Protein AF-A0A6A6LH93-F1 (afdb_monomer_lite)

Sequence (697 aa):
MSKSFHHKGRALLGISELQSQQKDAKQPIRIFLNYDAVGHSPDRDCQKVGDIVKLGEPPVTSFPGTPSCNPLGNPPIYGDCWYNCTLDDISGEDKRRRLHKALGQSADWFRRALAVEPVKGNLRLSGYSACGQDGGVQLPHEYVEEGVSEADLVLLVTTRPTTGNTLAWAVACERDQWGRAIAGHVNVAPRHLTAEAETLLSATLIHEVMHVLGFDPHAFAHFRDDRKRRRVQVTEQVMDEKLGGWIGWYQANYSMADRLDWGRNQGTDFVTSPCNLWKGAYHCNTTQLSGCTYNREAEGYCPIVSYSGDLPLWARYFPQPNKGGQSSLADYCTYFVAYSDGSCTDTNSALAPDRMLGEVRGSSSRCMASSLVRSGFVRGSVTQGNGCYQHRCVNMSLEVAVDGMWKVCPEAGGPVQFPGFNGELICPAFHELCSKGSVSVPGQCPSSCYFNGDCVDGNCHCFLGFHGHDCSKRSCSGNCNGHGMCLSNGICKCQNGYTGVDCSTAACDEQCSLHGGVCDNGVCEFRCSDYAGYTCQNSSTLLSSLSVCRNMLESDMSGQHCAPSEPSILQQLEEVVVMPNYHRLFPGGARKLFNIFGSSYCDTVAKRLACWISIQKCDNDGDDRLRVCHSACQSYNLACGASLDCSDQTLFSSEEEGKGQCTGSGEMKVSWLKRLGIRFFSINTSFKGTSVEYRQQ

Structure (mmCIF, N/CA/C/O backbone):
data_AF-A0A6A6LH93-F1
#
_entry.id   AF-A0A6A6LH93-F1
#
loop_
_atom_site.group_PDB
_atom_site.id
_atom_site.type_symbol
_atom_site.label_atom_id
_atom_site.label_alt_id
_atom_site.label_comp_id
_atom_site.label_asym_id
_atom_site.label_entity_id
_atom_site.label_seq_id
_atom_site.pdbx_PDB_ins_code
_atom_site.Cartn_x
_atom_site.Cartn_y
_atom_site.Cartn_z
_atom_site.occupancy
_atom_site.B_iso_or_equiv
_atom_site.auth_seq_id
_atom_site.auth_comp_id
_atom_site.auth_asym_id
_atom_site.auth_atom_id
_atom_site.pdbx_PDB_model_num
ATOM 1 N N . MET A 1 1 ? -29.409 55.270 -7.959 1.00 30.28 1 MET A N 1
ATOM 2 C CA . MET A 1 1 ? -29.467 56.358 -6.959 1.00 30.28 1 MET A CA 1
ATOM 3 C C . MET A 1 1 ? -30.284 55.887 -5.767 1.00 30.28 1 MET A C 1
ATOM 5 O O . MET A 1 1 ? -31.340 55.306 -5.956 1.00 30.28 1 MET A O 1
ATOM 9 N N . SER A 1 2 ? -29.720 56.089 -4.578 1.00 29.53 2 SER A N 1
ATOM 10 C CA . SER A 1 2 ? -30.213 55.728 -3.242 1.00 29.53 2 SER A CA 1
ATOM 11 C C . SER A 1 2 ? -31.617 56.261 -2.920 1.00 29.53 2 SER A C 1
ATOM 13 O O . SER A 1 2 ? -31.944 57.367 -3.351 1.00 29.53 2 SER A O 1
ATOM 15 N N . LYS A 1 3 ? -32.366 55.560 -2.051 1.00 26.27 3 LYS A N 1
ATOM 16 C CA . LYS A 1 3 ? -32.861 56.198 -0.817 1.00 26.27 3 LYS A CA 1
ATOM 17 C C . LYS A 1 3 ? -33.250 55.221 0.299 1.00 26.27 3 LYS A C 1
ATOM 19 O O . LYS A 1 3 ? -33.955 54.241 0.102 1.00 26.27 3 LYS A O 1
ATOM 24 N N . SER A 1 4 ? -32.726 55.587 1.465 1.00 23.25 4 SER A N 1
ATOM 25 C CA . SER A 1 4 ? -32.815 55.027 2.811 1.00 23.25 4 SER A CA 1
ATOM 26 C C . SER A 1 4 ? -34.185 55.241 3.471 1.00 23.25 4 SER A C 1
ATOM 28 O O . SER A 1 4 ? -34.820 56.275 3.257 1.00 23.25 4 SER A O 1
ATOM 30 N N . PHE A 1 5 ? -34.578 54.298 4.334 1.00 26.12 5 PHE A N 1
ATOM 31 C CA . PHE A 1 5 ? -35.620 54.469 5.346 1.00 26.12 5 PHE A CA 1
ATOM 32 C C . PHE A 1 5 ? -34.985 54.731 6.721 1.00 26.12 5 PHE A C 1
ATOM 34 O O . PHE A 1 5 ? -34.208 53.931 7.234 1.00 26.12 5 PHE A O 1
ATOM 41 N N . HIS A 1 6 ? -35.375 55.847 7.336 1.00 27.56 6 HIS A N 1
ATOM 42 C CA . HIS A 1 6 ? -35.209 56.127 8.760 1.00 27.56 6 HIS A CA 1
ATOM 43 C C . HIS A 1 6 ? -36.393 55.544 9.538 1.00 27.56 6 HIS A C 1
ATOM 45 O O . HIS A 1 6 ? -37.522 55.871 9.183 1.00 27.56 6 HIS A O 1
ATOM 51 N N . HIS A 1 7 ? -36.164 54.914 10.697 1.00 29.02 7 HIS A N 1
ATOM 52 C CA . HIS A 1 7 ? -36.833 55.383 11.918 1.00 29.02 7 HIS A CA 1
ATOM 53 C C . HIS A 1 7 ? -36.132 55.011 13.232 1.00 29.02 7 HIS A C 1
ATOM 55 O O . HIS A 1 7 ? -35.475 53.987 13.368 1.00 29.02 7 HIS A O 1
ATOM 61 N N . LYS A 1 8 ? -36.256 55.974 14.151 1.00 30.06 8 LYS A N 1
ATOM 62 C CA . LYS A 1 8 ? -35.630 56.167 15.463 1.00 30.06 8 LYS A CA 1
ATOM 63 C C . LYS A 1 8 ? -35.961 55.071 16.477 1.00 30.06 8 LYS A C 1
ATOM 65 O O . LYS A 1 8 ? -37.100 54.625 16.559 1.00 30.06 8 LYS A O 1
ATOM 70 N N . GLY A 1 9 ? -34.990 54.769 17.336 1.00 27.75 9 GLY A N 1
ATOM 71 C CA . GLY A 1 9 ? -35.204 54.030 18.574 1.00 27.75 9 GLY A CA 1
ATOM 72 C C . GLY A 1 9 ? -35.580 54.913 19.768 1.00 27.75 9 GLY A C 1
ATOM 73 O O . GLY A 1 9 ? -35.384 56.131 19.769 1.00 27.75 9 GLY A O 1
ATOM 74 N N . ARG A 1 10 ? -36.056 54.250 20.824 1.00 31.06 10 ARG A N 1
ATOM 75 C CA . ARG A 1 10 ? -35.812 54.614 22.223 1.00 31.06 10 ARG A CA 1
ATOM 76 C C . ARG A 1 10 ? -35.857 53.339 23.066 1.00 31.06 10 ARG A C 1
ATOM 78 O O . ARG A 1 10 ? -36.740 52.509 22.890 1.00 31.06 10 ARG A O 1
ATOM 85 N N . ALA A 1 11 ? -34.845 53.196 23.911 1.00 34.94 11 ALA A N 1
ATOM 86 C CA . ALA A 1 11 ? -34.526 52.017 24.697 1.00 34.94 11 ALA A CA 1
ATOM 87 C C . ALA A 1 11 ? -35.477 51.798 25.883 1.00 34.94 11 ALA A C 1
ATOM 89 O O . ALA A 1 11 ? -35.889 52.761 26.531 1.00 34.94 11 ALA A O 1
ATOM 90 N N . LEU A 1 12 ? -35.702 50.526 26.223 1.00 31.20 12 LEU A N 1
ATOM 91 C CA . LEU A 1 12 ? -35.985 50.082 27.583 1.00 31.20 12 LEU A CA 1
ATOM 92 C C . LEU A 1 12 ? -34.989 48.975 27.951 1.00 31.20 12 LEU A C 1
ATOM 94 O O . LEU A 1 12 ? -34.780 48.019 27.212 1.00 31.20 12 LEU A O 1
ATOM 98 N N . LEU A 1 13 ? -34.340 49.242 29.077 1.00 33.09 13 LEU A N 1
ATOM 99 C CA . LEU A 1 13 ? -33.333 48.508 29.831 1.00 33.09 13 LEU A CA 1
ATOM 100 C C . LEU A 1 13 ? -33.497 46.982 29.809 1.00 33.09 13 LEU A C 1
ATOM 102 O O . LEU A 1 13 ? -34.572 46.454 30.081 1.00 33.09 13 LEU A O 1
ATOM 106 N N . GLY A 1 14 ? -32.386 46.299 29.533 1.00 41.09 14 GLY A N 1
ATOM 107 C CA . GLY A 1 14 ? -32.280 44.854 29.638 1.00 41.09 14 GLY A CA 1
ATOM 108 C C . GLY A 1 14 ? -32.244 44.357 31.078 1.00 41.09 14 GLY A C 1
ATOM 109 O O . GLY A 1 14 ? -31.790 45.064 31.971 1.00 41.09 14 GLY A O 1
ATOM 110 N N . ILE A 1 15 ? -32.681 43.108 31.241 1.00 33.62 15 ILE A N 1
ATOM 111 C CA . ILE A 1 15 ? -32.169 42.096 32.168 1.00 33.62 15 ILE A CA 1
ATOM 112 C C . ILE A 1 15 ? -32.522 40.726 31.553 1.00 33.62 15 ILE A C 1
ATOM 114 O O . ILE A 1 15 ? -33.675 40.449 31.241 1.00 33.62 15 ILE A O 1
ATOM 118 N N . SER A 1 16 ? -31.488 39.889 31.434 1.00 32.41 16 SER A N 1
ATOM 119 C CA . SER A 1 16 ? -31.491 38.431 31.238 1.00 32.41 16 SER A CA 1
ATOM 120 C C . SER A 1 16 ? -31.848 37.829 29.867 1.00 32.41 16 SER A C 1
ATOM 122 O O . SER A 1 16 ? -32.785 37.051 29.738 1.00 32.41 16 SER A O 1
ATOM 124 N N . GLU A 1 17 ? -30.988 38.051 28.870 1.00 32.72 17 GLU A N 1
ATOM 125 C CA . GLU A 1 17 ? -30.756 37.064 27.789 1.00 32.72 17 GLU A CA 1
ATOM 126 C C . GLU A 1 17 ? -29.370 36.393 27.881 1.00 32.72 17 GLU A C 1
ATOM 128 O O . GLU A 1 17 ? -28.974 35.637 27.001 1.00 32.72 17 GLU A O 1
ATOM 133 N N . LEU A 1 18 ? -28.632 36.600 28.980 1.00 32.75 18 LEU A N 1
ATOM 134 C CA . LEU A 1 18 ? -27.283 36.043 29.157 1.00 32.75 18 LEU A CA 1
ATOM 135 C C . LEU A 1 18 ? -27.240 34.684 29.888 1.00 32.75 18 LEU A C 1
ATOM 137 O O . LEU A 1 18 ? -26.177 34.273 30.340 1.00 32.75 18 LEU A O 1
ATOM 141 N N . GLN A 1 19 ? -28.371 33.982 30.038 1.00 34.06 19 GLN A N 1
ATOM 142 C CA . GLN A 1 19 ? -28.442 32.720 30.801 1.00 34.06 19 GLN A CA 1
ATOM 143 C C . GLN A 1 19 ? -28.873 31.475 30.003 1.00 34.06 19 GLN A C 1
ATOM 145 O O . GLN A 1 19 ? -28.982 30.401 30.591 1.00 34.06 19 GLN A O 1
ATOM 150 N N . SER A 1 20 ? -29.072 31.552 28.682 1.00 35.22 20 SER A N 1
ATOM 151 C CA . SER A 1 20 ? -29.506 30.384 27.887 1.00 35.22 20 SER A CA 1
ATOM 152 C C . SER A 1 20 ? -28.450 29.776 26.952 1.00 35.22 20 SER A C 1
ATOM 154 O O . SER A 1 20 ? -28.701 28.706 26.406 1.00 35.22 20 SER A O 1
ATOM 156 N N . GLN A 1 21 ? -27.260 30.370 26.794 1.00 36.75 21 GLN A N 1
ATOM 157 C CA . GLN A 1 21 ? -26.253 29.893 25.823 1.00 36.75 21 GLN A CA 1
ATOM 158 C C . GLN A 1 21 ? -25.079 29.086 26.404 1.00 36.75 21 GLN A C 1
ATOM 160 O O . GLN A 1 21 ? -24.191 28.693 25.656 1.00 36.75 21 GLN A O 1
ATOM 165 N N . GLN A 1 22 ? -25.068 28.780 27.704 1.00 42.91 22 GLN A N 1
ATOM 166 C CA . GLN A 1 22 ? -23.932 28.104 28.353 1.00 42.91 22 GLN A CA 1
ATOM 167 C C . GLN A 1 22 ? -24.227 26.663 28.809 1.00 42.91 22 GLN A C 1
ATOM 169 O O . GLN A 1 22 ? -23.564 26.178 29.723 1.00 42.91 22 GLN A O 1
ATOM 174 N N . LYS A 1 23 ? -25.247 25.983 28.258 1.00 45.88 23 LYS A N 1
ATOM 175 C CA . LYS A 1 23 ? -25.770 24.776 28.923 1.00 45.88 23 LYS A CA 1
ATOM 176 C C . LYS A 1 23 ? -25.162 23.423 28.551 1.00 45.88 23 LYS A C 1
ATOM 178 O O . LYS A 1 23 ? -25.179 22.587 29.439 1.00 45.88 23 LYS A O 1
ATOM 183 N N . ASP A 1 24 ? -24.545 23.210 27.387 1.00 58.06 24 ASP A N 1
ATOM 184 C CA . ASP A 1 24 ? -24.001 21.879 27.033 1.00 58.06 24 ASP A CA 1
ATOM 185 C C . ASP A 1 24 ? -22.730 21.977 26.158 1.00 58.06 24 ASP A C 1
ATOM 187 O O . ASP A 1 24 ? -22.731 21.646 24.973 1.00 58.06 24 ASP A O 1
ATOM 191 N N . ALA A 1 25 ? -21.624 22.481 26.718 1.00 76.69 25 ALA A N 1
ATOM 192 C CA . ALA A 1 25 ? -20.334 22.474 26.021 1.00 76.69 25 ALA A CA 1
ATOM 193 C C . ALA A 1 25 ? -19.706 21.070 26.076 1.00 76.69 25 ALA A C 1
ATOM 195 O O . ALA A 1 25 ? -19.368 20.594 27.163 1.00 76.69 25 ALA A O 1
ATOM 196 N N . LYS A 1 26 ? -19.528 20.424 24.916 1.00 83.12 26 LYS A N 1
ATOM 197 C CA . LYS A 1 26 ? -18.824 19.136 24.808 1.00 83.12 26 LYS A CA 1
ATOM 198 C C . LYS A 1 26 ? -17.374 19.273 25.305 1.00 83.12 26 LYS A C 1
ATOM 200 O O . LYS A 1 26 ? -16.722 20.279 25.036 1.00 83.12 26 LYS A O 1
ATOM 205 N N . GLN A 1 27 ? -16.882 18.275 26.036 1.00 91.75 27 GLN A N 1
ATOM 206 C CA . GLN A 1 27 ? -15.521 18.202 26.594 1.00 91.75 27 GLN A CA 1
ATOM 207 C C . GLN A 1 27 ? -14.809 16.934 26.106 1.00 91.75 27 GLN A C 1
ATOM 209 O O . GLN A 1 27 ? -15.501 16.003 25.702 1.00 91.75 27 GLN A O 1
ATOM 214 N N . PRO A 1 28 ? -13.465 16.858 26.152 1.00 94.31 28 PRO A N 1
ATOM 215 C CA . PRO A 1 28 ? -12.719 15.641 25.817 1.00 94.31 28 PRO A CA 1
ATOM 216 C C . PRO A 1 28 ? -13.296 14.393 26.494 1.00 94.31 28 PRO A C 1
ATOM 218 O O . PRO A 1 28 ? -13.516 14.408 27.706 1.00 94.31 28 PRO A O 1
ATOM 221 N N . ILE A 1 29 ? -13.535 13.327 25.724 1.00 94.75 29 ILE A N 1
ATOM 222 C CA . ILE A 1 29 ? -14.097 12.080 26.261 1.00 94.75 29 ILE A CA 1
ATOM 223 C C . ILE A 1 29 ? -13.178 11.477 27.329 1.00 94.75 29 ILE A C 1
ATOM 225 O O . ILE A 1 29 ? -11.961 11.381 27.147 1.00 94.75 29 ILE A O 1
ATOM 229 N N . ARG A 1 30 ? -13.765 11.046 28.449 1.00 96.38 30 ARG A N 1
ATOM 230 C CA . ARG A 1 30 ? -13.051 10.350 29.522 1.00 96.38 30 ARG A CA 1
ATOM 231 C C . ARG A 1 30 ? -13.344 8.855 29.450 1.00 96.38 30 ARG A C 1
ATOM 233 O O . ARG A 1 30 ? -14.470 8.425 29.698 1.00 96.38 30 ARG A O 1
ATOM 240 N N . ILE A 1 31 ? -12.332 8.067 29.096 1.00 96.94 31 ILE A N 1
ATOM 241 C CA . ILE A 1 31 ? -12.431 6.607 28.996 1.00 96.94 31 ILE A CA 1
ATOM 242 C C . ILE A 1 31 ? -11.734 5.988 30.206 1.00 96.94 31 ILE A C 1
ATOM 244 O O . ILE A 1 31 ? -10.539 6.195 30.409 1.00 96.94 31 ILE A O 1
ATOM 248 N N . PHE A 1 32 ? -12.481 5.225 31.000 1.00 96.50 32 PHE A N 1
ATOM 249 C CA . PHE A 1 32 ? -11.952 4.457 32.119 1.00 96.50 32 PHE A CA 1
ATOM 250 C C . PHE A 1 32 ? -11.644 3.026 31.668 1.00 96.50 32 PHE A C 1
ATOM 252 O O . PHE A 1 32 ? -12.513 2.350 31.121 1.00 96.50 32 PHE A O 1
ATOM 259 N N . LEU A 1 33 ? -10.415 2.562 31.900 1.00 96.06 33 LEU A N 1
ATOM 260 C CA . LEU A 1 33 ? -9.952 1.224 31.523 1.00 96.06 33 LEU A CA 1
ATOM 261 C C . LEU A 1 33 ? -9.903 0.330 32.771 1.00 96.06 33 LEU A C 1
ATOM 263 O O . LEU A 1 33 ? -9.095 0.577 33.666 1.00 96.06 33 LEU A O 1
ATOM 267 N N . ASN A 1 34 ? -10.743 -0.705 32.827 1.00 93.12 34 ASN A N 1
ATOM 268 C CA . ASN A 1 34 ? -10.725 -1.713 33.889 1.00 93.12 34 ASN A CA 1
ATOM 269 C C . ASN A 1 34 ? -9.954 -2.958 33.424 1.00 93.12 34 ASN A C 1
ATOM 271 O O . ASN A 1 34 ? -10.307 -3.549 32.406 1.00 93.12 34 ASN A O 1
ATOM 275 N N . TYR A 1 35 ? -8.946 -3.378 34.191 1.00 92.25 35 TYR A N 1
ATOM 276 C CA . TYR A 1 35 ? -8.108 -4.546 33.886 1.00 92.25 35 TYR A CA 1
ATOM 277 C C . TYR A 1 35 ? -8.323 -5.719 34.855 1.00 92.25 35 TYR A C 1
ATOM 279 O O . TYR A 1 35 ? -7.592 -6.704 34.787 1.00 92.25 35 TYR A O 1
ATOM 287 N N . ASP A 1 36 ? -9.312 -5.648 35.749 1.00 87.00 36 ASP A N 1
ATOM 288 C CA . ASP A 1 36 ? -9.478 -6.606 36.853 1.00 87.00 36 ASP A CA 1
ATOM 289 C C . ASP A 1 36 ? -9.813 -8.019 36.358 1.00 87.00 36 ASP A C 1
ATOM 291 O O . ASP A 1 36 ? -9.526 -9.012 37.022 1.00 87.00 36 ASP A O 1
ATOM 295 N N . ALA A 1 37 ? -10.391 -8.122 35.160 1.00 80.88 37 ALA A N 1
ATOM 296 C CA . ALA A 1 37 ? -10.717 -9.393 34.524 1.00 80.88 37 ALA A CA 1
ATOM 297 C C . ALA A 1 37 ? -9.526 -10.054 33.805 1.00 80.88 37 ALA A C 1
ATOM 299 O O . ALA A 1 37 ? -9.644 -11.198 33.363 1.00 80.88 37 ALA A O 1
ATOM 300 N N . VAL A 1 38 ? -8.381 -9.372 33.671 1.00 80.81 38 VAL A N 1
ATOM 301 C CA . VAL A 1 38 ? -7.222 -9.860 32.907 1.00 80.81 38 VAL A CA 1
ATOM 302 C C . VAL A 1 38 ? -6.511 -10.996 33.645 1.00 80.81 38 VAL A C 1
ATOM 304 O O . VAL A 1 38 ? -5.758 -10.777 34.592 1.00 80.81 38 VAL A O 1
ATOM 307 N N . GLY A 1 39 ? -6.672 -12.226 33.154 1.00 74.06 39 GLY A N 1
ATOM 308 C CA . GLY A 1 39 ? -6.025 -13.410 33.728 1.00 74.06 39 GLY A CA 1
ATOM 309 C C . GLY A 1 39 ? -6.742 -13.966 34.960 1.00 74.06 39 GLY A C 1
ATOM 310 O O . GLY A 1 39 ? -6.160 -14.767 35.692 1.00 74.06 39 GLY A O 1
ATOM 311 N N . HIS A 1 40 ? -7.983 -13.539 35.193 1.00 78.38 40 HIS A N 1
ATOM 312 C CA . HIS A 1 40 ? -8.802 -13.917 36.342 1.00 78.38 40 HIS A CA 1
ATOM 313 C C . HIS A 1 40 ? -10.093 -14.656 35.949 1.00 78.38 40 HIS A C 1
ATOM 315 O O . HIS A 1 40 ? -10.874 -15.007 36.830 1.00 78.38 40 HIS A O 1
ATOM 321 N N . SER A 1 41 ? -10.299 -14.952 34.660 1.00 81.12 41 SER A N 1
ATOM 322 C CA . SER A 1 41 ? -11.405 -15.769 34.141 1.00 81.12 41 SER A CA 1
ATOM 323 C C . SER A 1 41 ? -10.963 -17.240 34.019 1.00 81.12 41 SER A C 1
ATOM 325 O O . SER A 1 41 ? -10.385 -17.612 33.000 1.00 81.12 41 SER A O 1
ATOM 327 N N . PRO A 1 42 ? -11.192 -18.110 35.022 1.00 76.62 42 PRO A N 1
ATOM 328 C CA . PRO A 1 42 ? -10.578 -19.443 35.081 1.00 76.62 42 PRO A CA 1
ATOM 329 C C . PRO A 1 42 ? -10.992 -20.396 33.949 1.00 76.62 42 PRO A C 1
ATOM 331 O O . PRO A 1 42 ? -10.282 -21.358 33.685 1.00 76.62 42 PRO A O 1
ATOM 334 N N . ASP A 1 43 ? -12.123 -20.157 33.285 1.00 83.88 43 ASP A N 1
ATOM 335 C CA . ASP A 1 43 ? -12.615 -20.974 32.171 1.00 83.88 43 ASP A CA 1
ATOM 336 C C . ASP A 1 43 ? -12.349 -20.357 30.784 1.00 83.88 43 ASP A C 1
ATOM 338 O O . ASP A 1 43 ? -12.731 -20.948 29.769 1.00 83.88 43 ASP A O 1
ATOM 342 N N . ARG A 1 44 ? -11.700 -19.184 30.725 1.00 87.00 44 ARG A N 1
ATOM 343 C CA . ARG A 1 44 ? -11.485 -18.405 29.487 1.00 87.00 44 ARG A CA 1
ATOM 344 C C . ARG A 1 44 ? -10.067 -17.856 29.319 1.00 87.00 44 ARG A C 1
ATOM 346 O O . ARG A 1 44 ? -9.636 -17.656 28.187 1.00 87.00 44 ARG A O 1
ATOM 353 N N . ASP A 1 45 ? -9.341 -17.635 30.410 1.00 89.19 45 ASP A N 1
ATOM 354 C CA . ASP A 1 45 ? -7.969 -17.135 30.395 1.00 89.19 45 ASP A CA 1
ATOM 355 C C . ASP A 1 45 ? -6.970 -18.287 30.520 1.00 89.19 45 ASP A C 1
ATOM 357 O O . ASP A 1 45 ? -7.074 -19.133 31.408 1.00 89.19 45 ASP A O 1
ATOM 361 N N . CYS A 1 46 ? -5.950 -18.282 29.665 1.00 90.19 46 CYS A N 1
ATOM 362 C CA . CYS A 1 46 ? -4.847 -19.231 29.748 1.00 90.19 46 CYS A CA 1
ATOM 363 C C . CYS A 1 46 ? -3.911 -18.865 30.906 1.00 90.19 46 CYS A C 1
ATOM 365 O O . CYS A 1 46 ? -3.218 -17.844 30.855 1.00 90.19 46 CYS A O 1
ATOM 367 N N . GLN A 1 47 ? -3.856 -19.705 31.943 1.00 89.38 47 GLN A N 1
ATOM 368 C CA . GLN A 1 47 ? -2.950 -19.506 33.079 1.00 89.38 47 GLN A CA 1
ATOM 369 C C . GLN A 1 47 ? -1.680 -20.347 32.937 1.00 89.38 47 GLN A C 1
ATOM 371 O O . GLN A 1 47 ? -0.599 -19.922 33.353 1.00 89.38 47 GLN A O 1
ATOM 376 N N . LYS A 1 48 ? -1.803 -21.541 32.353 1.00 89.69 48 LYS A N 1
ATOM 377 C CA . LYS A 1 48 ? -0.727 -22.507 32.135 1.00 89.69 48 LYS A CA 1
ATOM 378 C C . LYS A 1 48 ? -0.833 -23.129 30.744 1.00 89.69 48 LYS A C 1
ATOM 380 O O . LYS A 1 48 ? -1.894 -23.192 30.129 1.00 89.69 48 LYS A O 1
ATOM 385 N N . VAL A 1 49 ? 0.307 -23.603 30.248 1.00 89.06 49 VAL A N 1
ATOM 386 C CA . VAL A 1 49 ? 0.367 -24.343 28.983 1.00 89.06 49 VAL A CA 1
ATOM 387 C C . VAL A 1 49 ? -0.394 -25.655 29.151 1.00 89.06 49 VAL A C 1
ATOM 389 O O . VAL A 1 49 ? -0.161 -26.375 30.123 1.00 89.06 49 VAL A O 1
ATOM 392 N N . GLY A 1 50 ? -1.275 -25.966 28.203 1.00 86.38 50 GLY A N 1
ATOM 393 C CA . GLY A 1 50 ? -2.131 -27.150 28.257 1.00 86.38 50 GLY A CA 1
ATOM 394 C C . GLY A 1 50 ? -3.495 -26.931 28.916 1.00 86.38 50 GLY A C 1
ATOM 395 O O . GLY A 1 50 ? -4.297 -27.865 28.927 1.00 86.38 50 GLY A O 1
ATOM 396 N N . ASP A 1 51 ? -3.779 -25.737 29.452 1.00 89.31 51 ASP A N 1
ATOM 397 C CA . ASP A 1 51 ? -5.125 -25.398 29.922 1.00 89.31 51 ASP A CA 1
ATOM 398 C C . ASP A 1 51 ? -6.125 -25.471 28.754 1.00 89.31 51 ASP A C 1
ATOM 400 O O . ASP A 1 51 ? -5.822 -25.063 27.630 1.00 89.31 51 ASP A O 1
ATOM 404 N N . ILE A 1 52 ? -7.328 -25.990 29.019 1.00 87.88 52 ILE A N 1
ATOM 405 C CA . ILE A 1 52 ? -8.415 -26.058 28.036 1.00 87.88 52 ILE A CA 1
ATOM 406 C C . ILE A 1 52 ? -9.462 -25.009 28.406 1.00 87.88 52 ILE A C 1
ATOM 408 O O . ILE A 1 52 ? -10.157 -25.150 29.413 1.00 87.88 52 ILE A O 1
ATOM 412 N N . VAL A 1 53 ? -9.575 -23.970 27.581 1.00 88.81 53 VAL A N 1
ATOM 413 C CA . VAL A 1 53 ? -10.446 -22.807 27.817 1.00 88.81 53 VAL A CA 1
ATOM 414 C C . VAL A 1 53 ? -11.526 -22.682 26.745 1.00 88.81 53 VAL A C 1
ATOM 416 O O . VAL A 1 53 ? -11.409 -23.242 25.653 1.00 88.81 53 VAL A O 1
ATOM 419 N N . LYS A 1 54 ? -12.600 -21.952 27.050 1.00 86.50 54 LYS A N 1
ATOM 420 C CA . LYS A 1 54 ? -13.707 -21.706 26.117 1.00 86.50 54 LYS A CA 1
ATOM 421 C C . LYS A 1 54 ? -13.405 -20.523 25.194 1.00 86.50 54 LYS A C 1
ATOM 423 O O . LYS A 1 54 ? -13.161 -19.416 25.678 1.00 86.50 54 LYS A O 1
ATOM 428 N N . LEU A 1 55 ? -13.538 -20.731 23.887 1.00 84.06 55 LEU A N 1
ATOM 429 C CA . LEU A 1 55 ? -13.748 -19.671 22.896 1.00 84.06 55 LEU 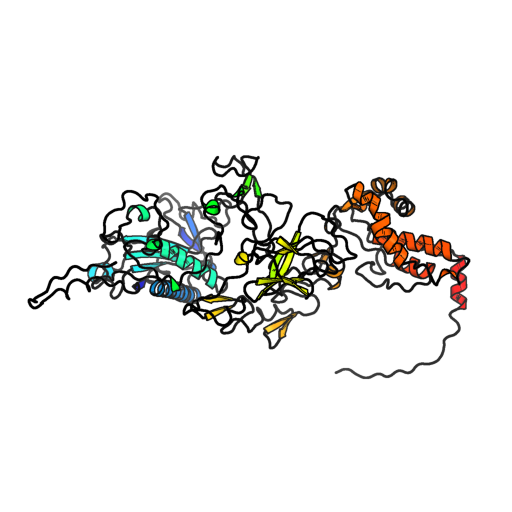A CA 1
ATOM 430 C C . LEU A 1 55 ? -15.230 -19.657 22.522 1.00 84.06 55 LEU A C 1
ATOM 432 O O . LEU A 1 55 ? -15.777 -20.714 22.217 1.00 84.06 55 LEU A O 1
ATOM 436 N N . GLY A 1 56 ? -15.893 -18.501 22.600 1.00 79.50 56 GLY A N 1
ATOM 437 C CA . GLY A 1 56 ? -17.352 -18.445 22.468 1.00 79.50 56 GLY A CA 1
ATOM 438 C C . GLY A 1 56 ? -18.092 -19.140 23.621 1.00 79.50 56 GLY A C 1
ATOM 439 O O . GLY A 1 56 ? -17.617 -19.147 24.762 1.00 79.50 56 GLY A O 1
ATOM 440 N N . GLU A 1 57 ? -19.245 -19.737 23.337 1.00 78.75 57 GLU A N 1
ATOM 441 C CA . GLU A 1 57 ? -20.099 -20.502 24.259 1.00 78.75 57 GLU A CA 1
ATOM 442 C C . GLU A 1 57 ? -20.290 -21.962 23.788 1.00 78.75 57 GLU A C 1
ATOM 444 O O . GLU A 1 57 ? -21.343 -22.317 23.251 1.00 78.75 57 GLU A O 1
ATOM 449 N N . PRO A 1 58 ? -19.281 -22.848 23.950 1.00 75.50 58 PRO A N 1
ATOM 450 C CA . PRO A 1 58 ? -19.356 -24.225 23.456 1.00 75.50 58 PRO A CA 1
ATOM 451 C C . PRO A 1 58 ? -20.552 -24.989 24.059 1.00 75.50 58 PRO A C 1
ATOM 453 O O . PRO A 1 58 ? -20.837 -24.836 25.251 1.00 75.50 58 PRO A O 1
ATOM 456 N N . PRO A 1 59 ? -21.251 -25.845 23.278 1.00 70.88 59 PRO A N 1
ATOM 457 C CA . PRO A 1 59 ? -22.475 -26.509 23.726 1.00 70.88 59 PRO A CA 1
ATOM 458 C C . PRO A 1 59 ? -22.277 -27.290 25.025 1.00 70.88 59 PRO A C 1
ATOM 460 O O . PRO A 1 59 ? -21.334 -28.066 25.146 1.00 70.88 59 PRO A O 1
ATOM 463 N N . VAL A 1 60 ? -23.211 -27.178 25.971 1.00 61.47 60 VAL A N 1
ATOM 464 C CA . VAL A 1 60 ? -23.132 -27.821 27.303 1.00 61.47 60 VAL A CA 1
ATOM 465 C C . VAL A 1 60 ? -23.014 -29.357 27.230 1.00 61.47 60 VAL A C 1
ATOM 467 O O . VAL A 1 60 ? -22.538 -29.994 28.163 1.00 61.47 60 VAL A O 1
ATOM 470 N N . THR A 1 61 ? -23.417 -29.968 26.113 1.00 57.78 61 THR A N 1
ATOM 471 C CA . THR A 1 61 ? -23.306 -31.414 25.848 1.00 57.78 61 THR A CA 1
ATOM 472 C C . THR A 1 61 ? -21.925 -31.857 25.349 1.00 57.78 61 THR A C 1
ATOM 474 O O . THR A 1 61 ? -21.712 -33.053 25.152 1.00 57.78 61 THR A O 1
ATOM 477 N N . SER A 1 62 ? -20.990 -30.926 25.134 1.00 58.41 62 SER A N 1
ATOM 478 C CA . SER A 1 62 ? -19.615 -31.235 24.742 1.00 58.41 62 SER A CA 1
ATOM 479 C C . SER A 1 62 ? -18.771 -31.707 25.925 1.00 58.41 62 SER A C 1
ATOM 481 O O . SER A 1 62 ? -18.748 -31.079 26.983 1.00 58.41 62 SER A O 1
ATOM 483 N N . PHE A 1 63 ? -18.015 -32.792 25.738 1.00 61.84 63 PHE A N 1
ATOM 484 C CA . PHE A 1 63 ? -16.901 -33.096 26.635 1.00 61.84 63 PHE A CA 1
ATOM 485 C C . PHE A 1 63 ? -15.828 -31.998 26.500 1.00 61.84 63 PHE A C 1
ATOM 487 O O . PHE A 1 63 ? -15.621 -31.509 25.380 1.00 61.84 63 PHE A O 1
ATOM 494 N N . PRO A 1 64 ? -15.126 -31.620 27.589 1.00 60.88 64 PRO A N 1
ATOM 495 C CA . PRO A 1 64 ? -14.002 -30.691 27.513 1.00 60.88 64 PRO A CA 1
ATOM 496 C C . PRO A 1 64 ? -13.017 -31.148 26.429 1.00 60.88 64 PRO A C 1
ATOM 498 O O . PRO A 1 64 ? -12.476 -32.250 26.509 1.00 60.88 64 PRO A O 1
ATOM 501 N N . GLY A 1 65 ? -12.835 -30.326 25.390 1.00 60.72 65 GLY A N 1
ATOM 502 C CA . GLY A 1 65 ? -11.957 -30.631 24.255 1.00 60.72 65 GLY A CA 1
ATOM 503 C C . GLY A 1 65 ? -12.642 -31.054 22.947 1.00 60.72 65 GLY A C 1
ATOM 504 O O . GLY A 1 65 ? -11.940 -31.249 21.959 1.00 60.72 65 GLY A O 1
ATOM 505 N N . THR A 1 66 ? -13.976 -31.163 22.871 1.00 60.78 66 THR A N 1
ATOM 506 C CA . THR A 1 66 ? -14.676 -31.488 21.605 1.00 60.78 66 THR A CA 1
ATOM 507 C C . THR A 1 66 ? -15.954 -30.669 21.419 1.00 60.78 66 THR A C 1
ATOM 509 O O . THR A 1 66 ? -16.903 -30.931 22.145 1.00 60.78 66 THR A O 1
ATOM 512 N N . PRO A 1 67 ? -16.063 -29.750 20.443 1.00 62.41 67 PRO A N 1
ATOM 513 C CA . PRO A 1 67 ? -15.131 -29.505 19.343 1.00 62.41 67 PRO A CA 1
ATOM 514 C C . PRO A 1 67 ? -13.888 -28.731 19.799 1.00 62.41 67 PRO A C 1
ATOM 516 O O . PRO A 1 67 ? -13.993 -27.739 20.518 1.00 62.41 67 PRO A O 1
ATOM 519 N N . SER A 1 68 ? -12.708 -29.190 19.375 1.00 68.88 68 SER A N 1
ATOM 520 C CA . SER A 1 68 ? -11.452 -28.473 19.606 1.00 68.88 68 SER A CA 1
ATOM 521 C C . SER A 1 68 ? -11.255 -27.420 18.520 1.00 68.88 68 SER A C 1
ATOM 523 O O . SER A 1 68 ? -11.396 -27.717 17.331 1.00 68.88 68 SER A O 1
ATOM 525 N N . CYS A 1 69 ? -10.923 -26.196 18.922 1.00 70.50 69 CYS A N 1
ATOM 526 C CA . CYS A 1 69 ? -10.531 -25.150 17.993 1.00 70.50 69 CYS A CA 1
ATOM 527 C C . CYS A 1 69 ? -9.206 -25.554 17.330 1.00 70.50 69 CYS A C 1
ATOM 529 O O . CYS A 1 69 ? -8.194 -25.689 18.018 1.00 70.50 69 CYS A O 1
ATOM 531 N N . ASN A 1 70 ? -9.184 -25.710 16.004 1.00 63.31 70 ASN A N 1
ATOM 532 C CA . ASN A 1 70 ? -7.927 -25.788 15.265 1.00 63.31 70 ASN A CA 1
ATOM 533 C C . ASN A 1 70 ? -7.631 -24.416 14.635 1.00 63.31 70 ASN A C 1
ATOM 535 O O . ASN A 1 70 ? -8.178 -24.122 13.570 1.00 63.31 70 ASN A O 1
ATOM 539 N N . PRO A 1 71 ? -6.785 -23.568 15.255 1.00 51.53 71 PRO A N 1
ATOM 540 C CA . PRO A 1 71 ? -6.428 -22.262 14.696 1.00 51.53 71 PRO A CA 1
ATOM 541 C C . PRO A 1 71 ? -5.639 -22.364 13.377 1.00 51.53 71 PRO A C 1
ATOM 543 O O . PRO A 1 71 ? -5.530 -21.366 12.675 1.00 51.53 71 PRO A O 1
ATOM 546 N N . LEU A 1 72 ? -5.120 -23.552 13.036 1.00 51.91 72 LEU A N 1
ATOM 547 C CA . LEU A 1 72 ? -4.419 -23.865 11.784 1.00 51.91 72 LEU A CA 1
ATOM 548 C C . LEU A 1 72 ? -5.300 -24.650 10.789 1.00 51.91 72 LEU A C 1
ATOM 550 O O . LEU A 1 72 ? -4.823 -25.073 9.737 1.00 51.91 72 LEU A O 1
ATOM 554 N N . GLY A 1 73 ? -6.569 -24.901 11.127 1.00 49.41 73 GLY A N 1
ATOM 555 C CA . GLY A 1 73 ? -7.525 -25.546 10.229 1.00 49.41 73 GLY A CA 1
ATOM 556 C C . GLY A 1 73 ? -7.873 -24.630 9.058 1.00 49.41 73 GLY A C 1
ATOM 557 O O . GLY A 1 73 ? -7.935 -23.415 9.225 1.00 49.41 73 GLY A O 1
ATOM 558 N N . ASN A 1 74 ? -8.100 -25.205 7.875 1.00 45.00 74 ASN A N 1
ATOM 559 C CA . ASN A 1 74 ? -8.506 -24.458 6.687 1.00 45.00 74 ASN A CA 1
ATOM 560 C C . ASN A 1 74 ? -9.868 -24.996 6.199 1.00 45.00 74 ASN A C 1
ATOM 562 O O . ASN A 1 74 ? -9.911 -26.117 5.684 1.00 45.00 74 ASN A O 1
ATOM 566 N N . PRO A 1 75 ? -10.983 -24.260 6.379 1.00 45.47 75 PRO A N 1
ATOM 567 C CA . PRO A 1 75 ? -11.074 -22.919 6.965 1.00 45.47 75 PRO A CA 1
ATOM 568 C C . PRO A 1 75 ? -10.867 -22.924 8.495 1.00 45.47 75 PRO A C 1
ATOM 570 O O . PRO A 1 75 ? -11.128 -23.949 9.136 1.00 45.47 75 PRO A O 1
ATOM 573 N N . PRO A 1 76 ? -10.434 -21.797 9.096 1.00 49.09 76 PRO A N 1
ATOM 574 C CA . PRO A 1 76 ? -10.418 -21.648 10.546 1.00 49.09 76 PRO A CA 1
ATOM 575 C C . PRO A 1 76 ? -11.821 -21.926 11.086 1.00 49.09 76 PRO A C 1
ATOM 577 O O . PRO A 1 76 ? -12.810 -21.462 10.515 1.00 49.09 76 PRO A O 1
ATOM 580 N N . ILE A 1 77 ? -11.930 -22.693 12.171 1.00 51.38 77 ILE A N 1
ATOM 581 C CA . ILE A 1 77 ? -13.227 -22.880 12.827 1.00 51.38 77 ILE A CA 1
ATOM 582 C C . ILE A 1 77 ? -13.562 -21.562 13.530 1.00 51.38 77 ILE A C 1
ATOM 584 O O . ILE A 1 77 ? -13.042 -21.282 14.607 1.00 51.38 77 ILE A O 1
ATOM 588 N N . TYR A 1 78 ? -14.401 -20.748 12.896 1.00 52.47 78 TYR A N 1
ATOM 589 C CA . TYR A 1 78 ? -15.018 -19.579 13.511 1.00 52.47 78 TYR A CA 1
ATOM 590 C C . TYR A 1 78 ? -16.232 -20.050 14.319 1.00 52.47 78 TYR A C 1
ATOM 592 O O . TYR A 1 78 ? -17.203 -20.532 13.734 1.00 52.47 78 TYR A O 1
ATOM 600 N N . GLY A 1 79 ? -16.179 -19.950 15.649 1.00 61.97 79 GLY A N 1
ATOM 601 C CA . GLY A 1 79 ? -17.325 -20.253 16.510 1.00 61.97 79 GLY A CA 1
ATOM 602 C C . GLY A 1 79 ? -16.967 -20.812 17.884 1.00 61.97 79 GLY A C 1
ATOM 603 O O . GLY A 1 79 ? -15.814 -20.785 18.310 1.00 61.97 79 GLY A O 1
ATOM 604 N N . ASP A 1 80 ? -17.996 -21.325 18.554 1.00 73.31 80 ASP A N 1
ATOM 605 C CA . ASP A 1 80 ? -17.954 -21.834 19.922 1.00 73.31 80 ASP A CA 1
ATOM 606 C C . ASP A 1 80 ? -17.165 -23.154 20.030 1.00 73.31 80 ASP A C 1
ATOM 608 O O . ASP A 1 80 ? -17.599 -24.199 19.533 1.00 73.31 80 ASP A O 1
ATOM 612 N N . CYS A 1 81 ? -15.996 -23.138 20.678 1.00 79.75 81 CYS A N 1
ATOM 613 C CA . CYS A 1 81 ? -15.109 -24.301 20.755 1.00 79.75 81 CYS A CA 1
ATOM 614 C C . CYS A 1 81 ? -14.181 -24.297 21.984 1.00 79.75 81 CYS A C 1
ATOM 616 O O . CYS A 1 81 ? -14.049 -23.311 22.709 1.00 79.75 81 CYS A O 1
ATOM 618 N N . TRP A 1 82 ? -13.532 -25.439 22.227 1.00 84.00 82 TRP A N 1
ATOM 619 C CA . TRP A 1 82 ? -12.533 -25.611 23.284 1.00 84.00 82 TRP A CA 1
ATOM 620 C C . TRP A 1 82 ? -11.117 -25.405 22.736 1.00 84.00 82 TRP A C 1
ATOM 622 O O . TRP A 1 82 ? -10.699 -26.088 21.796 1.00 84.00 82 TRP A O 1
ATOM 632 N N . TYR A 1 83 ? -10.367 -24.485 23.333 1.00 85.38 83 TYR A N 1
ATOM 633 C CA . TYR A 1 83 ? -9.030 -24.090 22.900 1.00 85.38 83 TYR A CA 1
ATOM 634 C C . TYR A 1 83 ? -7.956 -24.596 23.863 1.00 85.38 83 TYR A C 1
ATOM 636 O O . TYR A 1 83 ? -8.128 -24.521 25.076 1.00 85.38 83 TYR A O 1
ATOM 644 N N . ASN A 1 84 ? -6.849 -25.102 23.313 1.00 87.81 84 ASN A N 1
ATOM 645 C CA . ASN A 1 84 ? -5.710 -25.589 24.086 1.00 87.81 84 ASN A CA 1
ATOM 646 C C . ASN A 1 84 ? -4.625 -24.506 24.173 1.00 87.81 84 ASN A C 1
ATOM 648 O O . ASN A 1 84 ? -4.043 -24.119 23.160 1.00 87.81 84 ASN A O 1
ATOM 652 N N . CYS A 1 85 ? -4.370 -24.026 25.386 1.00 89.81 85 CYS A N 1
ATOM 653 C CA . CYS A 1 85 ? -3.485 -22.908 25.670 1.00 89.81 85 CYS A CA 1
ATOM 654 C C . CYS A 1 85 ? -2.012 -23.210 25.375 1.00 89.81 85 CYS A C 1
ATOM 656 O O . CYS A 1 85 ? -1.435 -24.181 25.873 1.00 89.81 85 CYS A O 1
ATOM 658 N N . THR A 1 86 ? -1.373 -22.305 24.633 1.00 89.50 86 THR A N 1
ATOM 659 C CA . THR A 1 86 ? 0.075 -22.315 24.381 1.00 89.50 86 THR A CA 1
ATOM 660 C C . THR A 1 86 ? 0.807 -21.312 25.277 1.00 89.50 86 THR A C 1
ATOM 662 O O . THR A 1 86 ? 0.185 -20.524 25.989 1.00 89.50 86 THR A O 1
ATOM 665 N N . LEU A 1 87 ? 2.145 -21.305 25.238 1.00 88.06 87 LEU A N 1
ATOM 666 C CA . LEU A 1 87 ? 2.950 -20.308 25.959 1.00 88.06 87 LEU A CA 1
ATOM 667 C C . LEU A 1 87 ? 2.643 -18.872 25.492 1.00 88.06 87 LEU A C 1
ATOM 669 O O . LEU A 1 87 ? 2.648 -17.933 26.293 1.00 88.06 87 LEU A O 1
ATOM 673 N N . ASP A 1 88 ? 2.309 -18.706 24.212 1.00 87.06 88 ASP A N 1
ATOM 674 C CA . ASP A 1 88 ? 1.980 -17.411 23.623 1.00 87.06 88 ASP A CA 1
ATOM 675 C C . ASP A 1 88 ? 0.613 -16.888 24.072 1.00 87.06 88 ASP A C 1
ATOM 677 O O . ASP A 1 88 ? 0.369 -15.683 24.031 1.00 87.06 88 ASP A O 1
ATOM 681 N N . ASP A 1 89 ? -0.245 -17.750 24.611 1.00 88.69 89 ASP A N 1
ATOM 682 C CA . ASP A 1 89 ? -1.571 -17.373 25.095 1.00 88.69 89 ASP A CA 1
ATOM 683 C C . ASP A 1 89 ? -1.570 -16.940 26.575 1.00 88.69 89 ASP A C 1
ATOM 685 O O . ASP A 1 89 ? -2.582 -16.473 27.084 1.00 88.69 89 ASP A O 1
ATOM 689 N N . ILE A 1 90 ? -0.439 -17.046 27.282 1.00 90.19 90 ILE A N 1
ATOM 690 C CA . ILE A 1 90 ? -0.351 -16.691 28.707 1.00 90.19 90 ILE A CA 1
ATOM 691 C C . ILE A 1 90 ? 0.024 -15.215 28.874 1.00 90.19 90 ILE A C 1
ATOM 693 O O . ILE A 1 90 ? 1.107 -14.782 28.463 1.00 90.19 90 ILE A O 1
ATOM 697 N N . SER A 1 91 ? -0.841 -14.451 29.546 1.00 86.81 91 SER A N 1
ATOM 698 C CA . SER A 1 91 ? -0.658 -13.022 29.857 1.00 86.81 91 SER A CA 1
ATOM 699 C C . SER A 1 91 ? 0.299 -12.786 31.033 1.00 86.81 91 SER A C 1
ATOM 701 O O . SER A 1 91 ? -0.109 -12.386 32.125 1.00 86.81 91 SER A O 1
ATOM 703 N N . GLY A 1 92 ? 1.592 -13.038 30.809 1.00 87.56 92 GLY A N 1
ATOM 704 C CA . GLY A 1 92 ? 2.675 -12.699 31.739 1.00 87.56 92 GLY A CA 1
ATOM 705 C C . GLY A 1 92 ? 2.854 -11.188 31.949 1.00 87.56 92 GLY A C 1
ATOM 706 O O . GLY A 1 92 ? 2.219 -10.366 31.288 1.00 87.56 92 GLY A O 1
ATOM 707 N N . GLU A 1 93 ? 3.755 -10.806 32.859 1.00 88.12 93 GLU A N 1
ATOM 708 C CA . GLU A 1 93 ? 3.977 -9.403 33.249 1.00 88.12 93 GLU A CA 1
ATOM 709 C C . GLU A 1 93 ? 4.335 -8.491 32.060 1.00 88.12 93 GLU A C 1
ATOM 711 O O . GLU A 1 93 ? 3.790 -7.394 31.940 1.00 88.12 93 GLU A O 1
ATOM 716 N N . ASP A 1 94 ? 5.184 -8.962 31.137 1.00 86.56 94 ASP A N 1
ATOM 717 C CA . ASP A 1 94 ? 5.562 -8.200 29.938 1.00 86.56 94 ASP A CA 1
ATOM 718 C C . ASP A 1 94 ? 4.354 -7.899 29.038 1.00 86.56 94 ASP A C 1
ATOM 720 O O . ASP A 1 94 ? 4.120 -6.746 28.673 1.00 86.56 94 ASP A O 1
ATOM 724 N N . LYS A 1 95 ? 3.531 -8.914 28.750 1.00 87.75 95 LYS A N 1
ATOM 725 C CA . LYS A 1 95 ? 2.320 -8.771 27.930 1.00 87.75 95 LYS A CA 1
ATOM 726 C C . LYS A 1 95 ? 1.295 -7.858 28.593 1.00 87.75 95 LYS A C 1
ATOM 728 O O . LYS A 1 95 ? 0.743 -6.989 27.925 1.00 87.75 95 LYS A O 1
ATOM 733 N N . ARG A 1 96 ? 1.095 -7.975 29.912 1.00 89.75 96 ARG A N 1
ATOM 734 C CA . ARG A 1 96 ? 0.227 -7.054 30.669 1.00 89.75 96 ARG A CA 1
ATOM 735 C C . ARG A 1 96 ? 0.718 -5.613 30.558 1.00 89.75 96 ARG A C 1
ATOM 737 O O . ARG A 1 96 ? -0.068 -4.724 30.249 1.00 89.75 96 ARG A O 1
ATOM 744 N N . ARG A 1 97 ? 2.020 -5.365 30.724 1.00 90.00 97 ARG A N 1
ATOM 745 C CA . ARG A 1 97 ? 2.597 -4.022 30.553 1.00 90.00 97 ARG A CA 1
ATOM 746 C C . ARG A 1 97 ? 2.361 -3.469 29.142 1.00 90.00 97 ARG A C 1
ATOM 748 O O . ARG A 1 97 ? 1.995 -2.301 29.010 1.00 90.00 97 ARG A O 1
ATOM 755 N N . ARG A 1 98 ? 2.537 -4.288 28.099 1.00 85.56 98 ARG A N 1
ATOM 756 C CA . ARG A 1 98 ? 2.268 -3.899 26.699 1.00 85.56 98 ARG A CA 1
ATOM 757 C C . ARG A 1 98 ? 0.797 -3.577 26.465 1.00 85.56 98 ARG A C 1
ATOM 759 O O . ARG A 1 98 ? 0.499 -2.553 25.861 1.00 85.56 98 ARG A O 1
ATOM 766 N N . LEU A 1 99 ? -0.104 -4.394 27.006 1.00 91.31 99 LEU A N 1
ATOM 767 C CA . LEU A 1 99 ? -1.546 -4.164 26.960 1.00 91.31 99 LEU A CA 1
ATOM 768 C C . LEU A 1 99 ? -1.922 -2.815 27.587 1.00 91.31 99 LEU A C 1
ATOM 770 O O . LEU A 1 99 ? -2.599 -2.013 26.947 1.00 91.31 99 LEU A O 1
ATOM 774 N N . HIS A 1 100 ? -1.438 -2.543 28.805 1.00 92.00 100 HIS A N 1
ATOM 775 C CA . HIS A 1 100 ? -1.675 -1.274 29.501 1.00 92.00 100 HIS A CA 1
ATOM 776 C C . HIS A 1 100 ? -1.181 -0.072 28.691 1.00 92.00 100 HIS A C 1
ATOM 778 O O . HIS A 1 100 ? -1.882 0.934 28.582 1.00 92.00 100 HIS A O 1
ATOM 784 N N . LYS A 1 101 ? 0.015 -0.179 28.100 1.00 87.38 101 LYS A N 1
ATOM 785 C CA . LYS A 1 101 ? 0.582 0.860 27.233 1.00 87.38 101 LYS A CA 1
ATOM 786 C C . LYS A 1 101 ? -0.301 1.091 26.001 1.00 87.38 101 LYS A C 1
ATOM 788 O O . LYS A 1 101 ? -0.679 2.229 25.746 1.00 87.38 101 LYS A O 1
ATOM 793 N N . ALA A 1 102 ? -0.652 0.032 25.272 1.00 87.00 102 ALA A N 1
ATOM 794 C CA . ALA A 1 102 ? -1.386 0.125 24.011 1.00 87.00 102 ALA A CA 1
ATOM 795 C C . ALA A 1 102 ? -2.816 0.669 24.194 1.00 87.00 102 ALA A C 1
ATOM 797 O O . ALA A 1 102 ? -3.239 1.576 23.474 1.00 87.00 102 ALA A O 1
ATOM 798 N N . LEU A 1 103 ? -3.551 0.178 25.197 1.00 93.00 103 LEU A N 1
ATOM 799 C CA . LEU A 1 103 ? -4.900 0.667 25.500 1.00 93.00 103 LEU A CA 1
ATOM 800 C C . LEU A 1 103 ? -4.891 2.070 26.111 1.00 93.00 103 LEU A C 1
ATOM 802 O O . LEU A 1 103 ? -5.761 2.872 25.778 1.00 93.00 103 LEU A O 1
ATOM 806 N N . GLY A 1 104 ? -3.900 2.397 26.948 1.00 93.12 104 GLY A N 1
ATOM 807 C CA . GLY A 1 104 ? -3.712 3.757 27.459 1.00 93.12 104 GLY A CA 1
ATOM 808 C C . GLY A 1 104 ? -3.487 4.764 26.329 1.00 93.12 104 GLY A C 1
ATOM 809 O O . GLY A 1 104 ? -4.182 5.773 26.253 1.00 93.12 104 GLY A O 1
ATOM 810 N N . GLN A 1 105 ? -2.594 4.440 25.388 1.00 89.38 105 GLN A N 1
ATOM 811 C CA . GLN A 1 105 ? -2.352 5.256 24.194 1.00 89.38 105 GLN A CA 1
ATOM 812 C C . GLN A 1 105 ? -3.606 5.402 23.324 1.00 89.38 105 GLN A C 1
ATOM 814 O O . GLN A 1 105 ? -3.892 6.500 22.848 1.00 89.38 105 GLN A O 1
ATOM 819 N N . SER A 1 106 ? -4.376 4.323 23.160 1.00 90.00 106 SER A N 1
ATOM 820 C CA . SER A 1 106 ? -5.642 4.350 22.420 1.00 90.00 106 SER A CA 1
ATOM 821 C C . SER A 1 106 ? -6.659 5.279 23.096 1.00 90.00 106 SER A C 1
ATOM 823 O O . SER A 1 106 ? -7.234 6.148 22.444 1.00 90.00 106 SER A O 1
ATOM 825 N N . ALA A 1 107 ? -6.844 5.166 24.415 1.00 93.50 107 ALA A N 1
ATOM 826 C CA . ALA A 1 107 ? -7.744 6.030 25.180 1.00 93.50 107 ALA A CA 1
ATOM 827 C C . ALA A 1 107 ? -7.329 7.511 25.120 1.00 93.50 107 ALA A C 1
ATOM 829 O O . ALA A 1 107 ? -8.180 8.385 24.940 1.00 93.50 107 ALA A O 1
ATOM 830 N N . ASP A 1 108 ? -6.028 7.798 25.202 1.00 91.44 108 ASP A N 1
ATOM 831 C CA . ASP A 1 108 ? -5.490 9.153 25.057 1.00 91.44 108 ASP A CA 1
ATOM 832 C C . ASP A 1 108 ? -5.706 9.719 23.649 1.00 91.44 108 ASP A C 1
ATOM 834 O O . ASP A 1 108 ? -6.010 10.907 23.503 1.00 91.44 108 ASP A O 1
ATOM 838 N N . TRP A 1 109 ? -5.583 8.885 22.613 1.00 89.06 109 TRP A N 1
ATOM 839 C CA . TRP A 1 109 ? -5.895 9.274 21.239 1.00 89.06 109 TRP A CA 1
ATOM 840 C C . TRP A 1 109 ? -7.369 9.675 21.112 1.00 89.06 109 TRP A C 1
ATOM 842 O O . TRP A 1 109 ? -7.661 10.781 20.656 1.00 89.06 109 TRP A O 1
ATOM 852 N N . PHE A 1 110 ? -8.300 8.861 21.628 1.00 92.25 110 PHE A N 1
ATOM 853 C CA . PHE A 1 110 ? -9.732 9.188 21.635 1.00 92.25 110 PHE A CA 1
ATOM 854 C C . PHE A 1 110 ? -10.056 10.449 22.427 1.00 92.25 110 PHE A C 1
ATOM 856 O O . PHE A 1 110 ? -10.873 11.253 21.984 1.00 92.25 110 PHE A O 1
ATOM 863 N N . ARG A 1 111 ? -9.394 10.662 23.567 1.00 92.94 111 ARG A N 1
ATOM 864 C CA . ARG A 1 111 ? -9.545 11.880 24.367 1.00 92.94 111 ARG A CA 1
ATOM 865 C C . ARG A 1 111 ? -9.183 13.139 23.574 1.00 92.94 111 ARG A C 1
ATOM 867 O O . ARG A 1 111 ? -9.833 14.166 23.743 1.00 92.94 111 ARG A O 1
ATOM 874 N N . ARG A 1 112 ? -8.153 13.083 22.721 1.00 89.38 112 ARG A N 1
ATOM 875 C CA . ARG A 1 112 ? -7.768 14.205 21.843 1.00 89.38 112 ARG A CA 1
ATOM 876 C C . ARG A 1 112 ? -8.666 14.314 20.605 1.00 89.38 112 ARG A C 1
ATOM 878 O O . ARG A 1 112 ? -8.941 15.425 20.148 1.00 89.38 112 ARG A O 1
ATOM 885 N N . ALA A 1 113 ? -9.123 13.175 20.088 1.00 85.81 113 ALA A N 1
ATOM 886 C CA . ALA A 1 113 ? -9.893 13.088 18.855 1.00 85.81 113 ALA A CA 1
ATOM 887 C C . ALA A 1 113 ? -11.384 13.412 19.037 1.00 85.81 113 ALA A C 1
ATOM 889 O O . ALA A 1 113 ? -12.002 13.915 18.101 1.00 85.81 113 ALA A O 1
ATOM 890 N N . LEU A 1 114 ? -11.977 13.138 20.205 1.00 90.31 114 LEU A N 1
ATOM 891 C CA . LEU A 1 114 ? -13.422 13.222 20.431 1.00 90.31 114 LEU A CA 1
ATOM 892 C C . LEU A 1 114 ? -13.785 14.044 21.674 1.00 90.31 114 LEU A C 1
ATOM 894 O O . LEU A 1 114 ? -13.274 13.826 22.773 1.00 90.31 114 LEU A O 1
ATOM 898 N N . ALA A 1 115 ? -14.772 14.924 21.511 1.00 91.12 115 ALA A N 1
ATOM 899 C CA . ALA A 1 115 ? -15.466 15.598 22.600 1.00 91.12 115 ALA A CA 1
ATOM 900 C C . ALA A 1 115 ? -16.909 15.080 22.756 1.00 91.12 115 ALA A C 1
ATOM 902 O O . ALA A 1 115 ? -17.582 14.774 21.774 1.00 91.12 115 ALA A O 1
ATOM 903 N N . VAL A 1 116 ? -17.408 14.997 23.988 1.00 90.94 116 VAL A N 1
ATOM 904 C CA . VAL A 1 116 ? -18.716 14.440 24.373 1.00 90.94 116 VAL A CA 1
ATOM 905 C C . VAL A 1 116 ? -19.426 15.362 25.370 1.00 90.94 116 VAL A C 1
ATOM 907 O O . VAL A 1 116 ? -18.777 16.153 26.050 1.00 90.94 116 VAL A O 1
ATOM 910 N N . GLU A 1 117 ? -20.757 15.285 25.465 1.00 89.19 117 GLU A N 1
ATOM 911 C CA . GLU A 1 117 ? -21.498 15.856 26.603 1.00 89.19 117 GLU A CA 1
ATOM 912 C C . GLU A 1 117 ? -21.158 15.020 27.857 1.00 89.19 117 GLU A C 1
ATOM 914 O O . GLU A 1 117 ? -21.510 13.837 27.884 1.00 89.19 117 GLU A O 1
ATOM 919 N N . PRO A 1 118 ? -20.447 15.567 28.864 1.00 90.94 118 PRO A N 1
ATOM 920 C CA . PRO A 1 118 ? -19.928 14.748 29.956 1.00 90.94 118 PRO A CA 1
ATOM 921 C C . PRO A 1 118 ? -21.035 14.157 30.824 1.00 90.94 118 PRO A C 1
ATOM 923 O O . PRO A 1 118 ? -22.053 14.804 31.095 1.00 90.94 118 PRO A O 1
ATOM 926 N N . VAL A 1 119 ? -20.797 12.953 31.339 1.00 90.31 119 VAL A N 1
ATOM 927 C CA . VAL A 1 119 ? -21.657 12.346 32.357 1.00 90.31 119 VAL A CA 1
ATOM 928 C C . VAL A 1 119 ? -21.637 13.220 33.615 1.00 90.31 119 VAL A C 1
ATOM 930 O O . VAL A 1 119 ? -20.578 13.610 34.113 1.00 90.31 119 VAL A O 1
ATOM 933 N N . LYS A 1 120 ? -22.831 13.560 34.116 1.00 87.62 120 LYS A N 1
ATOM 934 C CA . LYS A 1 120 ? -23.010 14.375 35.326 1.00 87.62 120 LYS A CA 1
ATOM 935 C C . LYS A 1 120 ? -22.927 13.483 36.563 1.00 87.62 120 LYS A C 1
ATOM 937 O O . LYS A 1 120 ? -23.827 12.683 36.797 1.00 87.62 120 LYS A O 1
ATOM 942 N N . GLY A 1 121 ? -21.887 13.682 37.370 1.00 89.56 121 GLY A N 1
ATOM 943 C CA . GLY A 1 121 ? -21.596 12.834 38.528 1.00 89.56 121 GLY A CA 1
ATOM 944 C C . GLY A 1 121 ? -20.906 11.531 38.123 1.00 89.56 121 GLY A C 1
ATOM 945 O O . GLY A 1 121 ? -20.291 11.459 37.061 1.00 89.56 121 GLY A O 1
ATOM 946 N N . ASN A 1 122 ? -21.002 10.513 38.977 1.00 92.25 122 ASN A N 1
ATOM 947 C CA . ASN A 1 122 ? -20.410 9.206 38.707 1.00 92.25 122 ASN A CA 1
ATOM 948 C C . ASN A 1 122 ? -21.221 8.445 37.651 1.00 92.25 122 ASN A C 1
ATOM 950 O O . ASN A 1 122 ? -22.452 8.377 37.726 1.00 92.25 122 ASN A O 1
ATOM 954 N N . LEU A 1 123 ? -20.526 7.829 36.697 1.00 92.94 123 LEU A N 1
ATOM 955 C CA . LEU A 1 123 ? -21.128 6.963 35.697 1.00 92.94 123 LEU A CA 1
ATOM 956 C C . LEU A 1 123 ? -21.535 5.633 36.334 1.00 92.94 123 LEU A C 1
ATOM 958 O O . LEU A 1 123 ? -20.686 4.851 36.754 1.00 92.94 123 LEU A O 1
ATOM 962 N N . ARG A 1 124 ? -22.842 5.372 36.390 1.00 90.44 124 ARG A N 1
ATOM 963 C CA . ARG A 1 124 ? -23.404 4.132 36.937 1.00 90.44 124 ARG A CA 1
ATOM 964 C C . ARG A 1 124 ? -23.832 3.189 35.825 1.00 90.44 124 ARG A C 1
ATOM 966 O O . ARG A 1 124 ? -24.468 3.624 34.865 1.00 90.44 124 ARG A O 1
ATOM 973 N N . LEU A 1 125 ? -23.509 1.911 35.987 1.00 87.94 125 LEU A N 1
ATOM 974 C CA . LEU A 1 125 ? -23.910 0.845 35.070 1.00 87.94 125 LEU A CA 1
ATOM 975 C C . LEU A 1 125 ? -25.170 0.138 35.581 1.00 87.94 125 LEU A C 1
ATOM 977 O O . LEU A 1 125 ? -25.422 0.091 36.788 1.00 87.94 125 LEU A O 1
ATOM 981 N N . SER A 1 126 ? -25.981 -0.405 34.671 1.00 74.62 126 SER A N 1
ATOM 982 C CA . SER A 1 126 ? -27.124 -1.240 35.045 1.00 74.62 126 SER A CA 1
ATOM 983 C C . SER A 1 126 ? -26.614 -2.514 35.712 1.00 74.62 126 SER A C 1
ATOM 985 O O . SER A 1 126 ? -25.721 -3.171 35.190 1.00 74.62 126 SER A O 1
ATOM 987 N N . GLY A 1 127 ? -27.178 -2.887 36.861 1.00 65.00 127 GLY A N 1
ATOM 988 C CA . GLY A 1 127 ? -26.746 -4.043 37.659 1.00 65.00 127 GLY A CA 1
ATOM 989 C C . GLY A 1 127 ? -27.009 -5.430 37.051 1.00 65.00 127 GLY A C 1
ATOM 990 O O . GLY A 1 127 ? -27.283 -6.364 37.801 1.00 65.00 127 GLY A O 1
ATOM 991 N N . TYR A 1 128 ? -26.972 -5.585 35.723 1.00 60.38 128 TYR A N 1
ATOM 992 C CA . TYR A 1 128 ? -26.975 -6.899 35.079 1.00 60.38 128 TYR A CA 1
ATOM 993 C C . TYR A 1 128 ? -25.612 -7.578 35.253 1.00 60.38 128 TYR A C 1
ATOM 995 O O . TYR A 1 128 ? -24.568 -6.933 35.286 1.00 60.38 128 TYR A O 1
ATOM 1003 N N . SER A 1 129 ? -25.629 -8.902 35.411 1.00 68.31 129 SER A N 1
ATOM 1004 C CA . SER A 1 129 ? -24.510 -9.663 35.969 1.00 68.31 129 SER A CA 1
ATOM 1005 C C . SER A 1 129 ? -23.229 -9.647 35.122 1.00 68.31 129 SER A C 1
ATOM 1007 O O . SER A 1 129 ? -22.159 -9.683 35.706 1.00 68.31 129 SER A O 1
ATOM 1009 N N . ALA A 1 130 ? -23.271 -9.521 33.792 1.00 78.75 130 ALA A N 1
ATOM 1010 C CA . ALA A 1 130 ? -22.054 -9.473 32.972 1.00 78.75 130 ALA A CA 1
ATOM 1011 C C . ALA A 1 130 ? -22.196 -8.540 31.760 1.00 78.75 130 ALA A C 1
ATOM 1013 O O . ALA A 1 130 ? -23.252 -8.481 31.135 1.00 78.75 130 ALA A O 1
ATOM 1014 N N . CYS A 1 131 ? -21.116 -7.835 31.418 1.00 84.81 131 CYS A N 1
ATOM 1015 C CA . CYS A 1 131 ? -21.019 -6.930 30.274 1.00 84.81 131 CYS A CA 1
ATOM 1016 C C . CYS A 1 131 ? -20.076 -7.518 29.218 1.00 84.81 131 CYS A C 1
ATOM 1018 O O . CYS A 1 131 ? -18.921 -7.813 29.520 1.00 84.81 131 CYS A O 1
ATOM 1020 N N . GLY A 1 132 ? -20.552 -7.653 27.979 1.00 83.69 132 GLY A N 1
ATOM 1021 C CA . GLY A 1 132 ? -19.725 -8.024 26.830 1.00 83.69 132 GLY A CA 1
ATOM 1022 C C . GLY A 1 132 ? -20.177 -9.292 26.116 1.00 83.69 132 GLY A C 1
ATOM 1023 O O . GLY A 1 132 ? -21.329 -9.706 26.237 1.00 83.69 132 GLY A O 1
ATOM 1024 N N . GLN A 1 133 ? -19.258 -9.886 25.359 1.00 79.62 133 GLN A N 1
ATOM 1025 C CA . GLN A 1 133 ? -19.470 -11.097 24.563 1.00 79.62 133 GLN A CA 1
ATOM 1026 C C . GLN A 1 133 ? -18.660 -12.273 25.148 1.00 79.62 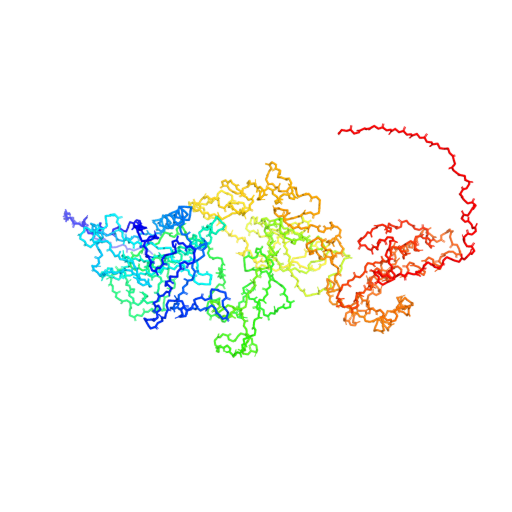133 GLN A C 1
ATOM 1028 O O . GLN A 1 133 ? -17.762 -12.068 25.968 1.00 79.62 133 GLN A O 1
ATOM 1033 N N . ASP A 1 134 ? -19.007 -13.509 24.777 1.00 75.81 134 ASP A N 1
ATOM 1034 C CA . ASP A 1 134 ? -18.337 -14.748 25.202 1.00 75.81 134 ASP A CA 1
ATOM 1035 C C . ASP A 1 134 ? -18.248 -14.868 26.731 1.00 75.81 134 ASP A C 1
ATOM 1037 O O . ASP A 1 134 ? -17.174 -14.804 27.330 1.00 75.81 134 ASP A O 1
ATOM 1041 N N . GLY A 1 135 ? -19.397 -14.957 27.398 1.00 75.06 135 GLY A N 1
ATOM 1042 C CA . GLY A 1 135 ? -19.504 -14.977 28.861 1.00 75.06 135 GLY A CA 1
ATOM 1043 C C . GLY A 1 135 ? -19.306 -13.615 29.535 1.00 75.06 135 GLY A C 1
ATOM 1044 O O . GLY A 1 135 ? -19.526 -13.505 30.739 1.00 75.06 135 GLY A O 1
ATOM 1045 N N . GLY A 1 136 ? -18.930 -12.582 28.770 1.00 82.31 136 GLY A N 1
ATOM 1046 C CA . GLY A 1 136 ? -18.768 -11.207 29.236 1.00 82.31 136 GLY A CA 1
ATOM 1047 C C . GLY A 1 136 ? -17.755 -11.056 30.373 1.00 82.31 136 GLY A C 1
ATOM 1048 O O . GLY A 1 136 ? -16.958 -11.952 30.667 1.00 82.31 136 GLY A O 1
ATOM 1049 N N . VAL A 1 137 ? -17.781 -9.890 31.007 1.00 86.38 137 VAL A N 1
ATOM 1050 C CA . VAL A 1 137 ? -17.021 -9.563 32.213 1.00 86.38 137 VAL A CA 1
ATOM 1051 C C . VAL A 1 137 ? -18.004 -9.224 33.324 1.00 86.38 137 VAL A C 1
ATOM 1053 O O . VAL A 1 137 ? -18.889 -8.385 33.147 1.00 86.38 137 VAL A O 1
ATOM 1056 N N . GLN A 1 138 ? -17.850 -9.885 34.471 1.00 84.81 138 GLN A N 1
ATOM 1057 C CA . GLN A 1 138 ? -18.659 -9.621 35.656 1.00 84.81 138 GLN A CA 1
ATOM 1058 C C . GLN A 1 138 ? -18.426 -8.180 36.128 1.00 84.81 138 GLN A C 1
ATOM 1060 O O . GLN A 1 138 ? -17.287 -7.778 36.363 1.00 84.81 138 GLN A O 1
ATOM 1065 N N . LEU A 1 139 ? -19.502 -7.405 36.274 1.00 83.06 139 LEU A N 1
ATOM 1066 C CA . LEU A 1 139 ? -19.399 -6.016 36.721 1.00 83.06 139 LEU A CA 1
ATOM 1067 C C . LEU A 1 139 ? -19.115 -5.947 38.233 1.00 83.06 139 LEU A C 1
ATOM 1069 O O . LEU A 1 139 ? -19.838 -6.588 39.006 1.00 83.06 139 LEU A O 1
ATOM 1073 N N . PRO A 1 140 ? -18.113 -5.161 38.682 1.00 82.94 140 PRO A N 1
ATOM 1074 C CA . PRO A 1 140 ? -17.923 -4.866 40.099 1.00 82.94 140 PRO A CA 1
ATOM 1075 C C . PRO A 1 140 ? -19.166 -4.201 40.703 1.00 82.94 140 PRO A C 1
ATOM 1077 O O . PRO A 1 140 ? -19.753 -3.303 40.096 1.00 82.94 140 PRO A O 1
ATOM 1080 N N . HIS A 1 141 ? -19.547 -4.598 41.922 1.00 84.06 141 HIS A N 1
ATOM 1081 C CA . HIS A 1 141 ? -20.722 -4.047 42.618 1.00 84.06 141 HIS A CA 1
ATOM 1082 C C . HIS A 1 141 ? -20.641 -2.519 42.787 1.00 84.06 141 HIS A C 1
ATOM 1084 O O . HIS A 1 141 ? -21.635 -1.807 42.640 1.00 84.06 141 HIS A O 1
ATOM 1090 N N . GLU A 1 142 ? -19.426 -2.009 42.996 1.00 86.94 142 GLU A N 1
ATOM 1091 C CA . GLU A 1 142 ? -19.117 -0.582 43.118 1.00 86.94 142 GLU A CA 1
ATOM 1092 C C . GLU A 1 142 ? -19.557 0.227 41.885 1.00 86.94 142 GLU A C 1
ATOM 1094 O O . GLU A 1 142 ? -19.983 1.373 42.018 1.00 86.94 142 GLU A O 1
ATOM 1099 N N . TYR A 1 143 ? -19.537 -0.359 40.680 1.00 88.00 143 TYR A N 1
ATOM 1100 C CA . TYR A 1 143 ? -19.909 0.346 39.440 1.00 88.00 143 TYR A CA 1
ATOM 1101 C C . TYR A 1 143 ? -21.423 0.540 39.312 1.00 88.00 143 TYR A C 1
ATOM 1103 O O . TYR A 1 143 ? -21.883 1.402 38.556 1.00 88.00 143 TYR A O 1
ATOM 1111 N N . VAL A 1 144 ? -22.192 -0.247 40.064 1.00 84.31 144 VAL A N 1
ATOM 1112 C CA . VAL A 1 144 ? -23.652 -0.179 40.126 1.00 84.31 144 VAL A CA 1
ATOM 1113 C C . VAL A 1 144 ? -24.089 0.772 41.244 1.00 84.31 144 VAL A C 1
ATOM 1115 O O . VAL A 1 144 ? -24.939 1.636 41.023 1.00 84.31 144 VAL A O 1
ATOM 1118 N N . GLU A 1 145 ? -23.498 0.645 42.438 1.00 86.06 145 GLU A N 1
ATOM 1119 C CA . GLU A 1 145 ? -23.897 1.429 43.615 1.00 86.06 145 GLU A CA 1
ATOM 1120 C C . GLU A 1 145 ? -23.302 2.839 43.640 1.00 86.06 145 GLU A C 1
ATOM 1122 O O . GLU A 1 145 ? -24.035 3.830 43.742 1.00 86.06 145 GLU A O 1
ATOM 1127 N N . GLU A 1 146 ? -21.977 2.944 43.543 1.00 88.62 146 GLU A N 1
ATOM 1128 C CA . GLU A 1 146 ? -21.251 4.212 43.654 1.00 88.62 146 GLU A CA 1
ATOM 1129 C C . GLU A 1 146 ? -21.067 4.863 42.280 1.00 88.62 146 GLU A C 1
ATOM 1131 O O . GLU A 1 146 ? -21.265 6.075 42.127 1.00 88.62 146 GLU A O 1
ATOM 1136 N N . GLY A 1 147 ? -20.794 4.041 41.265 1.00 88.38 147 GLY A N 1
ATOM 1137 C CA . GLY A 1 147 ? -20.465 4.454 39.906 1.00 88.38 147 GLY A CA 1
ATOM 1138 C C . GLY A 1 147 ? -19.012 4.909 39.764 1.00 88.38 147 GLY A C 1
ATOM 1139 O O . GLY A 1 147 ? -18.348 5.274 40.731 1.00 88.38 147 GLY A O 1
ATOM 1140 N N . VAL A 1 148 ? -18.527 4.935 38.529 1.00 92.62 148 VAL A N 1
ATOM 1141 C CA . VAL A 1 148 ? -17.157 5.334 38.195 1.00 92.62 148 VAL A CA 1
ATOM 1142 C C . VAL A 1 148 ? -17.083 6.856 38.073 1.00 92.62 148 VAL A C 1
ATOM 1144 O O . VAL A 1 148 ? -17.796 7.463 37.270 1.00 92.62 148 VAL A O 1
ATOM 1147 N N . SER A 1 149 ? -16.241 7.492 38.883 1.00 92.94 149 SER A N 1
ATOM 1148 C CA . SER A 1 149 ? -16.015 8.937 38.812 1.00 92.94 149 SER A CA 1
ATOM 1149 C C . SER A 1 149 ? -15.178 9.309 37.587 1.00 92.94 149 SER A C 1
ATOM 1151 O O . SER A 1 149 ? -14.401 8.507 37.074 1.00 92.94 149 SER A O 1
ATOM 1153 N N . GLU A 1 150 ? -15.346 10.541 37.100 1.00 90.94 150 GLU A N 1
ATOM 1154 C CA . GLU A 1 150 ? -14.566 11.084 35.980 1.00 90.94 150 GLU A CA 1
ATOM 1155 C C . GLU A 1 150 ? -14.557 10.220 34.703 1.00 90.94 150 GLU A C 1
ATOM 1157 O O . GLU A 1 150 ? -13.588 10.238 33.948 1.00 90.94 150 GLU A O 1
ATOM 1162 N N . ALA A 1 151 ? -15.642 9.490 34.433 1.00 95.00 151 ALA A N 1
ATOM 1163 C CA . ALA A 1 151 ? -15.762 8.608 33.276 1.00 95.00 151 ALA A CA 1
ATOM 1164 C C . ALA A 1 151 ? -17.007 8.925 32.442 1.00 95.00 151 ALA A C 1
ATOM 1166 O O . ALA A 1 151 ? -18.093 9.156 32.971 1.00 95.00 151 ALA A O 1
ATOM 1167 N N . ASP A 1 152 ? -16.849 8.889 31.120 1.00 95.38 152 ASP A N 1
ATOM 1168 C CA . ASP A 1 152 ? -17.942 8.970 30.147 1.00 95.38 152 ASP A CA 1
ATOM 1169 C C . ASP A 1 152 ? -18.190 7.629 29.439 1.00 95.38 152 ASP A C 1
ATOM 1171 O O . ASP A 1 152 ? -19.264 7.446 28.857 1.00 95.38 152 ASP A O 1
ATOM 1175 N N . LEU A 1 153 ? -17.205 6.723 29.503 1.00 95.44 153 LEU A N 1
ATOM 1176 C CA . LEU A 1 153 ? -17.205 5.358 28.981 1.00 95.44 153 LEU A CA 1
ATOM 1177 C C . LEU A 1 153 ? -16.316 4.464 29.864 1.00 95.44 153 LEU A C 1
ATOM 1179 O O . LEU A 1 153 ? -15.187 4.845 30.175 1.00 95.44 153 LEU A O 1
ATOM 1183 N N . VAL A 1 154 ? -16.790 3.267 30.214 1.00 95.19 154 VAL A N 1
ATOM 1184 C CA . VAL A 1 154 ? -16.000 2.215 30.882 1.00 95.19 154 VAL A CA 1
ATOM 1185 C C . VAL A 1 154 ? -15.665 1.110 29.881 1.00 95.19 154 VAL A C 1
ATOM 1187 O O . VAL A 1 154 ? -16.563 0.525 29.283 1.00 95.19 154 VAL A O 1
ATOM 1190 N N . LEU A 1 155 ? -14.384 0.794 29.704 1.00 95.62 155 LEU A N 1
ATOM 1191 C CA . LEU A 1 155 ? -13.938 -0.357 28.920 1.00 95.62 155 LEU A CA 1
ATOM 1192 C C . LEU A 1 155 ? -13.424 -1.446 29.858 1.00 95.62 155 LEU A C 1
ATOM 1194 O O . LEU A 1 155 ? -12.446 -1.245 30.579 1.00 95.62 155 LEU A O 1
ATOM 1198 N N . LEU A 1 156 ? -14.085 -2.598 29.836 1.00 93.69 156 LEU A N 1
ATOM 1199 C CA . LEU A 1 156 ? -13.663 -3.805 30.537 1.00 93.69 156 LEU A CA 1
ATOM 1200 C C . LEU A 1 156 ? -12.680 -4.562 29.648 1.00 93.69 156 LEU A C 1
ATOM 1202 O O . LEU A 1 156 ? -13.012 -4.894 28.510 1.00 93.69 156 LEU A O 1
ATOM 1206 N N . VAL A 1 157 ? -11.473 -4.812 30.146 1.00 94.31 157 VAL A N 1
ATOM 1207 C CA . VAL A 1 157 ? -10.370 -5.375 29.364 1.00 94.31 157 VAL A CA 1
ATOM 1208 C C . VAL A 1 157 ? -10.167 -6.844 29.713 1.00 94.31 157 VAL A C 1
ATOM 1210 O O . VAL A 1 157 ? -10.126 -7.226 30.881 1.00 94.31 157 VAL A O 1
ATOM 1213 N N . THR A 1 158 ? -9.990 -7.674 28.688 1.00 93.19 158 THR A N 1
ATOM 1214 C CA . THR A 1 158 ? -9.657 -9.100 28.823 1.00 93.19 158 THR A CA 1
ATOM 1215 C C . THR A 1 158 ? -8.533 -9.500 27.873 1.00 93.19 158 THR A C 1
ATOM 1217 O O . THR A 1 158 ? -8.246 -8.799 26.901 1.00 93.19 158 THR A O 1
ATOM 1220 N N . THR A 1 159 ? -7.881 -10.627 28.168 1.00 91.88 159 THR A N 1
ATOM 1221 C CA . THR A 1 159 ? -6.808 -11.185 27.336 1.00 91.88 159 THR A CA 1
ATOM 1222 C C . THR A 1 159 ? -7.045 -12.665 27.060 1.00 91.88 159 THR A C 1
ATOM 1224 O O . THR A 1 159 ? -6.282 -13.531 27.489 1.00 91.88 159 THR A O 1
ATOM 1227 N N . ARG A 1 160 ? -8.155 -12.954 26.392 1.00 90.25 160 ARG A N 1
ATOM 1228 C CA . ARG A 1 160 ? -8.584 -14.300 26.019 1.00 90.25 160 ARG A CA 1
ATOM 1229 C C . ARG A 1 160 ? -7.983 -14.674 24.662 1.00 90.25 160 ARG A C 1
ATOM 1231 O O . ARG A 1 160 ? -7.825 -13.786 23.814 1.00 90.25 160 ARG A O 1
ATOM 1238 N N . PRO A 1 161 ? -7.644 -15.957 24.438 1.00 88.50 161 PRO A N 1
ATOM 1239 C CA . PRO A 1 161 ? -7.150 -16.412 23.145 1.00 88.50 161 PRO A CA 1
ATOM 1240 C C . PRO A 1 161 ? -8.166 -16.136 22.027 1.00 88.50 161 PRO A C 1
ATOM 1242 O O . PRO A 1 161 ? -9.362 -15.982 22.266 1.00 88.50 161 PRO A O 1
ATOM 1245 N N . THR A 1 162 ? -7.681 -16.070 20.793 1.00 83.25 162 THR A N 1
ATOM 1246 C CA . THR A 1 162 ? -8.492 -15.893 19.582 1.00 83.25 162 THR A CA 1
ATOM 1247 C C . THR A 1 162 ? -8.076 -16.921 18.530 1.00 83.25 162 THR A C 1
ATOM 1249 O O . THR A 1 162 ? -6.998 -17.521 18.601 1.00 83.25 162 THR A O 1
ATOM 1252 N N . THR A 1 163 ? -8.942 -17.163 17.547 1.00 72.75 163 THR A N 1
ATOM 1253 C CA . THR A 1 163 ? -8.647 -18.023 16.391 1.00 72.75 163 THR A CA 1
ATOM 1254 C C . THR A 1 163 ? -8.212 -17.204 15.179 1.00 72.75 163 THR A C 1
ATOM 1256 O O . THR A 1 163 ? -8.675 -16.082 14.984 1.00 72.75 163 THR A O 1
ATOM 1259 N N . GLY A 1 164 ? -7.384 -17.794 14.314 1.00 69.25 164 GLY A N 1
ATOM 1260 C CA . GLY A 1 164 ? -6.922 -17.145 13.086 1.00 69.25 164 GLY A CA 1
ATOM 1261 C C . GLY A 1 164 ? -6.035 -15.927 13.361 1.00 69.25 164 GLY A C 1
ATOM 1262 O O . GLY A 1 164 ? -5.209 -15.954 14.270 1.00 69.25 164 GLY A O 1
ATOM 1263 N N . ASN A 1 165 ? -6.228 -14.866 12.572 1.00 67.50 165 ASN A N 1
ATOM 1264 C CA . ASN A 1 165 ? -5.435 -13.630 12.617 1.00 67.50 165 ASN A CA 1
ATOM 1265 C C . ASN A 1 165 ? -6.133 -12.499 13.396 1.00 67.50 165 ASN A C 1
ATOM 1267 O O . ASN A 1 165 ? -5.871 -11.326 13.146 1.00 67.50 165 ASN A O 1
ATOM 1271 N N . THR A 1 166 ? -7.072 -12.815 14.291 1.00 73.25 166 THR A N 1
ATOM 1272 C CA . THR A 1 166 ? -7.788 -11.796 15.070 1.00 73.25 166 THR A CA 1
ATOM 1273 C C . THR A 1 166 ? -6.914 -11.292 16.218 1.00 73.25 166 THR A C 1
ATOM 1275 O O . THR A 1 166 ? -6.719 -11.995 17.210 1.00 73.25 166 THR A O 1
ATOM 1278 N N . LEU A 1 167 ? -6.414 -10.058 16.105 1.00 84.06 167 LEU A N 1
ATOM 1279 C CA . LEU A 1 167 ? -5.573 -9.417 17.125 1.00 84.06 167 LEU A CA 1
ATOM 1280 C C . LEU A 1 167 ? -6.370 -8.991 18.366 1.00 84.06 167 LEU A C 1
ATOM 1282 O O . LEU A 1 167 ? -5.926 -9.192 19.497 1.00 84.06 167 LEU A O 1
ATOM 1286 N N . ALA A 1 168 ? -7.536 -8.391 18.148 1.00 88.19 168 ALA A N 1
ATOM 1287 C CA . ALA A 1 168 ? -8.424 -7.890 19.184 1.00 88.19 168 ALA A CA 1
ATOM 1288 C C . ALA A 1 168 ? -9.870 -7.904 18.676 1.00 88.19 168 ALA A C 1
ATOM 1290 O O . ALA A 1 168 ? -10.106 -8.070 17.482 1.00 88.19 168 ALA A O 1
ATOM 1291 N N . TRP A 1 169 ? -10.819 -7.752 19.592 1.00 88.75 169 TRP A N 1
ATOM 1292 C CA . TRP A 1 169 ? -12.217 -7.470 19.280 1.00 88.75 169 TRP A CA 1
ATOM 1293 C C . TRP A 1 169 ? -12.817 -6.594 20.378 1.00 88.75 169 TRP A C 1
ATOM 1295 O O . TRP A 1 169 ? -12.368 -6.653 21.530 1.00 88.75 169 TRP A O 1
ATOM 1305 N N . ALA A 1 170 ? -13.838 -5.801 20.061 1.00 91.12 170 ALA A N 1
ATOM 1306 C CA . ALA A 1 170 ? -14.590 -5.092 21.090 1.00 91.12 170 ALA A CA 1
ATOM 1307 C C . ALA A 1 170 ? -16.074 -4.908 20.773 1.00 91.12 170 ALA A C 1
ATOM 1309 O O . ALA A 1 170 ? -16.485 -4.777 19.623 1.00 91.12 170 ALA A O 1
ATOM 1310 N N . VAL A 1 171 ? -16.888 -4.858 21.830 1.00 89.00 171 VAL A N 1
ATOM 1311 C CA . VAL A 1 171 ? -18.344 -4.697 21.728 1.00 89.00 171 VAL A CA 1
ATOM 1312 C C . VAL A 1 171 ? -18.876 -3.714 22.766 1.00 89.00 171 VAL A C 1
ATOM 1314 O O . VAL A 1 171 ? -18.405 -3.665 23.904 1.00 89.00 171 VAL A O 1
ATOM 1317 N N . ALA A 1 172 ? -19.894 -2.936 22.396 1.00 89.56 172 ALA A N 1
ATOM 1318 C CA . ALA A 1 172 ? -20.661 -2.143 23.355 1.00 89.56 172 ALA A CA 1
ATOM 1319 C C . ALA A 1 172 ? -21.640 -3.050 24.109 1.00 89.56 172 ALA A C 1
ATOM 1321 O O . ALA A 1 172 ? -22.418 -3.763 23.479 1.00 89.56 172 ALA A O 1
ATOM 1322 N N . CYS A 1 173 ? -21.642 -2.990 25.439 1.00 87.75 173 CYS A N 1
ATOM 1323 C CA . CYS A 1 173 ? -22.533 -3.811 26.263 1.00 87.75 173 CYS A CA 1
ATOM 1324 C C . CYS A 1 173 ? -23.644 -2.991 26.932 1.00 87.75 173 CYS A C 1
ATOM 1326 O O . CYS A 1 173 ? -24.743 -3.499 27.120 1.00 87.75 173 CYS A O 1
ATOM 1328 N N . GLU A 1 174 ? -23.379 -1.722 27.256 1.00 88.38 174 GLU A N 1
ATOM 1329 C CA . GLU A 1 174 ? -24.312 -0.856 27.976 1.00 88.38 174 GLU A CA 1
ATOM 1330 C C . GLU A 1 174 ? -24.424 0.503 27.299 1.00 88.38 174 GLU A C 1
ATOM 1332 O O . GLU A 1 174 ? -23.437 1.079 26.822 1.00 88.38 174 GLU A O 1
ATOM 1337 N N . ARG A 1 175 ? -25.648 1.031 27.268 1.00 86.75 175 ARG A N 1
ATOM 1338 C CA . ARG A 1 175 ? -25.978 2.298 26.611 1.00 86.75 175 ARG A CA 1
ATOM 1339 C C . ARG A 1 175 ? -26.816 3.173 27.528 1.00 86.75 175 ARG A C 1
ATOM 1341 O O . ARG A 1 175 ? -27.659 2.682 28.270 1.00 86.75 175 ARG A O 1
ATOM 1348 N N . ASP A 1 176 ? -26.617 4.483 27.441 1.00 84.69 176 ASP A N 1
ATOM 1349 C CA . ASP A 1 176 ? -27.471 5.433 28.143 1.00 84.69 176 ASP A CA 1
ATOM 1350 C C . ASP A 1 176 ? -28.863 5.553 27.493 1.00 84.69 176 ASP A C 1
ATOM 1352 O O . ASP A 1 176 ? -29.154 5.010 26.424 1.00 84.69 176 ASP A O 1
ATOM 1356 N N . GLN A 1 177 ? -29.743 6.322 28.133 1.00 80.56 177 GLN A N 1
ATOM 1357 C CA . GLN A 1 177 ? -31.109 6.592 27.667 1.00 80.56 177 GLN A CA 1
ATOM 1358 C C . GLN A 1 177 ? -31.203 7.257 26.279 1.00 80.56 177 GLN A C 1
ATOM 1360 O O . GLN A 1 177 ? -32.284 7.313 25.689 1.00 80.56 177 GLN A O 1
ATOM 1365 N N . TRP A 1 178 ? -30.091 7.768 25.744 1.00 75.25 178 TRP A N 1
ATOM 1366 C CA . TRP A 1 178 ? -29.998 8.340 24.402 1.00 75.25 178 TRP A CA 1
ATOM 1367 C C . TRP A 1 178 ? -29.305 7.406 23.401 1.00 75.25 178 TRP A C 1
ATOM 1369 O O . TRP A 1 178 ? -29.139 7.784 22.239 1.00 75.25 178 TRP A O 1
ATOM 1379 N N . GLY A 1 179 ? -28.958 6.186 23.822 1.00 76.38 179 GLY A N 1
ATOM 1380 C CA . GLY A 1 179 ? -28.346 5.141 23.006 1.00 76.38 179 GLY A CA 1
ATOM 1381 C C . GLY A 1 179 ? -26.822 5.221 22.901 1.00 76.38 179 GLY A C 1
ATOM 1382 O O . GLY A 1 179 ? -26.231 4.378 22.220 1.00 76.38 179 GLY A O 1
ATOM 1383 N N . ARG A 1 180 ? -26.179 6.192 23.563 1.00 85.44 180 ARG A N 1
ATOM 1384 C CA . ARG A 1 180 ? -24.718 6.333 23.566 1.00 85.44 180 ARG A CA 1
ATOM 1385 C C . ARG A 1 180 ? -24.112 5.220 24.406 1.00 85.44 180 ARG A C 1
ATOM 1387 O O . ARG A 1 180 ? -24.608 4.947 25.495 1.00 85.44 180 ARG A O 1
ATOM 1394 N N . ALA A 1 181 ? -23.048 4.593 23.919 1.00 89.25 181 ALA A N 1
ATOM 1395 C CA . ALA A 1 181 ? -22.345 3.582 24.696 1.00 89.25 181 ALA A CA 1
ATOM 1396 C C . ALA A 1 181 ? -21.718 4.199 25.955 1.00 89.25 181 ALA A C 1
ATOM 1398 O O . ALA A 1 181 ? -21.068 5.244 25.885 1.00 89.25 181 ALA A O 1
ATOM 1399 N N . ILE A 1 182 ? -21.938 3.543 27.093 1.00 91.88 182 ILE A N 1
ATOM 1400 C CA . ILE A 1 182 ? -21.381 3.918 28.400 1.00 91.88 182 ILE A CA 1
ATOM 1401 C C . ILE A 1 182 ? -20.532 2.808 29.014 1.00 91.88 182 ILE A C 1
ATOM 1403 O O . ILE A 1 182 ? -19.685 3.099 29.856 1.00 91.88 182 ILE A O 1
ATOM 1407 N N . ALA A 1 183 ? -20.677 1.566 28.546 1.00 93.00 183 ALA A N 1
ATOM 1408 C CA . ALA A 1 183 ? -19.669 0.543 28.766 1.00 93.00 183 ALA A CA 1
ATOM 1409 C C . ALA A 1 183 ?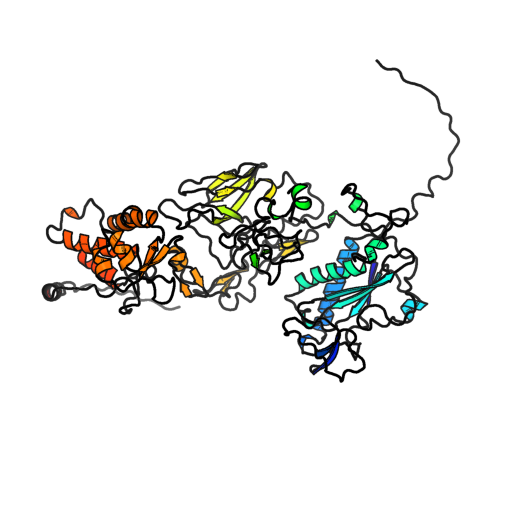 -19.481 -0.365 27.549 1.00 93.00 183 ALA A C 1
ATOM 1411 O O . ALA A 1 183 ? -20.406 -0.600 26.763 1.00 93.00 183 ALA A O 1
ATOM 1412 N N . GLY A 1 184 ? -18.268 -0.888 27.422 1.00 92.88 184 GLY A N 1
ATOM 1413 C CA . GLY A 1 184 ? -17.906 -1.886 26.430 1.00 92.88 184 GLY A CA 1
ATOM 1414 C C . GLY A 1 184 ? -16.895 -2.882 26.966 1.00 92.88 184 GLY A C 1
ATOM 1415 O O . GLY A 1 184 ? -16.265 -2.673 28.002 1.00 92.88 184 GLY A O 1
ATOM 1416 N N . HIS A 1 185 ? -16.747 -3.974 26.235 1.00 92.88 185 HIS A N 1
ATOM 1417 C CA . HIS A 1 185 ? -15.813 -5.051 26.524 1.00 92.88 185 HIS A CA 1
ATOM 1418 C C . HIS A 1 185 ? -14.809 -5.127 25.380 1.00 92.88 185 HIS A C 1
ATOM 1420 O O . HIS A 1 185 ? -15.211 -5.228 24.224 1.00 92.88 185 HIS A O 1
ATOM 1426 N N . VAL A 1 186 ? -13.522 -5.038 25.711 1.00 94.50 186 VAL A N 1
ATOM 1427 C CA . VAL A 1 186 ? -12.401 -5.148 24.775 1.00 94.50 186 VAL A CA 1
ATOM 1428 C C . VAL A 1 186 ? -11.591 -6.390 25.131 1.00 94.50 186 VAL A C 1
ATOM 1430 O O . VAL A 1 186 ? -11.189 -6.583 26.283 1.00 94.50 186 VAL A O 1
ATOM 1433 N N . ASN A 1 187 ? -11.314 -7.225 24.140 1.00 93.00 187 ASN A N 1
ATOM 1434 C CA . ASN A 1 187 ? -10.417 -8.359 24.276 1.00 93.00 187 ASN A CA 1
ATOM 1435 C C . ASN A 1 187 ? -9.202 -8.190 23.369 1.00 93.00 187 ASN A C 1
ATOM 1437 O O . ASN A 1 187 ? -9.351 -7.886 22.189 1.00 93.00 187 ASN A O 1
ATOM 1441 N N . VAL A 1 188 ? -8.012 -8.449 23.906 1.00 92.38 188 VAL A N 1
ATOM 1442 C CA . VAL A 1 188 ? -6.760 -8.436 23.140 1.00 92.38 188 VAL A CA 1
ATOM 1443 C C . VAL A 1 188 ? -6.079 -9.787 23.266 1.00 92.38 188 VAL A C 1
ATOM 1445 O O . VAL A 1 188 ? -5.773 -10.236 24.370 1.00 92.38 188 VAL A O 1
ATOM 1448 N N . ALA A 1 189 ? -5.824 -10.436 22.137 1.00 89.81 189 ALA A N 1
ATOM 1449 C CA . ALA A 1 189 ? -5.243 -11.767 22.115 1.00 89.81 189 ALA A CA 1
ATOM 1450 C C . ALA A 1 189 ? -3.792 -11.747 22.648 1.00 89.81 189 ALA A C 1
ATOM 1452 O O . ALA A 1 189 ? -2.938 -11.058 22.077 1.00 89.81 189 ALA A O 1
ATOM 1453 N N . PRO A 1 190 ? -3.460 -12.533 23.692 1.00 90.00 190 PRO A N 1
ATOM 1454 C CA . PRO A 1 190 ? -2.137 -12.497 24.322 1.00 90.00 190 PRO A CA 1
ATOM 1455 C C . PRO A 1 190 ? -0.966 -12.777 23.373 1.00 90.00 190 PRO A C 1
ATOM 1457 O O . PRO A 1 190 ? 0.116 -12.212 23.543 1.00 90.00 190 PRO A O 1
ATOM 1460 N N . ARG A 1 191 ? -1.175 -13.620 22.355 1.00 84.88 191 ARG A N 1
ATOM 1461 C CA . ARG A 1 191 ? -0.150 -13.995 21.365 1.00 84.88 191 ARG A CA 1
ATOM 1462 C C . ARG A 1 191 ? 0.317 -12.838 20.482 1.00 84.88 191 ARG A C 1
ATOM 1464 O O . ARG A 1 191 ? 1.402 -12.904 19.922 1.00 84.88 191 ARG A O 1
ATOM 1471 N N . HIS A 1 192 ? -0.496 -11.789 20.360 1.00 82.25 192 HIS A N 1
ATOM 1472 C CA . HIS A 1 192 ? -0.207 -10.622 19.527 1.00 82.25 192 HIS A CA 1
ATOM 1473 C C . HIS A 1 192 ? 0.362 -9.445 20.336 1.00 82.25 192 HIS A C 1
ATOM 1475 O O . HIS A 1 192 ? 0.696 -8.409 19.770 1.00 82.25 192 HIS A O 1
ATOM 1481 N N . LEU A 1 193 ? 0.531 -9.603 21.655 1.00 82.81 193 LEU A N 1
ATOM 1482 C CA . LEU A 1 193 ? 1.192 -8.629 22.529 1.00 82.81 193 LEU A CA 1
ATOM 1483 C C . LEU A 1 193 ? 2.725 -8.771 22.459 1.00 82.81 193 LEU A C 1
ATOM 1485 O O . LEU A 1 193 ? 3.377 -9.032 23.472 1.00 82.81 193 LEU A O 1
ATOM 1489 N N . THR A 1 194 ? 3.302 -8.613 21.265 1.00 74.31 194 THR A N 1
ATOM 1490 C CA . THR A 1 194 ? 4.758 -8.653 21.023 1.00 74.31 194 THR A CA 1
ATOM 1491 C C . THR A 1 194 ? 5.328 -7.251 20.769 1.00 74.31 194 THR A C 1
ATOM 1493 O O . THR A 1 194 ? 4.582 -6.275 20.681 1.00 74.31 194 THR A O 1
ATOM 1496 N N . ALA A 1 195 ? 6.656 -7.115 20.698 1.00 58.34 195 ALA A N 1
ATOM 1497 C CA . ALA A 1 195 ? 7.299 -5.823 20.431 1.00 58.34 195 ALA A CA 1
ATOM 1498 C C . ALA A 1 195 ? 7.159 -5.392 18.962 1.00 58.34 195 ALA A C 1
ATOM 1500 O O . ALA A 1 195 ? 7.060 -4.206 18.667 1.00 58.34 195 ALA A O 1
ATOM 1501 N N . GLU A 1 196 ? 7.117 -6.363 18.055 1.00 48.50 196 GLU A N 1
ATOM 1502 C CA . GLU A 1 196 ? 7.053 -6.186 16.605 1.00 48.50 196 GLU A CA 1
ATOM 1503 C C . GLU A 1 196 ? 5.646 -5.781 16.141 1.00 48.50 196 GLU A C 1
ATOM 1505 O O . GLU A 1 196 ? 5.493 -5.146 15.102 1.00 48.50 196 GLU A O 1
ATOM 1510 N N . ALA A 1 197 ? 4.616 -6.117 16.924 1.00 51.72 197 ALA A N 1
ATOM 1511 C CA . ALA A 1 197 ? 3.217 -5.857 16.600 1.00 51.72 197 ALA A CA 1
ATOM 1512 C C . ALA A 1 197 ? 2.678 -4.520 17.151 1.00 51.72 197 ALA A C 1
ATOM 1514 O O . ALA A 1 197 ? 1.501 -4.233 16.950 1.00 51.72 197 ALA A O 1
ATOM 1515 N N . GLU A 1 198 ? 3.485 -3.693 17.838 1.00 59.41 198 GLU A N 1
ATOM 1516 C CA . GLU A 1 198 ? 2.989 -2.499 18.557 1.00 59.41 198 GLU A CA 1
ATOM 1517 C C . GLU A 1 198 ? 2.224 -1.505 17.657 1.00 59.41 198 GLU A C 1
ATOM 1519 O O . GLU A 1 198 ? 1.183 -0.986 18.065 1.00 59.41 198 GLU A O 1
ATOM 1524 N N . THR A 1 199 ? 2.688 -1.258 16.427 1.00 55.28 199 THR A N 1
ATOM 1525 C CA . THR A 1 199 ? 2.033 -0.330 15.484 1.00 55.28 199 THR A CA 1
ATOM 1526 C C . THR A 1 199 ? 0.708 -0.881 14.957 1.00 55.28 199 THR A C 1
ATOM 1528 O O . THR A 1 199 ? -0.314 -0.195 15.013 1.00 55.28 199 THR A O 1
ATOM 1531 N N . LEU A 1 200 ? 0.705 -2.141 14.510 1.00 59.16 200 LEU A N 1
ATOM 1532 C CA . LEU A 1 200 ? -0.490 -2.833 14.021 1.00 59.16 200 LEU A CA 1
ATOM 1533 C C . LEU A 1 200 ? -1.545 -2.986 15.127 1.00 59.16 200 LEU A C 1
ATOM 1535 O O . LEU A 1 200 ? -2.740 -2.801 14.888 1.00 59.16 200 LEU A O 1
ATOM 1539 N N . LEU A 1 201 ? -1.104 -3.272 16.353 1.00 71.62 201 LEU A N 1
ATOM 1540 C CA . LEU A 1 201 ? -1.970 -3.393 17.517 1.00 71.62 201 LEU A CA 1
ATOM 1541 C C . LEU A 1 201 ? -2.646 -2.060 17.855 1.00 71.62 201 LEU A C 1
ATOM 1543 O O . LEU A 1 201 ? -3.846 -2.049 18.100 1.00 71.62 201 LEU A O 1
ATOM 1547 N N . SER A 1 202 ? -1.915 -0.943 17.826 1.00 74.44 202 SER A N 1
ATOM 1548 C CA . SER A 1 202 ? -2.482 0.388 18.089 1.00 74.44 202 SER A CA 1
ATOM 1549 C C . SER A 1 202 ? -3.615 0.733 17.113 1.00 74.44 202 SER A C 1
ATOM 1551 O O . SER A 1 202 ? -4.723 1.067 17.536 1.00 74.44 202 SER A O 1
ATOM 1553 N N . ALA A 1 203 ? -3.378 0.563 15.806 1.00 68.62 203 ALA A N 1
ATOM 1554 C CA . ALA A 1 203 ? -4.397 0.801 14.781 1.00 68.62 203 ALA A CA 1
ATOM 1555 C C . ALA A 1 203 ? -5.622 -0.112 14.962 1.00 68.62 203 ALA A C 1
ATOM 1557 O O . ALA A 1 203 ? -6.763 0.340 14.849 1.00 68.62 203 ALA A O 1
ATOM 1558 N N . THR A 1 204 ? -5.389 -1.381 15.311 1.00 78.19 204 THR A N 1
ATOM 1559 C CA . THR A 1 204 ? -6.464 -2.343 15.586 1.00 78.19 204 THR A CA 1
ATOM 1560 C C . THR A 1 204 ? -7.279 -1.933 16.813 1.00 78.19 204 THR A C 1
ATOM 1562 O O . THR A 1 204 ? -8.501 -1.935 16.764 1.00 78.19 204 THR A O 1
ATOM 1565 N N . LEU A 1 205 ? -6.648 -1.516 17.912 1.00 86.94 205 LEU A N 1
ATOM 1566 C CA . LEU A 1 205 ? -7.371 -1.095 19.117 1.00 86.94 205 LEU A CA 1
ATOM 1567 C C . LEU A 1 205 ? -8.233 0.148 18.879 1.00 86.94 205 LEU A C 1
ATOM 1569 O O . LEU A 1 205 ? -9.346 0.219 19.400 1.00 86.94 205 LEU A O 1
ATOM 1573 N N . ILE A 1 206 ? -7.763 1.103 18.072 1.00 85.88 206 ILE A N 1
ATOM 1574 C CA . ILE A 1 206 ? -8.581 2.251 17.656 1.00 85.88 206 ILE A CA 1
ATOM 1575 C C . ILE A 1 206 ? -9.804 1.769 16.861 1.00 85.88 206 ILE A C 1
ATOM 1577 O O . ILE A 1 206 ? -10.919 2.210 17.142 1.00 85.88 206 ILE A O 1
ATOM 1581 N N . HIS A 1 207 ? -9.622 0.841 15.916 1.00 80.19 207 HIS A N 1
ATOM 1582 C CA . HIS A 1 207 ? -10.719 0.235 15.155 1.00 80.19 207 HIS A CA 1
ATOM 1583 C C . HIS A 1 207 ? -11.751 -0.448 16.069 1.00 80.19 207 HIS A C 1
ATOM 1585 O O . HIS A 1 207 ? -12.940 -0.143 16.000 1.00 80.19 207 HIS A O 1
ATOM 1591 N N . GLU A 1 208 ? -11.301 -1.300 16.989 1.00 90.75 208 GLU A N 1
ATOM 1592 C CA . GLU A 1 208 ? -12.193 -2.037 17.887 1.00 90.75 208 GLU A CA 1
ATOM 1593 C C . GLU A 1 208 ? -12.942 -1.105 18.851 1.00 90.75 208 GLU A C 1
ATOM 1595 O O . GLU A 1 208 ? -14.158 -1.201 19.028 1.00 90.75 208 GLU A O 1
ATOM 1600 N N . VAL A 1 209 ? -12.261 -0.125 19.448 1.00 91.56 209 VAL A N 1
ATOM 1601 C CA . VAL A 1 209 ? -12.922 0.832 20.350 1.00 91.56 209 VAL A CA 1
ATOM 1602 C C . VAL A 1 209 ? -13.909 1.735 19.592 1.00 91.56 209 VAL A C 1
ATOM 1604 O O . VAL A 1 209 ? -14.926 2.131 20.166 1.00 91.56 209 VAL A O 1
ATOM 1607 N N . MET A 1 210 ? -13.704 2.005 18.295 1.00 86.75 210 MET A N 1
ATOM 1608 C CA . MET A 1 210 ? -14.717 2.684 17.472 1.00 86.75 210 MET A CA 1
ATOM 1609 C C . MET A 1 210 ? -16.030 1.892 17.397 1.00 86.75 210 MET A C 1
ATOM 1611 O O . MET A 1 210 ? -17.103 2.502 17.487 1.00 86.75 210 MET A O 1
ATOM 1615 N N . HIS A 1 211 ? -15.984 0.557 17.310 1.00 83.56 211 HIS A N 1
ATOM 1616 C CA . HIS A 1 211 ? -17.194 -0.271 17.376 1.00 83.56 211 HIS A CA 1
ATOM 1617 C C . HIS A 1 211 ? -17.940 -0.074 18.699 1.00 83.56 211 HIS A C 1
ATOM 1619 O O . HIS A 1 211 ? -19.158 0.137 18.696 1.00 83.56 211 HIS A O 1
ATOM 1625 N N . VAL A 1 212 ? -17.217 -0.020 19.824 1.00 90.56 212 VAL A N 1
ATOM 1626 C CA . VAL A 1 212 ? -17.809 0.279 21.141 1.00 90.56 212 VAL A CA 1
ATOM 1627 C C . VAL A 1 212 ? -18.505 1.641 21.141 1.00 90.56 212 VAL A C 1
ATOM 1629 O O . VAL A 1 212 ? -19.629 1.764 21.623 1.00 90.56 212 VAL A O 1
ATOM 1632 N N . LEU A 1 213 ? -17.882 2.665 20.559 1.00 88.69 213 LEU A N 1
ATOM 1633 C CA . LEU A 1 213 ? -18.438 4.022 20.490 1.00 88.69 213 LEU A CA 1
ATOM 1634 C C . LEU A 1 213 ? -19.677 4.134 19.580 1.00 88.69 213 LEU A C 1
ATOM 1636 O O . LEU A 1 213 ? -20.361 5.159 19.589 1.00 88.69 213 LEU A O 1
ATOM 1640 N N . GLY A 1 214 ? -20.022 3.077 18.842 1.00 77.50 214 GLY A N 1
ATOM 1641 C CA . GLY A 1 214 ? -21.230 3.005 18.024 1.00 77.50 214 GLY A CA 1
ATOM 1642 C C . GLY A 1 214 ? -20.988 3.059 16.520 1.00 77.50 214 GLY A C 1
ATOM 1643 O O . GLY A 1 214 ? -21.954 3.257 15.781 1.00 77.50 214 GLY A O 1
ATOM 1644 N N . PHE A 1 215 ? -19.751 2.851 16.052 1.00 74.62 215 PHE A N 1
ATOM 1645 C CA . PHE A 1 215 ? -19.473 2.540 14.645 1.00 74.62 215 PHE A CA 1
ATOM 1646 C C . PHE A 1 215 ? -19.834 1.086 14.337 1.00 74.62 215 PHE A C 1
ATOM 1648 O O . PHE A 1 215 ? -18.995 0.268 13.986 1.00 74.62 215 PHE A O 1
ATOM 1655 N N . ASP A 1 216 ? -21.108 0.766 14.517 1.00 67.69 216 ASP A N 1
ATOM 1656 C CA . ASP A 1 216 ? -21.662 -0.567 14.355 1.00 67.69 216 ASP A CA 1
ATOM 1657 C C . ASP A 1 216 ? -22.978 -0.472 13.560 1.00 67.69 216 ASP A C 1
ATOM 1659 O O . ASP A 1 216 ? -23.808 0.397 13.860 1.00 67.69 216 ASP A O 1
ATOM 1663 N N . PRO A 1 217 ? -23.210 -1.343 12.560 1.00 58.47 217 PRO A N 1
ATOM 1664 C CA . PRO A 1 217 ? -24.418 -1.302 11.738 1.00 58.47 217 PRO A CA 1
ATOM 1665 C C . PRO A 1 217 ? -25.728 -1.339 12.538 1.00 58.47 217 PRO A C 1
ATOM 1667 O O . PRO A 1 217 ? -26.704 -0.697 12.141 1.00 58.47 217 PRO A O 1
ATOM 1670 N N . HIS A 1 218 ? -25.772 -2.035 13.681 1.00 62.00 218 HIS A N 1
ATOM 1671 C CA . HIS A 1 218 ? -26.954 -2.077 14.544 1.00 62.00 218 HIS A CA 1
ATOM 1672 C C . HIS A 1 218 ? -27.133 -0.769 15.322 1.00 62.00 218 HIS A C 1
ATOM 1674 O O . HIS A 1 218 ? -28.263 -0.317 15.528 1.00 62.00 218 HIS A O 1
ATOM 1680 N N . ALA A 1 219 ? -26.038 -0.105 15.697 1.00 61.69 219 ALA A N 1
ATOM 1681 C CA . ALA A 1 219 ? -26.072 1.211 16.330 1.00 61.69 219 ALA A CA 1
ATOM 1682 C C . ALA A 1 219 ? -26.543 2.327 15.376 1.00 61.69 219 ALA A C 1
ATOM 1684 O O . ALA A 1 219 ? -27.122 3.318 15.838 1.00 61.69 219 ALA A O 1
ATOM 1685 N N . PHE A 1 220 ? -26.391 2.154 14.056 1.00 62.94 220 PHE A N 1
ATOM 1686 C CA . PHE A 1 220 ? -26.758 3.176 13.068 1.00 62.94 220 PHE A CA 1
ATOM 1687 C C . PHE A 1 220 ? -28.256 3.521 13.074 1.00 62.94 220 PHE A C 1
ATOM 1689 O O . PHE A 1 220 ? -28.647 4.678 12.900 1.00 62.94 220 PHE A O 1
ATOM 1696 N N . ALA A 1 221 ? -29.119 2.546 13.373 1.00 55.75 221 ALA A N 1
ATOM 1697 C CA . ALA A 1 221 ? -30.564 2.755 13.500 1.00 55.75 221 ALA A CA 1
ATOM 1698 C C . ALA A 1 221 ? -30.959 3.610 14.725 1.00 55.75 221 ALA A C 1
ATOM 1700 O O . ALA A 1 221 ? -32.065 4.161 14.794 1.00 55.75 221 ALA A O 1
ATOM 1701 N N . HIS A 1 222 ? -30.064 3.746 15.707 1.00 56.03 222 HIS A N 1
ATOM 1702 C CA . HIS A 1 222 ? -30.289 4.538 16.915 1.00 56.03 222 HIS A CA 1
ATOM 1703 C C . HIS A 1 222 ? -29.848 5.999 16.765 1.00 56.03 222 HIS A C 1
ATOM 1705 O O . HIS A 1 222 ? -30.110 6.799 17.667 1.00 56.03 222 HIS A O 1
ATOM 1711 N N . PHE A 1 223 ? -29.284 6.385 15.614 1.00 61.38 223 PHE A N 1
ATOM 1712 C CA . PHE A 1 223 ? -28.767 7.729 15.385 1.00 61.38 223 PHE A CA 1
ATOM 1713 C C . PHE A 1 223 ? -29.816 8.837 15.546 1.00 61.38 223 PHE A C 1
ATOM 1715 O O . PHE A 1 223 ? -31.000 8.720 15.191 1.00 61.38 223 PHE A O 1
ATOM 1722 N N . ARG A 1 224 ? -29.354 9.935 16.150 1.00 58.25 224 ARG A N 1
ATOM 1723 C CA . ARG A 1 224 ? -30.139 11.115 16.510 1.00 58.25 224 ARG A CA 1
ATOM 1724 C C . ARG A 1 224 ? -29.511 12.376 15.918 1.00 58.25 224 ARG A C 1
ATOM 1726 O O . ARG A 1 224 ? -28.291 12.457 15.828 1.00 58.25 224 ARG A O 1
ATOM 1733 N N . ASP A 1 225 ? -30.346 13.335 15.514 1.00 54.66 225 ASP A N 1
ATOM 1734 C CA . ASP A 1 225 ? -29.896 14.692 15.159 1.00 54.66 225 ASP A CA 1
ATOM 1735 C C . ASP A 1 225 ? -29.501 15.503 16.414 1.00 54.66 225 ASP A C 1
ATOM 1737 O O . ASP A 1 225 ? -29.736 15.062 17.542 1.00 54.66 225 ASP A O 1
ATOM 1741 N N . ASP A 1 226 ? -28.962 16.715 16.237 1.00 53.25 226 ASP A N 1
ATOM 1742 C CA . ASP A 1 226 ? -28.589 17.626 17.341 1.00 53.25 226 ASP A CA 1
ATOM 1743 C C . ASP A 1 226 ? -29.768 17.987 18.270 1.00 53.25 226 ASP A C 1
ATOM 1745 O O . ASP A 1 226 ? -29.582 18.517 19.363 1.00 53.25 226 ASP A O 1
ATOM 1749 N N . ARG A 1 227 ? -31.007 17.691 17.854 1.00 55.06 227 ARG A N 1
ATOM 1750 C CA . ARG A 1 227 ? -32.240 17.886 18.632 1.00 55.06 227 ARG A CA 1
ATOM 1751 C C . ARG A 1 227 ? -32.747 16.587 19.272 1.00 55.06 227 ARG A C 1
ATOM 1753 O O . ARG A 1 227 ? -33.892 16.539 19.718 1.00 55.06 227 ARG A O 1
ATOM 1760 N N . LYS A 1 228 ? -31.921 15.537 19.322 1.00 54.59 228 LYS A N 1
ATOM 1761 C CA . LYS A 1 228 ? -32.217 14.222 19.918 1.00 54.59 228 LYS A CA 1
ATOM 1762 C C . LYS A 1 228 ? -33.415 13.492 19.265 1.00 54.59 228 LYS A C 1
ATOM 1764 O O . LYS A 1 228 ? -34.020 12.620 19.893 1.00 54.59 228 LYS A O 1
ATOM 1769 N N . ARG A 1 229 ? -33.749 13.770 17.991 1.00 54.78 229 ARG A N 1
ATOM 1770 C CA . ARG A 1 229 ? -34.819 13.080 17.226 1.00 54.78 229 ARG A CA 1
ATOM 1771 C C . ARG A 1 229 ? -34.281 11.902 16.411 1.00 54.78 229 ARG A C 1
ATOM 1773 O O . ARG A 1 229 ? -33.194 11.987 15.850 1.00 54.78 229 ARG A O 1
ATOM 1780 N N . ARG A 1 230 ? -35.037 10.796 16.340 1.00 49.97 230 ARG A N 1
ATOM 1781 C CA . ARG A 1 230 ? -34.691 9.582 15.565 1.00 49.97 230 ARG A CA 1
ATOM 1782 C C . ARG A 1 230 ? -34.681 9.910 14.070 1.00 49.97 230 ARG A C 1
ATOM 1784 O O . ARG A 1 230 ? -35.696 10.382 13.561 1.00 49.97 230 ARG A O 1
ATOM 1791 N N . ARG A 1 231 ? -33.565 9.674 13.368 1.00 52.28 231 ARG A N 1
ATOM 1792 C CA . ARG A 1 231 ? -33.545 9.768 11.897 1.00 52.28 231 ARG A CA 1
ATOM 1793 C C . ARG A 1 231 ? -34.322 8.573 11.326 1.00 52.28 231 ARG A C 1
ATOM 1795 O O . ARG A 1 231 ? -33.938 7.435 11.554 1.00 52.28 231 ARG A O 1
ATOM 1802 N N . VAL A 1 232 ? -35.443 8.834 10.647 1.00 43.41 232 VAL A N 1
ATOM 1803 C CA . VAL A 1 232 ? -36.321 7.799 10.045 1.00 43.41 232 VAL A CA 1
ATOM 1804 C C . VAL A 1 232 ? -35.861 7.414 8.628 1.00 43.41 232 VAL A C 1
ATOM 1806 O O . VAL A 1 232 ? -36.217 6.356 8.125 1.00 43.41 232 VAL A O 1
ATOM 1809 N N . GLN A 1 233 ? -35.014 8.236 8.009 1.00 39.31 233 GLN A N 1
ATOM 1810 C CA . GLN A 1 233 ? -34.409 8.008 6.701 1.00 39.31 233 GLN A CA 1
ATOM 1811 C C . GLN A 1 233 ? -32.963 8.522 6.727 1.00 39.31 233 GLN A C 1
ATOM 1813 O O . GLN A 1 233 ? -32.719 9.665 7.120 1.00 39.31 233 GLN A O 1
ATOM 1818 N N . VAL A 1 234 ? -32.005 7.696 6.296 1.00 41.84 234 VAL A N 1
ATOM 1819 C CA . VAL A 1 234 ? -30.678 8.160 5.857 1.00 41.84 234 VAL A CA 1
ATOM 1820 C C . VAL A 1 234 ? -30.849 8.634 4.410 1.00 41.84 234 VAL A C 1
ATOM 1822 O O . VAL A 1 234 ? -30.380 8.003 3.473 1.00 41.84 234 VAL A O 1
ATOM 1825 N N . THR A 1 235 ? -31.669 9.664 4.193 1.00 32.44 235 THR A N 1
ATOM 1826 C CA . THR A 1 235 ? -31.893 10.210 2.850 1.00 32.44 235 THR A CA 1
ATOM 1827 C C . THR A 1 235 ? -30.662 10.981 2.414 1.00 32.44 235 THR A C 1
ATOM 1829 O O . THR A 1 235 ? -30.338 12.019 2.987 1.00 32.44 235 THR A O 1
ATOM 1832 N N . GLU A 1 236 ? -29.992 10.416 1.415 1.00 38.88 236 GLU A N 1
ATOM 1833 C CA . GLU A 1 236 ? -29.403 11.083 0.257 1.00 38.88 236 GLU A CA 1
ATOM 1834 C C . GLU A 1 236 ? -29.747 12.581 0.175 1.00 38.88 236 GLU A C 1
ATOM 1836 O O . GLU A 1 236 ? -30.787 12.968 -0.347 1.00 38.88 236 GLU A O 1
ATOM 1841 N N . GLN A 1 237 ? -28.883 13.428 0.737 1.00 29.67 237 GLN A N 1
ATOM 1842 C CA . GLN A 1 237 ? -28.691 14.813 0.314 1.00 29.67 237 GLN A CA 1
ATOM 1843 C C . GLN A 1 237 ? -27.446 15.369 1.007 1.00 29.67 237 GLN A C 1
ATOM 1845 O O . GLN A 1 237 ? -27.472 15.712 2.184 1.00 29.67 237 GLN A O 1
ATOM 1850 N N . VAL A 1 238 ? -26.383 15.487 0.204 1.00 29.06 238 VAL A N 1
ATOM 1851 C CA . VAL A 1 238 ? -25.123 16.185 0.489 1.00 29.06 238 VAL A CA 1
ATOM 1852 C C . VAL A 1 238 ? -24.245 15.463 1.524 1.00 29.06 238 VAL A C 1
ATOM 1854 O O . VAL A 1 238 ? -24.588 15.357 2.699 1.00 29.06 238 VAL A O 1
ATOM 1857 N N . MET A 1 239 ? -23.056 15.011 1.098 1.00 31.00 239 MET A N 1
ATOM 1858 C CA . MET A 1 239 ? -21.889 14.908 1.987 1.00 31.00 239 MET A CA 1
ATOM 1859 C C . MET A 1 239 ? -21.564 16.326 2.471 1.00 31.00 239 MET A C 1
ATOM 1861 O O . MET A 1 239 ? -20.681 16.999 1.952 1.00 31.00 239 MET A O 1
ATOM 1865 N N . ASP A 1 240 ? -22.396 16.834 3.370 1.00 32.16 240 ASP A N 1
ATOM 1866 C CA . ASP A 1 240 ? -22.256 18.145 3.971 1.00 32.16 240 ASP A CA 1
ATOM 1867 C C . ASP A 1 240 ? -20.978 18.089 4.818 1.00 32.16 240 ASP A C 1
ATOM 1869 O O . ASP A 1 240 ? -20.692 17.068 5.455 1.00 32.16 240 ASP A O 1
ATOM 1873 N N . GLU A 1 241 ? -20.248 19.198 4.922 1.00 35.97 241 GLU A N 1
ATOM 1874 C CA . GLU A 1 241 ? -19.151 19.391 5.894 1.00 35.97 241 GLU A CA 1
ATOM 1875 C C . GLU A 1 241 ? -19.606 19.107 7.354 1.00 35.97 241 GLU A C 1
ATOM 1877 O O . GLU A 1 241 ? -18.821 19.092 8.299 1.00 35.97 241 GLU A O 1
ATOM 1882 N N . LYS A 1 242 ? -20.899 18.812 7.539 1.00 36.22 242 LYS A N 1
ATOM 1883 C CA . LYS A 1 242 ? -21.598 18.337 8.733 1.00 36.22 242 LYS A CA 1
ATOM 1884 C C . LYS A 1 242 ? -21.745 16.815 8.880 1.00 36.22 242 LYS A C 1
ATOM 1886 O O . LYS A 1 242 ? -22.411 16.390 9.823 1.00 36.22 242 LYS A O 1
ATOM 1891 N N . LEU A 1 243 ? -21.039 15.986 8.103 1.00 39.94 243 LEU A N 1
ATOM 1892 C CA . LEU A 1 243 ? -20.501 14.748 8.706 1.00 39.94 243 LEU A CA 1
ATOM 1893 C C . LEU A 1 243 ? -19.610 15.091 9.921 1.00 39.94 243 LEU A C 1
ATOM 1895 O O . LEU A 1 243 ? -19.489 14.293 10.837 1.00 39.94 243 LEU A O 1
ATOM 1899 N N . GLY A 1 244 ? -19.159 16.353 10.005 1.00 34.78 244 GLY A N 1
ATOM 1900 C CA . GLY A 1 244 ? -18.761 17.130 11.185 1.00 34.78 244 GLY A CA 1
ATOM 1901 C C . GLY A 1 244 ? -19.370 16.768 12.545 1.00 34.78 244 GLY A C 1
ATOM 1902 O O . GLY A 1 244 ? -18.675 16.847 13.557 1.00 34.78 244 GLY A O 1
ATOM 1903 N N . GLY A 1 245 ? -20.645 16.375 12.581 1.00 39.62 245 GLY A N 1
ATOM 1904 C CA . GLY A 1 245 ? -21.318 15.861 13.775 1.00 39.62 245 GLY A CA 1
ATOM 1905 C C . GLY A 1 245 ? -21.422 14.339 13.734 1.00 39.62 245 GLY A C 1
ATOM 1906 O O . GLY A 1 245 ? -22.501 13.809 13.473 1.00 39.62 245 GLY A O 1
ATOM 1907 N N . TRP A 1 246 ? -20.317 13.622 13.949 1.00 42.88 246 TRP A N 1
ATOM 1908 C CA . TRP A 1 246 ? -20.343 12.157 13.996 1.00 42.88 246 TRP A CA 1
ATOM 1909 C C . TRP A 1 246 ? -21.109 11.686 15.232 1.00 42.88 246 TRP A C 1
ATOM 1911 O O . TRP A 1 246 ? -20.572 11.638 16.337 1.00 42.88 246 TRP A O 1
ATOM 1921 N N . ILE A 1 247 ? -22.374 11.318 14.987 1.00 52.88 247 ILE A N 1
ATOM 1922 C CA . ILE A 1 247 ? -23.386 10.894 15.955 1.00 52.88 247 ILE A CA 1
ATOM 1923 C C . ILE A 1 247 ? -23.727 12.055 16.899 1.00 52.88 247 ILE A C 1
ATOM 1925 O O . ILE A 1 247 ? -22.836 12.700 17.432 1.00 52.88 247 ILE A O 1
ATOM 1929 N N . GLY A 1 248 ? -25.000 12.351 17.182 1.00 57.78 248 GLY A N 1
ATOM 1930 C CA . GLY A 1 248 ? -25.344 13.418 18.147 1.00 57.78 248 GLY A CA 1
ATOM 1931 C C . GLY A 1 248 ? -24.593 13.328 19.500 1.00 57.78 248 GLY A C 1
ATOM 1932 O O . GLY A 1 248 ? -24.508 14.312 20.231 1.00 57.78 248 GLY A O 1
ATOM 1933 N N . TRP A 1 249 ? -23.991 12.170 19.798 1.00 73.44 249 TRP A N 1
ATOM 1934 C CA . TRP A 1 249 ? -23.139 11.866 20.943 1.00 73.44 249 TRP A CA 1
ATOM 1935 C C . TRP A 1 249 ? -21.758 12.552 20.944 1.00 73.44 249 TRP A C 1
ATOM 1937 O O . TRP A 1 249 ? -21.398 13.109 21.979 1.00 73.44 249 TRP A O 1
ATOM 1947 N N . TYR A 1 250 ? -21.003 12.593 19.836 1.00 84.94 250 TYR A N 1
ATOM 1948 C CA . TYR A 1 250 ? -19.592 13.034 19.839 1.00 84.94 250 TYR A CA 1
ATOM 1949 C C . TYR A 1 250 ? -19.337 14.233 18.914 1.00 84.94 250 TYR A C 1
ATOM 1951 O O . TYR A 1 250 ? -20.183 14.624 18.112 1.00 84.94 250 TYR A O 1
ATOM 1959 N N . GLN A 1 251 ? -18.205 14.905 19.090 1.00 84.06 251 GLN A N 1
ATOM 1960 C CA . GLN A 1 251 ? -17.698 15.962 18.219 1.00 84.06 251 GLN A CA 1
ATOM 1961 C C . GLN A 1 251 ? -16.236 15.653 17.909 1.00 84.06 251 GLN A C 1
ATOM 1963 O O . GLN A 1 251 ? -15.424 15.566 18.827 1.00 84.06 251 GLN A O 1
ATOM 1968 N N . ALA A 1 252 ? -15.923 15.466 16.628 1.00 81.88 252 ALA A N 1
ATOM 1969 C CA . ALA A 1 252 ? -14.589 15.082 16.182 1.00 81.88 252 ALA A CA 1
ATOM 1970 C C . ALA A 1 252 ? -13.656 16.294 16.052 1.00 81.88 252 ALA A C 1
ATOM 1972 O O . ALA A 1 252 ? -14.063 17.368 15.599 1.00 81.88 252 ALA A O 1
ATOM 1973 N N . ASN A 1 253 ? -12.389 16.098 16.406 1.00 80.19 253 ASN A N 1
ATOM 1974 C CA . ASN A 1 253 ? -11.316 17.048 16.175 1.00 80.19 253 ASN A CA 1
ATOM 1975 C C . ASN A 1 253 ? -10.671 16.805 14.802 1.00 80.19 253 ASN A C 1
ATOM 1977 O O . ASN A 1 253 ? -9.729 16.028 14.661 1.00 80.19 253 ASN A O 1
ATOM 1981 N N . TYR A 1 254 ? -11.166 17.504 13.782 1.00 73.00 254 TYR A N 1
ATOM 1982 C CA . TYR A 1 254 ? -10.703 17.342 12.400 1.00 73.00 254 TYR A CA 1
ATOM 1983 C C . TYR A 1 254 ? -9.249 17.759 12.155 1.00 73.00 254 TYR A C 1
ATOM 1985 O O . TYR A 1 254 ? -8.700 17.404 11.117 1.00 73.00 254 TYR A O 1
ATOM 1993 N N . SER A 1 255 ? -8.595 18.464 13.086 1.00 73.38 255 SER A N 1
ATOM 1994 C CA . SER A 1 255 ? -7.159 18.741 12.951 1.00 73.38 255 SER A CA 1
ATOM 1995 C C . SER A 1 255 ? -6.295 17.487 13.104 1.00 73.38 255 SER A C 1
ATOM 1997 O O . SER A 1 255 ? -5.143 17.505 12.691 1.00 73.38 255 SER A O 1
ATOM 1999 N N . MET A 1 256 ? -6.834 16.429 13.718 1.00 74.75 256 MET A N 1
ATOM 2000 C CA . MET A 1 256 ? -6.177 15.129 13.889 1.00 74.75 256 MET A CA 1
ATOM 2001 C C . MET A 1 256 ? -6.545 14.123 12.794 1.00 74.75 256 MET A C 1
ATOM 2003 O O . MET A 1 256 ? -6.155 12.964 12.877 1.00 74.75 256 MET A O 1
ATOM 2007 N N . ALA A 1 257 ? -7.357 14.521 11.812 1.00 63.16 257 ALA A N 1
ATOM 2008 C CA . ALA A 1 257 ? -7.777 13.607 10.765 1.00 63.16 257 ALA A CA 1
ATOM 2009 C C . ALA A 1 257 ? -6.589 13.271 9.853 1.00 63.16 257 ALA A C 1
ATOM 2011 O O . ALA A 1 257 ? -6.056 14.153 9.172 1.00 63.16 257 ALA A O 1
ATOM 2012 N N . ASP A 1 258 ? -6.218 11.991 9.816 1.00 59.47 258 ASP A N 1
ATOM 2013 C CA . ASP A 1 258 ? -5.252 11.479 8.850 1.00 59.47 258 ASP A CA 1
ATOM 2014 C C . ASP A 1 258 ? -5.760 11.662 7.418 1.00 59.47 258 ASP A C 1
ATOM 2016 O O . ASP A 1 258 ? -6.964 11.672 7.126 1.00 59.47 258 ASP A O 1
ATOM 2020 N N . ARG A 1 259 ? -4.816 11.812 6.488 1.00 63.09 259 ARG A N 1
ATOM 2021 C CA . ARG A 1 259 ? -5.135 12.036 5.081 1.00 63.09 259 ARG A CA 1
ATOM 2022 C C . ARG A 1 259 ? -5.403 10.703 4.383 1.00 63.09 259 ARG A C 1
ATOM 2024 O O . ARG A 1 259 ? -4.476 9.952 4.101 1.00 63.09 259 ARG A O 1
ATOM 2031 N N . LEU A 1 260 ? -6.663 10.440 4.035 1.00 66.69 260 LEU A N 1
ATOM 2032 C CA . LEU A 1 260 ? -7.018 9.308 3.177 1.00 66.69 260 LEU A CA 1
ATOM 2033 C C . LEU A 1 260 ? -6.661 9.622 1.717 1.00 66.69 260 LEU A C 1
ATOM 2035 O O . LEU A 1 260 ? -7.330 10.422 1.059 1.00 66.69 260 LEU A O 1
ATOM 2039 N N . ASP A 1 261 ? -5.599 8.993 1.216 1.00 68.88 261 ASP A N 1
ATOM 2040 C CA . ASP A 1 261 ? -5.138 9.194 -0.163 1.00 68.88 261 ASP A CA 1
ATOM 2041 C C . ASP A 1 261 ? -5.920 8.355 -1.187 1.00 68.88 261 ASP A C 1
ATOM 2043 O O . ASP A 1 261 ? -6.026 8.746 -2.349 1.00 68.88 261 ASP A O 1
ATOM 2047 N N . TRP A 1 262 ? -6.537 7.251 -0.758 1.00 74.50 262 TRP A N 1
ATOM 2048 C CA . TRP A 1 262 ? -7.368 6.411 -1.619 1.00 74.50 262 TRP A CA 1
ATOM 2049 C C . TRP A 1 262 ? -8.617 7.161 -2.109 1.00 74.50 262 TRP A C 1
ATOM 2051 O O . TRP A 1 262 ? -9.420 7.639 -1.309 1.00 74.50 262 TRP A O 1
ATOM 2061 N N . GLY A 1 263 ? -8.792 7.271 -3.430 1.00 72.38 263 GLY A N 1
ATOM 2062 C CA . GLY A 1 263 ? -9.932 7.966 -4.042 1.00 72.38 263 GLY A CA 1
ATOM 2063 C C . GLY A 1 263 ? -9.844 9.496 -3.992 1.00 72.38 263 GLY A C 1
ATOM 2064 O O . GLY A 1 263 ? -10.755 10.195 -4.448 1.00 72.38 263 GLY A O 1
ATOM 2065 N N . ARG A 1 264 ? -8.742 10.053 -3.474 1.00 71.19 264 ARG A N 1
ATOM 2066 C CA . ARG A 1 264 ? -8.580 11.499 -3.319 1.00 71.19 264 ARG A CA 1
ATOM 2067 C C . ARG A 1 264 ? -8.554 12.197 -4.678 1.00 71.19 264 ARG A C 1
ATOM 2069 O O . ARG A 1 264 ? -7.806 11.823 -5.581 1.00 71.19 264 ARG A O 1
ATOM 2076 N N . ASN A 1 265 ? -9.367 13.247 -4.804 1.00 64.69 265 ASN A N 1
ATOM 2077 C CA . ASN A 1 265 ? -9.516 14.059 -6.018 1.00 64.69 265 ASN A CA 1
ATOM 2078 C C . ASN A 1 265 ? -9.903 13.266 -7.286 1.00 64.69 265 ASN A C 1
ATOM 2080 O O . ASN A 1 265 ? -9.755 13.790 -8.386 1.00 64.69 265 ASN A O 1
ATOM 2084 N N . GLN A 1 266 ? -10.435 12.044 -7.156 1.00 68.94 266 GLN A N 1
ATOM 2085 C CA . GLN A 1 266 ? -10.872 11.236 -8.305 1.00 68.94 266 GLN A CA 1
ATOM 2086 C C . GLN A 1 266 ? -12.246 11.659 -8.861 1.00 68.94 266 GLN A C 1
ATOM 2088 O O . GLN A 1 266 ? -12.653 11.211 -9.931 1.00 68.94 266 GLN A O 1
ATOM 2093 N N . GLY A 1 267 ? -12.944 12.565 -8.168 1.00 71.38 267 GLY A N 1
ATOM 2094 C CA . GLY A 1 267 ? -14.262 13.061 -8.563 1.00 71.38 267 GLY A CA 1
ATOM 2095 C C . GLY A 1 267 ? -15.398 12.114 -8.172 1.00 71.38 267 GLY A C 1
ATOM 2096 O O . GLY A 1 267 ? -15.189 11.086 -7.533 1.00 71.38 267 GLY A O 1
ATOM 2097 N N . THR A 1 268 ? -16.625 12.480 -8.541 1.00 80.19 268 THR A N 1
ATOM 2098 C CA . THR A 1 268 ? -17.836 11.718 -8.188 1.00 80.19 268 THR A CA 1
ATOM 2099 C C . THR A 1 268 ? -17.885 10.349 -8.854 1.00 80.19 268 THR A C 1
ATOM 2101 O O . THR A 1 268 ? -18.399 9.407 -8.263 1.00 80.19 268 THR A O 1
ATOM 2104 N N . ASP A 1 269 ? -17.307 10.222 -10.049 1.00 76.94 269 ASP A N 1
ATOM 2105 C CA . ASP A 1 269 ? -17.323 8.977 -10.822 1.00 76.94 269 ASP A CA 1
ATOM 2106 C C . ASP A 1 269 ? -16.635 7.827 -10.077 1.00 76.94 269 ASP A C 1
ATOM 2108 O O . ASP A 1 269 ? -17.026 6.678 -10.242 1.00 76.94 269 ASP A O 1
ATOM 2112 N N . PHE A 1 270 ? -15.666 8.126 -9.205 1.00 80.38 270 PHE A N 1
ATOM 2113 C CA . PHE A 1 270 ? -14.991 7.118 -8.388 1.00 80.38 270 PHE A CA 1
ATOM 2114 C C . PHE A 1 270 ? -15.947 6.376 -7.445 1.00 80.38 270 PHE A C 1
ATOM 2116 O O . PHE A 1 270 ? -15.773 5.185 -7.216 1.00 80.38 270 PHE A O 1
ATOM 2123 N N . VAL A 1 271 ? -16.973 7.058 -6.927 1.00 83.31 271 VAL A N 1
ATOM 2124 C CA . VAL A 1 271 ? -17.941 6.470 -5.985 1.00 83.31 271 VAL A CA 1
ATOM 2125 C C . VAL A 1 271 ? -19.261 6.067 -6.642 1.00 83.31 271 VAL A C 1
ATOM 2127 O O . VAL A 1 271 ? -19.992 5.259 -6.079 1.00 83.31 271 VAL A O 1
ATOM 2130 N N . THR A 1 272 ? -19.597 6.626 -7.809 1.00 83.94 272 THR A N 1
ATOM 2131 C CA . THR A 1 272 ? -20.868 6.338 -8.499 1.00 83.94 272 THR A CA 1
ATOM 2132 C C . THR A 1 272 ? -20.737 5.321 -9.626 1.00 83.94 272 THR A C 1
ATOM 2134 O O . THR A 1 272 ? -21.725 4.672 -9.969 1.00 83.94 272 THR A O 1
ATOM 2137 N N . SER A 1 273 ? -19.555 5.194 -10.231 1.00 85.62 273 SER A N 1
ATOM 2138 C CA . SER A 1 273 ? -19.334 4.314 -11.377 1.00 85.62 273 SER A CA 1
ATOM 2139 C C . SER A 1 273 ? -18.692 2.990 -10.955 1.00 85.62 273 SER A C 1
ATOM 2141 O O . SER A 1 273 ? -17.897 2.967 -10.015 1.00 85.62 273 SER A O 1
ATOM 2143 N N . PRO A 1 274 ? -18.975 1.889 -11.675 1.00 88.56 274 PRO A N 1
ATOM 2144 C CA . PRO A 1 274 ? -18.258 0.630 -11.515 1.00 88.56 274 PRO A CA 1
ATOM 2145 C C . PRO A 1 274 ? -16.737 0.811 -11.600 1.00 88.56 274 PRO A C 1
ATOM 2147 O O . PRO A 1 274 ? -16.235 1.554 -12.446 1.00 88.56 274 PRO A O 1
ATOM 2150 N N . CYS A 1 275 ? -15.993 0.102 -10.754 1.00 86.75 275 CYS A N 1
ATOM 2151 C CA . CYS A 1 275 ? -14.554 0.309 -10.602 1.00 86.75 275 CYS A CA 1
ATOM 2152 C C . CYS A 1 275 ? -13.702 -0.070 -11.817 1.00 86.75 275 CYS A C 1
ATOM 2154 O O . CYS A 1 275 ? -12.589 0.426 -11.967 1.00 86.75 275 CYS A O 1
ATOM 2156 N N . ASN A 1 276 ? -14.235 -0.857 -12.752 1.00 87.06 276 ASN A N 1
ATOM 2157 C CA . ASN A 1 276 ? -13.602 -1.079 -14.054 1.00 87.06 276 ASN A CA 1
ATOM 2158 C C . ASN A 1 276 ? -13.556 0.174 -14.947 1.00 87.06 276 ASN A C 1
ATOM 2160 O O . ASN A 1 276 ? -12.919 0.152 -15.999 1.00 87.06 276 ASN A O 1
ATOM 2164 N N . LEU A 1 277 ? -14.231 1.257 -14.548 1.00 84.81 277 LEU A N 1
ATOM 2165 C CA . LEU A 1 277 ? -14.172 2.569 -15.195 1.00 84.81 277 LEU A CA 1
ATOM 2166 C C . LEU A 1 277 ? -13.240 3.552 -14.470 1.00 84.81 277 LEU A C 1
ATOM 2168 O O . LEU A 1 277 ? -13.073 4.685 -14.930 1.00 84.81 277 LEU A O 1
ATOM 2172 N N . TRP A 1 278 ? -12.641 3.153 -13.342 1.00 82.81 278 TRP A N 1
ATOM 2173 C CA . TRP A 1 278 ? -11.681 3.993 -12.634 1.00 82.81 278 TRP A CA 1
ATOM 2174 C C . TRP A 1 278 ? -10.430 4.242 -13.481 1.00 82.81 278 TRP A C 1
ATOM 2176 O O . TRP A 1 278 ? -10.073 3.478 -14.380 1.00 82.81 278 TRP A O 1
ATOM 2186 N N . LYS A 1 279 ? -9.764 5.362 -13.199 1.00 72.25 279 LYS A N 1
ATOM 2187 C CA . LYS A 1 279 ? -8.635 5.862 -13.986 1.00 72.25 279 LYS A CA 1
ATOM 2188 C C . LYS A 1 279 ? -7.315 5.655 -13.245 1.00 72.25 279 LYS A C 1
ATOM 2190 O O . LYS A 1 279 ? -7.257 5.692 -12.018 1.00 72.25 279 LYS A O 1
ATOM 2195 N N . GLY A 1 280 ? -6.239 5.507 -14.015 1.00 71.81 280 GLY A N 1
ATOM 2196 C CA . GLY A 1 280 ? -4.874 5.452 -13.492 1.00 71.81 280 GLY A CA 1
ATOM 2197 C C . GLY A 1 280 ? -4.610 4.233 -12.606 1.00 71.81 280 GLY A C 1
ATOM 2198 O O . GLY A 1 280 ? -5.102 3.142 -12.870 1.00 71.81 280 GLY A O 1
ATOM 2199 N N . ALA A 1 281 ? -3.826 4.436 -11.547 1.00 70.25 281 ALA A N 1
ATOM 2200 C CA . ALA A 1 281 ? -3.346 3.387 -10.642 1.00 70.25 281 ALA A CA 1
ATOM 2201 C C . ALA A 1 281 ? -4.429 2.772 -9.725 1.00 70.25 281 ALA A C 1
ATOM 2203 O O . ALA A 1 281 ? -4.143 1.855 -8.957 1.00 70.25 281 ALA A O 1
ATOM 2204 N N . TYR A 1 282 ? -5.671 3.259 -9.801 1.00 75.00 282 TYR A N 1
ATOM 2205 C CA . TYR A 1 282 ? -6.799 2.733 -9.028 1.00 75.00 282 TYR A CA 1
ATOM 2206 C C . TYR A 1 282 ? -7.447 1.498 -9.656 1.00 75.00 282 TYR A C 1
ATOM 2208 O O . TYR A 1 282 ? -8.224 0.829 -8.986 1.00 75.00 282 TYR A O 1
ATOM 2216 N N . HIS A 1 283 ? -7.138 1.180 -10.915 1.00 82.44 283 HIS A N 1
ATOM 2217 C CA . HIS A 1 283 ? -7.709 0.032 -11.609 1.00 82.44 283 HIS A CA 1
ATOM 2218 C C . HIS A 1 283 ? -6.663 -0.714 -12.435 1.00 82.44 283 HIS A C 1
ATOM 2220 O O . HIS A 1 283 ? -5.785 -0.117 -13.057 1.00 82.44 283 HIS A O 1
ATOM 2226 N N . CYS A 1 284 ? -6.796 -2.036 -12.469 1.00 77.50 284 CYS A N 1
ATOM 2227 C CA . CYS A 1 284 ? -6.019 -2.917 -13.327 1.00 77.50 284 CYS A CA 1
ATOM 2228 C C . CYS A 1 284 ? -6.918 -4.031 -13.884 1.00 77.50 284 CYS A C 1
ATOM 2230 O O . CYS A 1 284 ? -7.867 -4.447 -13.228 1.00 77.50 284 CYS A O 1
ATOM 2232 N N . ASN A 1 285 ? -6.649 -4.524 -15.095 1.00 78.25 285 ASN A N 1
ATOM 2233 C CA . ASN A 1 285 ? -7.522 -5.492 -15.783 1.00 78.25 285 ASN A CA 1
ATOM 2234 C C . ASN A 1 285 ? -6.787 -6.716 -16.352 1.00 78.25 285 ASN A C 1
ATOM 2236 O O . ASN A 1 285 ? -7.405 -7.559 -17.002 1.00 78.25 285 ASN A O 1
ATOM 2240 N N . THR A 1 286 ? -5.479 -6.825 -16.127 1.00 65.81 286 THR A N 1
ATOM 2241 C CA . THR A 1 286 ? -4.658 -7.938 -16.606 1.00 65.81 286 THR A CA 1
ATOM 2242 C C . THR A 1 286 ? -3.606 -8.306 -15.571 1.00 65.81 286 THR A C 1
ATOM 2244 O O . THR A 1 286 ? -3.053 -7.433 -14.911 1.00 65.81 286 THR A O 1
ATOM 2247 N N . THR A 1 287 ? -3.314 -9.601 -15.447 1.00 59.75 287 THR A N 1
ATOM 2248 C CA . THR A 1 287 ? -2.211 -10.123 -14.624 1.00 59.75 287 THR A CA 1
ATOM 2249 C C . THR A 1 287 ? -0.871 -10.102 -15.361 1.00 59.75 287 THR A C 1
ATOM 2251 O O . THR A 1 287 ? 0.153 -10.405 -14.763 1.00 59.75 287 THR A O 1
ATOM 2254 N N . GLN A 1 288 ? -0.870 -9.796 -16.664 1.00 56.12 288 GLN A N 1
ATOM 2255 C CA . GLN A 1 288 ? 0.325 -9.842 -17.514 1.00 56.12 288 GLN A CA 1
ATOM 2256 C C . GLN A 1 288 ? 1.210 -8.598 -17.389 1.00 56.12 288 GLN A C 1
ATOM 2258 O O . GLN A 1 288 ? 2.348 -8.620 -17.845 1.00 56.12 288 GLN A O 1
ATOM 2263 N N . LEU A 1 289 ? 0.686 -7.511 -16.818 1.00 62.97 289 LEU A N 1
ATOM 2264 C CA . LEU A 1 289 ? 1.393 -6.243 -16.684 1.00 62.97 289 LEU A CA 1
ATOM 2265 C C . LEU A 1 289 ? 1.505 -5.879 -15.206 1.00 62.97 289 LEU A C 1
ATOM 2267 O O . LEU A 1 289 ? 0.519 -5.940 -14.466 1.00 62.97 289 LEU A O 1
ATOM 2271 N N . SER A 1 290 ? 2.707 -5.483 -14.798 1.00 73.31 290 SER A N 1
ATOM 2272 C CA . SER A 1 290 ? 2.905 -4.754 -13.552 1.00 73.31 290 SER A CA 1
ATOM 2273 C C . SER A 1 290 ? 2.417 -3.310 -13.712 1.00 73.31 290 SER A C 1
ATOM 2275 O O . SER A 1 290 ? 2.094 -2.854 -14.811 1.00 73.31 290 SER A O 1
ATOM 2277 N N . GLY A 1 291 ? 2.275 -2.612 -12.593 1.00 79.56 291 GLY A N 1
ATOM 2278 C CA . GLY A 1 291 ? 1.836 -1.224 -12.554 1.00 79.56 291 GLY A CA 1
ATOM 2279 C C . GLY A 1 291 ? 2.344 -0.520 -11.312 1.00 79.56 291 GLY A C 1
ATOM 2280 O O . GLY A 1 291 ? 3.191 -1.030 -10.585 1.00 79.56 291 GLY A O 1
ATOM 2281 N N . CYS A 1 292 ? 1.800 0.661 -11.051 1.00 85.75 292 CYS A N 1
ATOM 2282 C CA . CYS A 1 292 ? 2.100 1.416 -9.843 1.00 85.75 292 CYS A CA 1
ATOM 2283 C C . CYS A 1 292 ? 0.937 1.329 -8.870 1.00 85.75 292 CYS A C 1
ATOM 2285 O O . CYS A 1 292 ? -0.220 1.391 -9.285 1.00 85.75 292 CYS A O 1
ATOM 2287 N N . THR A 1 293 ? 1.239 1.251 -7.576 1.00 77.94 293 THR A N 1
ATOM 2288 C CA . THR A 1 293 ? 0.221 1.399 -6.533 1.00 77.94 293 THR A CA 1
ATOM 2289 C C . THR A 1 293 ? -0.454 2.770 -6.612 1.00 77.94 293 THR A C 1
ATOM 2291 O O . THR A 1 293 ? 0.108 3.726 -7.155 1.00 77.94 293 THR A O 1
ATOM 2294 N N . TYR A 1 294 ? -1.659 2.900 -6.050 1.00 77.81 294 TYR A N 1
ATOM 2295 C CA . TYR A 1 294 ? -2.436 4.148 -6.101 1.00 77.81 294 TYR A CA 1
ATOM 2296 C C . TYR A 1 294 ? -1.684 5.366 -5.530 1.00 77.81 294 TYR A C 1
ATOM 2298 O O . TYR A 1 294 ? -1.817 6.475 -6.041 1.00 77.81 294 TYR A O 1
ATOM 2306 N N . ASN A 1 295 ? -0.869 5.151 -4.493 1.00 75.88 295 ASN A N 1
ATOM 2307 C CA . ASN A 1 295 ? -0.010 6.159 -3.865 1.00 75.88 295 ASN A CA 1
ATOM 2308 C C . ASN A 1 295 ? 1.356 6.309 -4.560 1.00 75.88 295 ASN A C 1
ATOM 2310 O O . ASN A 1 295 ? 2.154 7.167 -4.185 1.00 75.88 295 ASN A O 1
ATOM 2314 N N . ARG A 1 296 ? 1.629 5.483 -5.580 1.00 86.81 296 ARG A N 1
ATOM 2315 C CA . ARG A 1 296 ? 2.863 5.449 -6.375 1.00 86.81 296 ARG A CA 1
ATOM 2316 C C . ARG A 1 296 ? 4.122 5.189 -5.557 1.00 86.81 296 ARG A C 1
ATOM 2318 O O . ARG A 1 296 ? 5.215 5.535 -5.990 1.00 86.81 296 ARG A O 1
ATOM 2325 N N . GLU A 1 297 ? 4.003 4.609 -4.374 1.00 82.62 297 GLU A N 1
ATOM 2326 C CA . GLU A 1 297 ? 5.164 4.337 -3.518 1.00 82.62 297 GLU A CA 1
ATOM 2327 C C . GLU A 1 297 ? 5.861 3.034 -3.879 1.00 82.62 297 GLU A C 1
ATOM 2329 O O . GLU A 1 297 ? 7.034 2.867 -3.555 1.00 82.62 297 GLU A O 1
ATOM 2334 N N . ALA A 1 298 ? 5.174 2.155 -4.606 1.00 76.12 298 ALA A N 1
ATOM 2335 C CA . ALA A 1 298 ? 5.725 0.894 -5.046 1.00 76.12 298 ALA A CA 1
ATOM 2336 C C . ALA A 1 298 ? 5.261 0.525 -6.455 1.00 76.12 298 ALA A C 1
ATOM 2338 O O . ALA A 1 298 ? 4.190 0.927 -6.929 1.00 76.12 298 ALA A O 1
ATOM 2339 N N . GLU A 1 299 ? 6.085 -0.283 -7.101 1.00 78.00 299 GLU A N 1
ATOM 2340 C CA . GLU A 1 299 ? 5.661 -1.149 -8.185 1.00 78.00 299 GLU A CA 1
ATOM 2341 C C . GLU A 1 299 ? 4.748 -2.244 -7.628 1.00 78.00 299 GLU A C 1
ATOM 2343 O O . GLU A 1 299 ? 4.892 -2.697 -6.488 1.00 78.00 299 GLU A O 1
ATOM 2348 N N . GLY A 1 300 ? 3.776 -2.661 -8.426 1.00 68.62 300 GLY A N 1
ATOM 2349 C CA . GLY A 1 300 ? 2.745 -3.581 -7.992 1.00 68.62 300 GLY A CA 1
ATOM 2350 C C . GLY A 1 300 ? 2.222 -4.481 -9.095 1.00 68.62 300 GLY A C 1
ATOM 2351 O O . GLY A 1 300 ? 2.467 -4.272 -10.283 1.00 68.62 300 GLY A O 1
ATOM 2352 N N . TYR A 1 301 ? 1.457 -5.479 -8.676 1.00 64.06 301 TYR A N 1
ATOM 2353 C CA . TYR A 1 301 ? 0.781 -6.438 -9.538 1.00 64.06 301 TYR A CA 1
ATOM 2354 C C . TYR A 1 301 ? -0.733 -6.312 -9.417 1.00 64.06 301 TYR A C 1
ATOM 2356 O O . TYR A 1 301 ? -1.263 -5.725 -8.472 1.00 64.06 301 TYR A O 1
ATOM 2364 N N . CYS A 1 302 ? -1.432 -6.887 -10.392 1.00 70.50 302 CYS A N 1
ATOM 2365 C CA . CYS A 1 302 ? -2.884 -6.929 -10.424 1.00 70.50 302 CYS A CA 1
ATOM 2366 C C . CYS A 1 302 ? -3.403 -8.309 -9.976 1.00 70.50 302 CYS A C 1
ATOM 2368 O O . CYS A 1 302 ? -3.361 -9.257 -10.768 1.00 70.50 302 CYS A O 1
ATOM 2370 N N . PRO A 1 303 ? -3.898 -8.465 -8.735 1.00 56.91 303 PRO A N 1
ATOM 2371 C CA . PRO A 1 303 ? -4.458 -9.728 -8.270 1.00 56.91 303 PRO A CA 1
ATOM 2372 C C . PRO A 1 303 ? -5.851 -9.958 -8.872 1.00 56.91 303 PRO A C 1
ATOM 2374 O O . PRO A 1 303 ? -6.848 -9.411 -8.399 1.00 56.91 303 PRO A O 1
ATOM 2377 N N . ILE A 1 304 ? -5.921 -10.801 -9.906 1.00 70.12 304 ILE A N 1
ATOM 2378 C CA . ILE A 1 304 ? -7.180 -11.257 -10.512 1.00 70.12 304 ILE A CA 1
ATOM 2379 C C . ILE A 1 304 ? -7.404 -12.718 -10.137 1.00 70.12 304 ILE A C 1
ATOM 2381 O O . ILE A 1 304 ? -6.590 -13.586 -10.452 1.00 70.12 304 ILE A O 1
ATOM 2385 N N . VAL A 1 305 ? -8.535 -12.995 -9.496 1.00 61.38 305 VAL A N 1
ATOM 2386 C CA . VAL A 1 305 ? -8.903 -14.320 -8.994 1.00 61.38 305 VAL A CA 1
ATOM 2387 C C . VAL A 1 305 ? -10.060 -14.883 -9.815 1.00 61.38 305 VAL A C 1
ATOM 2389 O O . VAL A 1 305 ? -10.939 -14.152 -10.273 1.00 61.38 305 VAL A O 1
ATOM 2392 N N . SER A 1 306 ? -10.049 -16.203 -10.020 1.00 74.19 306 SER A N 1
ATOM 2393 C CA . SER A 1 306 ? -11.191 -16.947 -10.561 1.00 74.19 306 SER A CA 1
ATOM 2394 C C . SER A 1 306 ? -11.888 -17.687 -9.423 1.00 74.19 306 SER A C 1
ATOM 2396 O O . SER A 1 306 ? -11.287 -18.537 -8.771 1.00 74.19 306 SER A O 1
ATOM 2398 N N . TYR A 1 307 ? -13.149 -17.352 -9.185 1.00 63.97 307 TYR A N 1
ATOM 2399 C CA . TYR A 1 307 ? -13.982 -17.942 -8.147 1.00 63.97 307 TYR A CA 1
ATOM 2400 C C . TYR A 1 307 ? -14.620 -19.250 -8.634 1.00 63.97 307 TYR A C 1
ATOM 2402 O O . TYR A 1 307 ? -14.812 -19.469 -9.835 1.00 63.97 307 TYR A O 1
ATOM 2410 N N . SER A 1 308 ? -14.953 -20.133 -7.689 1.00 68.44 308 SER A N 1
ATOM 2411 C CA . SER A 1 308 ? -15.601 -21.424 -7.966 1.00 68.44 308 SER A CA 1
ATOM 2412 C C . SER A 1 308 ? -17.044 -21.288 -8.469 1.00 68.44 308 SER A C 1
ATOM 2414 O O . SER A 1 308 ? -17.565 -22.218 -9.079 1.00 68.44 308 SER A O 1
ATOM 2416 N N . GLY A 1 309 ? -17.675 -20.134 -8.243 1.00 74.31 309 GLY A N 1
ATOM 2417 C CA . GLY A 1 309 ? -18.992 -19.776 -8.759 1.00 74.31 309 GLY A CA 1
ATOM 2418 C C . GLY A 1 309 ? -19.014 -18.351 -9.301 1.00 74.31 309 GLY A C 1
ATOM 2419 O O . GLY A 1 309 ? -18.063 -17.587 -9.126 1.00 74.31 309 GLY A O 1
ATOM 2420 N N . ASP A 1 310 ? -20.110 -18.000 -9.966 1.00 81.88 310 ASP A N 1
ATOM 2421 C CA . ASP A 1 310 ? -20.299 -16.654 -10.494 1.00 81.88 310 ASP A CA 1
ATOM 2422 C C . ASP A 1 310 ? -20.358 -15.610 -9.373 1.00 81.88 310 ASP A C 1
ATOM 2424 O O . ASP A 1 310 ? -21.042 -15.790 -8.362 1.00 81.88 310 ASP A O 1
ATOM 2428 N N . LEU A 1 311 ? -19.726 -14.462 -9.610 1.00 77.69 311 LEU A N 1
ATOM 2429 C CA . LEU A 1 311 ? -19.871 -13.291 -8.758 1.00 77.69 311 LEU A CA 1
ATOM 2430 C C . LEU A 1 311 ? -21.293 -12.703 -8.874 1.00 77.69 311 LEU A C 1
ATOM 2432 O O . LEU A 1 311 ? -21.986 -12.916 -9.882 1.00 77.69 311 LEU A O 1
ATOM 2436 N N . PRO A 1 312 ? -21.762 -11.938 -7.874 1.00 82.50 312 PRO A N 1
ATOM 2437 C CA . PRO A 1 312 ? -23.006 -11.177 -7.978 1.00 82.50 312 PRO A CA 1
ATOM 2438 C C . PRO A 1 312 ? -23.005 -10.244 -9.194 1.00 82.50 312 PRO A C 1
ATOM 2440 O O . PRO A 1 312 ? -21.964 -9.702 -9.541 1.00 82.50 312 PRO A O 1
ATOM 2443 N N . LEU A 1 313 ? -24.164 -10.006 -9.824 1.00 85.56 313 LEU A N 1
ATOM 2444 C CA . LEU A 1 313 ? -24.260 -9.172 -11.039 1.00 85.56 313 LEU A CA 1
ATOM 2445 C C . LEU A 1 313 ? -23.609 -7.786 -10.890 1.00 85.56 313 LEU A C 1
ATOM 2447 O O . LEU A 1 313 ? -23.022 -7.292 -11.845 1.00 85.56 313 LEU A O 1
ATOM 2451 N N . TRP A 1 314 ? -23.686 -7.184 -9.702 1.00 84.19 314 TRP A N 1
ATOM 2452 C CA . TRP A 1 314 ? -23.095 -5.876 -9.400 1.00 84.19 314 TRP A CA 1
ATOM 2453 C C . TRP A 1 314 ? -21.558 -5.896 -9.266 1.00 84.19 314 TRP A C 1
ATOM 2455 O O . TRP A 1 314 ? -20.937 -4.844 -9.373 1.00 84.19 314 TRP A O 1
ATOM 2465 N N . ALA A 1 315 ? -20.954 -7.075 -9.081 1.00 79.56 315 ALA A N 1
ATOM 2466 C CA . ALA A 1 315 ? -19.513 -7.299 -8.910 1.00 79.56 315 ALA A CA 1
ATOM 2467 C C . ALA A 1 315 ? -18.843 -7.921 -10.156 1.00 79.56 315 ALA A C 1
ATOM 2469 O O . ALA A 1 315 ? -17.694 -8.361 -10.112 1.00 79.56 315 ALA A O 1
ATOM 2470 N N . ARG A 1 316 ? -19.570 -8.034 -11.277 1.00 87.94 316 ARG A N 1
ATOM 2471 C CA . ARG A 1 316 ? -19.057 -8.629 -12.522 1.00 87.94 316 ARG A CA 1
ATOM 2472 C C . ARG A 1 316 ? -18.401 -7.563 -13.392 1.00 87.94 316 ARG A C 1
ATOM 2474 O O . ARG A 1 316 ? -19.057 -6.937 -14.221 1.00 87.94 316 ARG A O 1
ATOM 2481 N N . TYR A 1 317 ? -17.095 -7.394 -13.221 1.00 87.62 317 TYR A N 1
ATOM 2482 C CA . TYR A 1 317 ? -16.294 -6.411 -13.964 1.00 87.62 317 TYR A CA 1
ATOM 2483 C C . TYR A 1 317 ? -15.587 -6.983 -15.199 1.00 87.62 317 TYR A C 1
ATOM 2485 O O . TYR A 1 317 ? -15.124 -6.233 -16.058 1.00 87.62 317 TYR A O 1
ATOM 2493 N N . PHE A 1 318 ? -15.515 -8.312 -15.295 1.00 84.38 318 PHE A N 1
ATOM 2494 C CA . PHE A 1 318 ? -14.837 -9.039 -16.364 1.00 84.38 318 PHE A CA 1
ATOM 2495 C C . PHE A 1 318 ? -15.836 -9.737 -17.296 1.00 84.38 318 PHE A C 1
ATOM 2497 O O . PHE A 1 318 ? -16.956 -10.043 -16.881 1.00 84.38 318 PHE A O 1
ATOM 2504 N N . PRO A 1 319 ? -15.436 -10.061 -18.544 1.00 85.81 319 PRO A N 1
ATOM 2505 C CA . PRO A 1 319 ? -16.266 -10.859 -19.446 1.00 85.81 319 PRO A CA 1
ATOM 2506 C C . PRO A 1 319 ? -16.652 -12.222 -18.857 1.00 85.81 319 PRO A C 1
ATOM 2508 O O . PRO A 1 319 ? -17.732 -12.736 -19.141 1.00 85.81 319 PRO A O 1
ATOM 2511 N N . GLN A 1 320 ? -15.772 -12.818 -18.044 1.00 84.81 320 GLN A N 1
ATOM 2512 C CA . GLN A 1 320 ? -16.066 -14.043 -17.308 1.00 84.81 320 GLN A CA 1
ATOM 2513 C C . GLN A 1 320 ? -16.791 -13.710 -15.993 1.00 84.81 320 GLN A C 1
ATOM 2515 O O . GLN A 1 320 ? -16.244 -12.969 -15.175 1.00 84.81 320 GLN A O 1
ATOM 2520 N N . PRO A 1 321 ? -17.979 -14.289 -15.736 1.00 82.88 321 PRO A N 1
ATOM 2521 C CA . PRO A 1 321 ? -18.808 -13.935 -14.582 1.00 82.88 321 PRO A CA 1
ATOM 2522 C C . PRO A 1 321 ? -18.224 -14.375 -13.233 1.00 82.88 321 PRO A C 1
ATOM 2524 O O . PRO A 1 321 ? -18.683 -13.904 -12.197 1.00 82.88 321 PRO A O 1
ATOM 2527 N N . ASN A 1 322 ? -17.223 -15.255 -13.231 1.00 77.25 322 ASN A N 1
ATOM 2528 C CA . ASN A 1 322 ? -16.541 -15.749 -12.039 1.00 77.25 322 ASN A CA 1
ATOM 2529 C C . ASN A 1 322 ? -15.158 -15.109 -11.813 1.00 77.25 322 ASN A C 1
ATOM 2531 O O . ASN A 1 322 ? -14.389 -15.618 -11.002 1.00 77.25 322 ASN A O 1
ATOM 2535 N N . LYS A 1 323 ? -14.803 -14.033 -12.530 1.00 76.94 323 LYS A N 1
ATOM 2536 C CA . LYS A 1 323 ? -13.524 -13.326 -12.352 1.00 76.94 323 LYS A CA 1
ATOM 2537 C C . LYS A 1 323 ? -13.704 -11.965 -11.690 1.00 76.94 323 LYS A C 1
ATOM 2539 O O . LYS A 1 323 ? -14.592 -11.208 -12.071 1.00 76.94 323 LYS A O 1
ATOM 2544 N N . GLY A 1 324 ? -12.806 -11.645 -10.761 1.00 74.88 324 GLY A N 1
ATOM 2545 C CA . GLY A 1 324 ? -12.765 -10.364 -10.056 1.00 74.88 324 GLY A CA 1
ATOM 2546 C C . GLY A 1 324 ? -11.472 -10.181 -9.262 1.00 74.88 324 GLY A C 1
ATOM 2547 O O . GLY A 1 324 ? -10.553 -10.996 -9.350 1.00 74.88 324 GLY A O 1
ATOM 2548 N N . GLY A 1 325 ? -11.397 -9.097 -8.499 1.00 69.75 325 GLY A N 1
ATOM 2549 C CA . GLY A 1 325 ? -10.311 -8.822 -7.563 1.00 69.75 325 GLY A CA 1
ATOM 2550 C C . GLY A 1 325 ? -10.418 -9.672 -6.303 1.00 69.75 325 GLY A C 1
ATOM 2551 O O . GLY A 1 325 ? -11.504 -10.091 -5.923 1.00 69.75 325 GLY A O 1
ATOM 2552 N N . GLN A 1 326 ? -9.284 -9.910 -5.645 1.00 58.22 326 GLN A N 1
ATOM 2553 C CA . GLN A 1 326 ? -9.168 -10.838 -4.511 1.00 58.22 326 GLN A CA 1
ATOM 2554 C C . GLN A 1 326 ? -10.002 -10.481 -3.266 1.00 58.22 326 GLN A C 1
ATOM 2556 O O . GLN A 1 326 ? -10.270 -11.357 -2.444 1.00 58.22 326 GLN A O 1
ATOM 2561 N N . SER A 1 327 ? -10.380 -9.209 -3.097 1.00 56.66 327 SER A N 1
ATOM 2562 C CA . SER A 1 327 ? -10.997 -8.694 -1.870 1.00 56.66 327 SER A CA 1
ATOM 2563 C C . SER A 1 327 ? -12.475 -8.375 -2.071 1.00 56.66 327 SER A C 1
ATOM 2565 O O . SER A 1 327 ? -12.828 -7.492 -2.852 1.00 56.66 327 SER A O 1
ATOM 2567 N N . SER A 1 328 ? -13.337 -9.036 -1.300 1.00 62.94 328 SER A N 1
ATOM 2568 C CA . SER A 1 328 ? -14.768 -8.724 -1.238 1.00 62.94 328 SER A CA 1
ATOM 2569 C C . SER A 1 328 ? -15.063 -7.390 -0.546 1.00 62.94 328 SER A C 1
ATOM 2571 O O . SER A 1 328 ? -16.096 -6.793 -0.820 1.00 62.94 328 SER A O 1
ATOM 2573 N N . LEU A 1 329 ? -14.161 -6.902 0.318 1.00 60.69 329 LEU A N 1
ATOM 2574 C CA . LEU A 1 329 ? -14.270 -5.585 0.966 1.00 60.69 329 LEU A CA 1
ATOM 2575 C C . LEU A 1 329 ? -14.031 -4.432 -0.012 1.00 60.69 329 LEU A C 1
ATOM 2577 O O . LEU A 1 329 ? -14.473 -3.315 0.226 1.00 60.69 329 LEU A O 1
ATOM 2581 N N . ALA A 1 330 ? -13.313 -4.710 -1.097 1.00 66.12 330 ALA A N 1
ATOM 2582 C CA . ALA A 1 330 ? -13.121 -3.785 -2.201 1.00 66.12 330 ALA A CA 1
ATOM 2583 C C . ALA A 1 330 ? -14.131 -4.055 -3.326 1.00 66.12 330 ALA A C 1
ATOM 2585 O O . ALA A 1 330 ? -13.803 -3.837 -4.484 1.00 66.12 330 ALA A O 1
ATOM 2586 N N . ASP A 1 331 ? -15.307 -4.611 -3.015 1.00 78.38 331 ASP A N 1
ATOM 2587 C CA . ASP A 1 331 ? -16.354 -4.961 -3.982 1.00 78.38 331 ASP A CA 1
ATOM 2588 C C . ASP A 1 331 ? -15.892 -5.882 -5.126 1.00 78.38 331 ASP A C 1
ATOM 2590 O O . ASP A 1 331 ? -16.519 -5.925 -6.176 1.00 78.38 331 ASP A O 1
ATOM 2594 N N . TYR A 1 332 ? -14.822 -6.665 -4.934 1.00 75.69 332 TYR A N 1
ATOM 2595 C CA . TYR A 1 332 ? -14.150 -7.445 -5.987 1.00 75.69 332 TYR A CA 1
ATOM 2596 C C . TYR A 1 332 ? -13.517 -6.585 -7.095 1.00 75.69 332 TYR A C 1
ATOM 2598 O O . TYR A 1 332 ? -13.256 -7.069 -8.199 1.00 75.69 332 TYR A O 1
ATOM 2606 N N . CYS A 1 333 ? -13.232 -5.317 -6.814 1.00 79.06 333 CYS A N 1
ATOM 2607 C CA . CYS A 1 333 ? -12.492 -4.435 -7.702 1.00 79.06 333 CYS A CA 1
ATOM 2608 C C . CYS A 1 333 ? -11.024 -4.846 -7.800 1.00 79.06 333 CYS A C 1
ATOM 2610 O O . CYS A 1 333 ? -10.390 -5.251 -6.824 1.00 79.06 333 CYS A O 1
ATOM 2612 N N . THR A 1 334 ? -10.470 -4.715 -8.999 1.00 78.00 334 THR A N 1
ATOM 2613 C CA . THR A 1 334 ? -9.070 -5.007 -9.293 1.00 78.00 334 THR A CA 1
ATOM 2614 C C . THR A 1 334 ? -8.259 -3.720 -9.304 1.00 78.00 334 THR A C 1
ATOM 2616 O O . THR A 1 334 ? -8.522 -2.813 -10.089 1.00 78.00 334 THR A O 1
ATOM 2619 N N . TYR A 1 335 ? -7.256 -3.652 -8.436 1.00 74.50 335 TYR A N 1
ATOM 2620 C CA . TYR A 1 335 ? -6.346 -2.520 -8.274 1.00 74.50 335 TYR A CA 1
ATOM 2621 C C . TYR A 1 335 ? -4.923 -3.030 -8.028 1.00 74.50 335 TYR A C 1
ATOM 2623 O O . TYR A 1 335 ? -4.733 -4.192 -7.667 1.00 74.50 335 TYR A O 1
ATOM 2631 N N . PHE A 1 336 ? -3.920 -2.173 -8.223 1.00 71.81 336 PHE A N 1
ATOM 2632 C CA . PHE A 1 336 ? -2.527 -2.571 -8.034 1.00 71.81 336 PHE A CA 1
ATOM 2633 C C . PHE A 1 336 ? -2.179 -2.737 -6.554 1.00 71.81 336 PHE A C 1
ATOM 2635 O O . PHE A 1 336 ? -2.357 -1.819 -5.749 1.00 71.81 336 PHE A O 1
ATOM 2642 N N . VAL A 1 337 ? -1.634 -3.904 -6.220 1.00 60.66 337 VAL A N 1
ATOM 2643 C CA . VAL A 1 337 ? -1.083 -4.234 -4.903 1.00 60.66 337 VAL A CA 1
ATOM 2644 C C . VAL A 1 337 ? 0.436 -4.213 -5.000 1.00 60.66 337 VAL A C 1
ATOM 2646 O O . VAL A 1 337 ? 0.988 -4.748 -5.958 1.00 60.66 337 VAL A O 1
ATOM 2649 N N . ALA A 1 338 ? 1.104 -3.587 -4.031 1.00 59.38 338 ALA A N 1
ATOM 2650 C CA . ALA A 1 338 ? 2.562 -3.501 -4.000 1.00 59.38 338 ALA A CA 1
ATOM 2651 C C . ALA A 1 338 ? 3.206 -4.894 -4.039 1.00 59.38 338 ALA A C 1
ATOM 2653 O O . ALA A 1 338 ? 2.747 -5.813 -3.354 1.00 59.38 338 ALA A O 1
ATOM 2654 N N . TYR A 1 339 ? 4.299 -5.033 -4.786 1.00 54.53 339 TYR A N 1
ATOM 2655 C CA . TYR A 1 339 ? 5.226 -6.136 -4.559 1.00 54.53 339 TYR A CA 1
ATOM 2656 C C . TYR A 1 339 ? 5.940 -5.950 -3.216 1.00 54.53 339 TYR A C 1
ATOM 2658 O O . TYR A 1 339 ? 6.153 -4.821 -2.769 1.00 54.53 339 TYR A O 1
ATOM 2666 N N . SER A 1 340 ? 6.341 -7.051 -2.579 1.00 48.97 340 SER A N 1
ATOM 2667 C CA . SER A 1 340 ? 7.079 -7.018 -1.308 1.00 48.97 340 SER A CA 1
ATOM 2668 C C . SER A 1 340 ? 8.444 -6.330 -1.418 1.00 48.97 340 SER A C 1
ATOM 2670 O O . SER A 1 340 ? 8.916 -5.743 -0.452 1.00 48.97 340 SER A O 1
ATOM 2672 N N . ASP A 1 341 ? 9.062 -6.379 -2.595 1.00 55.53 341 ASP A N 1
ATOM 2673 C CA . ASP A 1 341 ? 10.360 -5.797 -2.950 1.00 55.53 341 ASP A CA 1
ATOM 2674 C C . ASP A 1 341 ? 10.252 -4.579 -3.885 1.00 55.53 341 ASP A C 1
ATOM 2676 O O . ASP A 1 341 ? 11.256 -3.933 -4.187 1.00 55.53 341 ASP A O 1
ATOM 2680 N N . GLY A 1 342 ? 9.038 -4.224 -4.312 1.00 61.97 342 GLY A N 1
ATOM 2681 C CA . GLY A 1 342 ? 8.781 -3.182 -5.309 1.00 61.97 342 GLY A CA 1
ATOM 2682 C C . GLY A 1 342 ? 8.791 -1.752 -4.773 1.00 61.97 342 GLY A C 1
ATOM 2683 O O . GLY A 1 342 ? 8.351 -0.846 -5.478 1.00 61.97 342 GLY A O 1
ATOM 2684 N N . SER A 1 343 ? 9.228 -1.515 -3.532 1.00 74.00 343 SER A N 1
ATOM 2685 C CA . SER A 1 343 ? 9.236 -0.167 -2.950 1.00 74.00 343 SER A CA 1
ATOM 2686 C C . SER A 1 343 ? 10.167 0.764 -3.728 1.00 74.00 343 SER A C 1
ATOM 2688 O O . SER A 1 343 ? 11.353 0.479 -3.910 1.00 74.00 343 SER A O 1
ATOM 2690 N N . CYS A 1 344 ? 9.635 1.911 -4.150 1.00 80.62 344 CYS A N 1
ATOM 2691 C CA . CYS A 1 344 ? 10.410 2.985 -4.761 1.00 80.62 344 CYS A CA 1
ATOM 2692 C C . CYS A 1 344 ? 10.984 3.952 -3.726 1.00 80.62 344 CYS A C 1
ATOM 2694 O O . CYS A 1 344 ? 11.943 4.665 -4.022 1.00 80.62 344 CYS A O 1
ATOM 2696 N N . THR A 1 345 ? 10.401 4.012 -2.531 1.00 76.94 345 THR A N 1
ATOM 2697 C CA . THR A 1 345 ? 10.760 4.998 -1.506 1.00 76.94 345 THR A CA 1
ATOM 2698 C C . THR A 1 345 ? 11.931 4.556 -0.634 1.00 76.94 345 THR A C 1
ATOM 2700 O O . THR A 1 345 ? 12.590 5.404 -0.030 1.00 76.94 345 THR A O 1
ATOM 2703 N N . ASP A 1 346 ? 12.245 3.260 -0.615 1.00 64.12 346 ASP A N 1
ATOM 2704 C CA . ASP A 1 346 ? 13.352 2.702 0.157 1.00 64.12 346 ASP A CA 1
ATOM 2705 C C . ASP A 1 346 ? 14.607 2.505 -0.713 1.00 64.12 346 ASP A C 1
ATOM 2707 O O . ASP A 1 346 ? 14.570 1.920 -1.793 1.00 64.12 346 ASP A O 1
ATOM 2711 N N . THR A 1 347 ? 15.751 3.009 -0.242 1.00 58.97 347 THR A N 1
ATOM 2712 C CA . THR A 1 347 ? 17.061 2.805 -0.889 1.00 58.97 347 THR A CA 1
ATOM 2713 C C . THR A 1 347 ? 17.616 1.398 -0.682 1.00 58.97 347 THR A C 1
ATOM 2715 O O . THR A 1 347 ? 18.592 1.031 -1.326 1.00 58.97 347 THR A O 1
ATOM 2718 N N . ASN A 1 348 ? 17.033 0.651 0.249 1.00 49.62 348 ASN A N 1
ATOM 2719 C CA . ASN A 1 348 ? 17.470 -0.669 0.670 1.00 49.62 348 ASN A CA 1
ATOM 2720 C C . ASN A 1 348 ? 16.490 -1.780 0.234 1.00 49.62 348 ASN A C 1
ATOM 2722 O O . ASN A 1 348 ? 16.573 -2.894 0.757 1.00 49.62 348 ASN A O 1
ATOM 2726 N N . SER A 1 349 ? 15.563 -1.480 -0.687 1.00 52.72 349 SER A N 1
ATOM 2727 C CA . SER A 1 349 ? 14.689 -2.474 -1.323 1.00 52.72 349 SER A CA 1
ATOM 2728 C C . SER A 1 349 ? 15.505 -3.645 -1.880 1.00 52.72 349 SER A C 1
ATOM 2730 O O . SER A 1 349 ? 16.616 -3.448 -2.376 1.00 52.72 349 SER A O 1
ATOM 2732 N N . ALA A 1 350 ? 14.942 -4.859 -1.840 1.00 44.47 350 ALA A N 1
ATOM 2733 C CA . ALA A 1 350 ? 15.593 -6.056 -2.385 1.00 44.47 350 ALA A CA 1
ATOM 2734 C C . ALA A 1 350 ? 15.866 -5.945 -3.901 1.00 44.47 350 ALA A C 1
ATOM 2736 O O . ALA A 1 350 ? 16.804 -6.563 -4.402 1.00 44.47 350 ALA A O 1
ATOM 2737 N N . LEU A 1 351 ? 15.108 -5.099 -4.614 1.00 56.03 351 LEU A N 1
ATOM 2738 C CA . LEU A 1 351 ? 15.295 -4.825 -6.036 1.00 56.03 351 LEU A CA 1
ATOM 2739 C C . LEU A 1 351 ? 16.170 -3.576 -6.268 1.00 56.03 351 LEU A C 1
ATOM 2741 O O . LEU A 1 351 ? 15.780 -2.440 -5.967 1.00 56.03 351 LEU A O 1
ATOM 2745 N N . ALA A 1 352 ? 17.359 -3.763 -6.846 1.00 61.19 352 ALA A N 1
ATOM 2746 C CA . ALA A 1 352 ? 18.258 -2.665 -7.210 1.00 61.19 352 ALA A CA 1
ATOM 2747 C C . ALA A 1 352 ? 17.688 -1.823 -8.375 1.00 61.19 352 ALA A C 1
ATOM 2749 O O . ALA A 1 352 ? 16.992 -2.364 -9.235 1.00 61.19 352 ALA A O 1
ATOM 2750 N N . PRO A 1 353 ? 17.927 -0.495 -8.417 1.00 68.88 353 PRO A N 1
ATOM 2751 C CA . PRO A 1 353 ? 17.442 0.359 -9.505 1.00 68.88 353 PRO A CA 1
ATOM 2752 C C . PRO A 1 353 ? 18.061 -0.043 -10.842 1.00 68.88 353 PRO A C 1
ATOM 2754 O O . PRO A 1 353 ? 19.289 -0.120 -10.964 1.00 68.88 353 PRO A O 1
ATOM 2757 N N . ASP A 1 354 ? 17.220 -0.245 -11.858 1.00 70.44 354 ASP A N 1
ATOM 2758 C CA . ASP A 1 354 ? 17.701 -0.561 -13.197 1.00 70.44 354 ASP A CA 1
ATOM 2759 C C . ASP A 1 354 ? 18.264 0.697 -13.887 1.00 70.44 354 ASP A C 1
ATOM 2761 O O . ASP A 1 354 ? 17.554 1.587 -14.376 1.00 70.44 354 ASP A O 1
ATOM 2765 N N . ARG A 1 355 ? 19.598 0.758 -13.965 1.00 67.06 355 ARG A N 1
ATOM 2766 C CA . ARG A 1 355 ? 20.336 1.852 -14.616 1.00 67.06 355 ARG A CA 1
ATOM 2767 C C . ARG A 1 355 ? 20.124 1.912 -16.130 1.00 67.06 355 ARG A C 1
ATOM 2769 O O . ARG A 1 355 ? 20.352 2.975 -16.725 1.00 67.06 355 ARG A O 1
ATOM 2776 N N . MET A 1 356 ? 19.719 0.813 -16.767 1.00 65.44 356 MET A N 1
ATOM 2777 C CA . MET A 1 356 ? 19.350 0.787 -18.185 1.00 65.44 356 MET A CA 1
ATOM 2778 C C . MET A 1 356 ? 18.006 1.476 -18.419 1.00 65.44 356 MET A C 1
ATOM 2780 O O . MET A 1 356 ? 17.803 2.044 -19.490 1.00 65.44 356 MET A O 1
ATOM 2784 N N . LEU A 1 357 ? 17.123 1.499 -17.421 1.00 77.75 357 LEU A N 1
ATOM 2785 C CA . LEU A 1 357 ? 15.822 2.180 -17.476 1.00 77.75 357 LEU A CA 1
ATOM 2786 C C . LEU A 1 357 ? 15.852 3.573 -16.825 1.00 77.75 357 LEU A C 1
ATOM 2788 O O . LEU A 1 357 ? 14.860 4.307 -16.858 1.00 77.75 357 LEU A O 1
ATOM 2792 N N . GLY A 1 358 ? 17.008 3.947 -16.266 1.00 74.44 358 GLY A N 1
ATOM 2793 C CA . GLY A 1 358 ? 17.253 5.239 -15.631 1.00 74.44 358 GLY A CA 1
ATOM 2794 C C . GLY A 1 358 ? 16.580 5.382 -14.266 1.00 74.44 358 GLY A C 1
ATOM 2795 O O . GLY A 1 358 ? 16.284 6.508 -13.860 1.00 74.44 358 GLY A O 1
ATOM 2796 N N . GLU A 1 359 ? 16.325 4.259 -13.591 1.00 85.00 359 GLU A N 1
ATOM 2797 C CA . GLU A 1 359 ? 15.654 4.220 -12.296 1.00 85.00 359 GLU A CA 1
ATOM 2798 C C . GLU A 1 359 ? 16.529 4.728 -11.154 1.00 85.00 359 GLU A C 1
ATOM 2800 O O . GLU A 1 359 ? 17.756 4.597 -11.150 1.00 85.00 359 GLU A O 1
ATOM 2805 N N . VAL A 1 360 ? 15.857 5.266 -10.140 1.00 80.00 360 VAL A N 1
ATOM 2806 C CA . VAL A 1 360 ? 16.433 5.636 -8.852 1.00 80.00 360 VAL A CA 1
ATOM 2807 C C . VAL A 1 360 ? 15.411 5.315 -7.762 1.00 80.00 360 VAL A C 1
ATOM 2809 O O . VAL A 1 360 ? 14.226 5.616 -7.902 1.00 80.00 360 VAL A O 1
ATOM 2812 N N . ARG A 1 361 ? 15.881 4.729 -6.658 1.00 78.56 361 ARG A N 1
ATOM 2813 C CA . ARG A 1 361 ? 15.077 4.474 -5.455 1.00 78.56 361 ARG A CA 1
ATOM 2814 C C . ARG A 1 361 ? 15.519 5.375 -4.302 1.00 78.56 361 ARG A C 1
ATOM 2816 O O . ARG A 1 361 ? 16.674 5.796 -4.231 1.00 78.56 361 ARG A O 1
ATOM 2823 N N . GLY A 1 362 ? 14.580 5.703 -3.420 1.00 70.50 362 GLY A N 1
ATOM 2824 C CA . GLY A 1 362 ? 14.779 6.554 -2.245 1.00 70.50 362 GLY A CA 1
ATOM 2825 C C . GLY A 1 362 ? 13.568 7.436 -1.960 1.00 70.50 362 GLY A C 1
ATOM 2826 O O . GLY A 1 362 ? 12.648 7.490 -2.767 1.00 70.50 362 GLY A O 1
ATOM 2827 N N . SER A 1 363 ? 13.568 8.161 -0.841 1.00 73.44 363 SER A N 1
ATOM 2828 C CA . SER A 1 363 ? 12.361 8.807 -0.291 1.00 73.44 363 SER A CA 1
ATOM 2829 C C . SER A 1 363 ? 11.641 9.776 -1.245 1.00 73.44 363 SER A C 1
ATOM 2831 O O . SER A 1 363 ? 10.415 9.912 -1.198 1.00 73.44 363 SER A O 1
ATOM 2833 N N . SER A 1 364 ? 12.381 10.407 -2.162 1.00 77.81 364 SER A N 1
ATOM 2834 C CA . SER A 1 364 ? 11.854 11.279 -3.219 1.00 77.81 364 SER A CA 1
ATOM 2835 C C . SER A 1 364 ? 11.465 10.550 -4.509 1.00 77.81 364 SER A C 1
ATOM 2837 O O . SER A 1 364 ? 11.124 11.201 -5.492 1.00 77.81 364 SER A O 1
ATOM 2839 N N . SER A 1 365 ? 11.501 9.222 -4.550 1.00 87.31 365 SER A N 1
ATOM 2840 C CA . SER A 1 365 ? 11.190 8.434 -5.744 1.00 87.31 365 SER A CA 1
ATOM 2841 C C . SER A 1 365 ? 9.781 7.867 -5.673 1.00 87.31 365 SER A C 1
ATOM 2843 O O . SER A 1 365 ? 9.256 7.581 -4.595 1.00 87.31 365 SER A O 1
ATOM 2845 N N . ARG A 1 366 ? 9.131 7.771 -6.829 1.00 90.62 366 ARG A N 1
ATOM 2846 C CA . ARG A 1 366 ? 7.773 7.250 -6.986 1.00 90.62 366 ARG A CA 1
ATOM 2847 C C . ARG A 1 366 ? 7.698 6.389 -8.240 1.00 90.62 366 ARG A C 1
ATOM 2849 O O . ARG A 1 366 ? 8.428 6.625 -9.201 1.00 90.62 366 ARG A O 1
ATOM 2856 N N . CYS A 1 367 ? 6.809 5.407 -8.215 1.00 90.62 367 CYS A N 1
ATOM 2857 C CA . CYS A 1 367 ? 6.518 4.554 -9.349 1.00 90.62 367 CYS A CA 1
ATOM 2858 C C . CYS A 1 367 ? 5.800 5.354 -10.439 1.00 90.62 367 CYS A C 1
ATOM 2860 O O . CYS A 1 367 ? 4.788 6.033 -10.204 1.00 90.62 367 CYS A O 1
ATOM 2862 N N . MET A 1 368 ? 6.316 5.250 -11.658 1.00 92.12 368 MET A N 1
ATOM 2863 C CA . MET A 1 368 ? 5.723 5.841 -12.852 1.00 92.12 368 MET A CA 1
ATOM 2864 C C . MET A 1 368 ? 5.725 4.817 -13.980 1.00 92.12 368 MET A C 1
ATOM 2866 O O . MET A 1 368 ? 6.649 4.013 -14.092 1.00 92.12 368 MET A O 1
ATOM 2870 N N . ALA A 1 369 ? 4.704 4.866 -14.836 1.00 89.25 369 ALA A N 1
ATOM 2871 C CA . ALA A 1 369 ? 4.706 4.068 -16.053 1.00 89.25 369 ALA A CA 1
ATOM 2872 C C . ALA A 1 369 ? 5.812 4.584 -16.985 1.00 89.25 369 ALA A C 1
ATOM 2874 O O . ALA A 1 369 ? 5.966 5.791 -17.175 1.00 89.25 369 ALA A O 1
ATOM 2875 N N . SER A 1 370 ? 6.599 3.674 -17.544 1.00 88.06 370 SER A N 1
ATOM 2876 C CA . SER A 1 370 ? 7.804 3.988 -18.297 1.00 88.06 370 SER A CA 1
ATOM 2877 C C . SER A 1 370 ? 8.060 2.956 -19.384 1.00 88.06 370 SER A C 1
ATOM 2879 O O . SER A 1 370 ? 7.978 1.747 -19.178 1.00 88.06 370 SER A O 1
ATOM 2881 N N . SER A 1 371 ? 8.424 3.453 -20.557 1.00 84.38 371 SER A N 1
ATOM 2882 C CA . SER A 1 371 ? 8.995 2.663 -21.651 1.00 84.38 371 SER A CA 1
ATOM 2883 C C . SER A 1 371 ? 10.464 3.016 -21.887 1.00 84.38 371 SER A C 1
ATOM 2885 O O . SER A 1 371 ? 11.024 2.650 -22.917 1.00 84.38 371 SER A O 1
ATOM 2887 N N . LEU A 1 372 ? 11.085 3.750 -20.954 1.00 79.44 372 LEU A N 1
ATOM 2888 C CA . LEU A 1 372 ? 12.451 4.228 -21.107 1.00 79.44 372 LEU A CA 1
ATOM 2889 C C . LEU A 1 372 ? 13.442 3.072 -21.178 1.00 79.44 372 LEU A C 1
ATOM 2891 O O . LEU A 1 372 ? 13.376 2.136 -20.386 1.00 79.44 372 LEU A O 1
ATOM 2895 N N . VAL A 1 373 ? 14.383 3.182 -22.111 1.00 74.69 373 VAL A N 1
ATOM 2896 C CA . VAL A 1 373 ? 15.518 2.269 -22.279 1.00 74.69 373 VAL A CA 1
ATOM 2897 C C . VAL A 1 373 ? 16.709 3.075 -22.748 1.00 74.69 373 VAL A C 1
ATOM 2899 O O . VAL A 1 373 ? 16.594 3.839 -23.702 1.00 74.69 373 VAL A O 1
ATOM 2902 N N . ARG A 1 374 ? 17.869 2.918 -22.120 1.00 66.81 374 ARG A N 1
ATOM 2903 C CA . ARG A 1 374 ? 19.078 3.645 -22.504 1.00 66.81 374 ARG A CA 1
ATOM 2904 C C . ARG A 1 374 ? 19.425 3.374 -23.970 1.00 66.81 374 ARG A C 1
ATOM 2906 O O . ARG A 1 374 ? 19.409 2.234 -24.434 1.00 66.81 374 ARG A O 1
ATOM 2913 N N . SER A 1 375 ? 19.737 4.428 -24.719 1.00 56.34 375 SER A N 1
ATOM 2914 C CA . SER A 1 375 ? 20.055 4.326 -26.143 1.00 56.34 375 SER A CA 1
ATOM 2915 C C . SER A 1 375 ? 21.228 3.363 -26.368 1.00 56.34 375 SER A C 1
ATOM 2917 O O . SER A 1 375 ? 22.278 3.494 -25.742 1.00 56.34 375 SER A O 1
ATOM 2919 N N . GLY A 1 376 ? 21.044 2.395 -27.271 1.00 49.28 376 GLY A N 1
ATOM 2920 C CA . GLY A 1 376 ? 21.998 1.304 -27.516 1.00 49.28 376 GLY A CA 1
ATOM 2921 C C . GLY A 1 376 ? 21.620 -0.031 -26.865 1.00 49.28 376 GLY A C 1
ATOM 2922 O O . GLY A 1 376 ? 22.276 -1.031 -27.146 1.00 49.28 376 GLY A O 1
ATOM 2923 N N . PHE A 1 377 ? 20.551 -0.052 -26.065 1.00 47.41 377 PHE A N 1
ATOM 2924 C CA . PHE A 1 377 ? 19.952 -1.245 -25.472 1.00 47.41 377 PHE A CA 1
ATOM 2925 C C . PHE A 1 377 ? 18.514 -1.426 -25.984 1.00 47.41 377 PHE A C 1
ATOM 2927 O O . PHE A 1 377 ? 17.850 -0.455 -26.360 1.00 47.41 377 PHE A O 1
ATOM 2934 N N . VAL A 1 378 ? 18.042 -2.673 -26.030 1.00 46.81 378 VAL A N 1
ATOM 2935 C CA . VAL A 1 378 ? 16.681 -3.034 -26.454 1.00 46.81 378 VAL A CA 1
ATOM 2936 C C . VAL A 1 378 ? 15.972 -3.665 -25.263 1.00 46.81 378 VAL A C 1
ATOM 2938 O O . VAL A 1 378 ? 16.483 -4.615 -24.677 1.00 46.81 378 VAL A O 1
ATOM 2941 N N . ARG A 1 379 ? 14.798 -3.139 -24.902 1.00 47.53 379 ARG A N 1
ATOM 2942 C CA . ARG A 1 379 ? 13.889 -3.782 -23.945 1.00 47.53 379 ARG A CA 1
ATOM 2943 C C . ARG A 1 379 ? 13.073 -4.800 -24.719 1.00 47.53 379 ARG A C 1
ATOM 2945 O O . ARG A 1 379 ? 12.466 -4.443 -25.724 1.00 47.53 379 ARG A O 1
ATOM 2952 N N . GLY A 1 380 ? 13.075 -6.053 -24.278 1.00 43.53 380 GLY A N 1
ATOM 2953 C CA . GLY A 1 380 ? 12.387 -7.106 -25.023 1.00 43.53 380 GLY A CA 1
ATOM 2954 C C . GLY A 1 380 ? 10.858 -6.938 -25.072 1.00 43.53 380 GLY A C 1
ATOM 2955 O O . GLY A 1 380 ? 10.215 -7.470 -25.968 1.00 43.53 380 GLY A O 1
ATOM 2956 N N . SER A 1 381 ? 10.246 -6.150 -24.173 1.00 41.56 381 SER A N 1
ATOM 2957 C CA . SER A 1 381 ? 8.808 -5.846 -24.230 1.00 41.56 381 SER A CA 1
ATOM 2958 C C . SER A 1 381 ? 8.598 -4.407 -24.668 1.00 41.56 381 SER A C 1
ATOM 2960 O O . SER A 1 381 ? 9.069 -3.478 -24.011 1.00 41.56 381 SER A O 1
ATOM 2962 N N . VAL A 1 382 ? 7.852 -4.229 -25.758 1.00 39.88 382 VAL A N 1
ATOM 2963 C CA . VAL A 1 382 ? 7.430 -2.923 -26.289 1.00 39.88 382 VAL A CA 1
ATOM 2964 C C . VAL A 1 382 ? 6.179 -2.395 -25.561 1.00 39.88 382 VAL A C 1
ATOM 2966 O O . VAL A 1 382 ? 5.720 -1.289 -25.836 1.00 39.88 382 VAL A O 1
ATOM 2969 N N . THR A 1 383 ? 5.602 -3.145 -24.615 1.00 44.69 383 THR A N 1
ATOM 2970 C CA . THR A 1 383 ? 4.469 -2.663 -23.813 1.00 44.69 383 THR A CA 1
ATOM 2971 C C . THR A 1 383 ? 4.981 -1.928 -22.577 1.00 44.69 383 THR A C 1
ATOM 2973 O O . THR A 1 383 ? 5.837 -2.459 -21.874 1.00 44.69 383 THR A O 1
ATOM 2976 N N . GLN A 1 384 ? 4.459 -0.719 -22.331 1.00 56.38 384 GLN A N 1
ATOM 2977 C CA . GLN A 1 384 ? 4.694 0.108 -21.135 1.00 56.38 384 GLN A CA 1
ATOM 2978 C C . GLN A 1 384 ? 4.990 -0.737 -19.887 1.00 56.38 384 GLN A C 1
ATOM 2980 O O . GLN A 1 384 ? 4.144 -1.516 -19.458 1.00 56.38 384 GLN A O 1
ATOM 2985 N N . GLY A 1 385 ? 6.190 -0.576 -19.330 1.00 71.44 385 GLY A N 1
ATOM 2986 C CA . GLY A 1 385 ? 6.511 -1.055 -17.993 1.00 71.44 385 GLY A CA 1
ATOM 2987 C C . GLY A 1 385 ? 6.300 0.053 -16.969 1.00 71.44 385 GLY A C 1
ATOM 2988 O O . GLY A 1 385 ? 5.668 1.078 -17.236 1.00 71.44 385 GLY A O 1
ATOM 2989 N N . ASN A 1 386 ? 6.901 -0.122 -15.805 1.00 84.75 386 ASN A N 1
ATOM 2990 C CA . ASN A 1 386 ? 6.966 0.868 -14.737 1.00 84.75 386 ASN A CA 1
ATOM 2991 C C . ASN A 1 386 ? 8.388 0.886 -14.197 1.00 84.75 386 ASN A C 1
ATOM 2993 O O . ASN A 1 386 ? 9.189 0.016 -14.533 1.00 84.75 386 ASN A O 1
ATOM 2997 N N . GLY A 1 387 ? 8.687 1.926 -13.435 1.00 87.06 387 GLY A N 1
ATOM 2998 C CA . GLY A 1 387 ? 9.953 2.049 -12.744 1.00 87.06 387 GLY A CA 1
ATOM 2999 C C . GLY A 1 387 ? 9.905 3.132 -11.684 1.00 87.06 387 GLY A C 1
ATOM 3000 O O . GLY A 1 387 ? 8.970 3.944 -11.625 1.00 87.06 387 GLY A O 1
ATOM 3001 N N . CYS A 1 388 ? 10.928 3.140 -10.842 1.00 89.38 388 CYS A N 1
ATOM 3002 C CA . CYS A 1 388 ? 11.073 4.105 -9.765 1.00 89.38 388 CYS A CA 1
ATOM 3003 C C . CYS A 1 388 ? 11.870 5.324 -10.233 1.00 89.38 388 CYS A C 1
ATOM 3005 O O . CYS A 1 388 ? 13.025 5.206 -10.643 1.00 89.38 388 CYS A O 1
ATOM 3007 N N . TYR A 1 389 ? 11.261 6.507 -10.143 1.00 93.75 389 TYR A N 1
ATOM 3008 C CA . TYR A 1 389 ? 11.871 7.757 -10.596 1.00 93.75 389 TYR A CA 1
ATOM 3009 C C . TYR A 1 389 ? 11.740 8.848 -9.546 1.00 93.75 389 TYR A C 1
ATOM 3011 O O . TYR A 1 389 ? 10.705 8.990 -8.890 1.00 93.75 389 TYR A O 1
ATOM 3019 N N . GLN A 1 390 ? 12.793 9.646 -9.398 1.00 91.38 390 GLN A N 1
ATOM 3020 C CA . GLN A 1 390 ? 12.799 10.777 -8.480 1.00 91.38 390 GLN A CA 1
ATOM 3021 C C . GLN A 1 390 ? 11.829 11.861 -8.941 1.00 91.38 390 GLN A C 1
ATOM 3023 O O . GLN A 1 390 ? 11.702 12.132 -10.134 1.00 91.38 390 GLN A O 1
ATOM 3028 N N . HIS A 1 391 ? 11.194 12.524 -7.981 1.00 92.25 391 HIS A N 1
ATOM 3029 C CA . HIS A 1 391 ? 10.330 13.667 -8.225 1.00 92.25 391 HIS A CA 1
ATOM 3030 C C . HIS A 1 391 ? 10.616 14.813 -7.252 1.00 92.25 391 HIS A C 1
ATOM 3032 O O . HIS A 1 391 ? 11.169 14.625 -6.166 1.00 92.25 391 HIS A O 1
ATOM 3038 N N . ARG A 1 392 ? 10.225 16.024 -7.653 1.00 86.31 392 ARG A N 1
ATOM 3039 C CA . ARG A 1 392 ? 10.192 17.213 -6.798 1.00 86.31 392 ARG A CA 1
ATOM 3040 C C . ARG A 1 392 ? 9.089 18.164 -7.245 1.00 86.31 392 ARG A C 1
ATOM 3042 O O . ARG A 1 392 ? 8.752 18.231 -8.423 1.00 86.31 392 ARG A O 1
ATOM 3049 N N . CYS A 1 393 ? 8.564 18.937 -6.303 1.00 86.31 393 CYS A N 1
ATOM 3050 C CA . CYS A 1 393 ? 7.559 19.961 -6.567 1.00 86.31 393 CYS A CA 1
ATOM 3051 C C . CYS A 1 393 ? 8.222 21.340 -6.473 1.00 86.31 393 CYS A C 1
ATOM 3053 O O . CYS A 1 393 ? 8.594 21.771 -5.382 1.00 86.31 393 CYS A O 1
ATOM 3055 N N . VAL A 1 394 ? 8.388 22.030 -7.602 1.00 84.44 394 VAL A N 1
ATOM 3056 C CA . VAL A 1 394 ? 9.066 23.336 -7.682 1.00 84.44 394 VAL A CA 1
ATOM 3057 C C . VAL A 1 394 ? 8.150 24.325 -8.388 1.00 84.44 394 VAL A C 1
ATOM 3059 O O . VAL A 1 394 ? 7.635 24.029 -9.458 1.00 84.44 394 VAL A O 1
ATOM 3062 N N . ASN A 1 395 ? 7.929 25.506 -7.799 1.00 82.25 395 ASN A N 1
ATOM 3063 C CA . ASN A 1 395 ? 7.136 26.589 -8.402 1.00 82.25 395 ASN A CA 1
ATOM 3064 C C . ASN A 1 395 ? 5.780 26.123 -8.977 1.00 82.25 395 ASN A C 1
ATOM 3066 O O . ASN A 1 395 ? 5.456 26.402 -10.129 1.00 82.25 395 ASN A O 1
ATOM 3070 N N . MET A 1 396 ? 5.000 25.376 -8.183 1.00 81.25 396 MET A N 1
ATOM 3071 C CA . MET A 1 396 ? 3.712 24.787 -8.599 1.00 81.25 396 MET A CA 1
ATOM 3072 C C . MET A 1 396 ? 3.787 23.852 -9.822 1.00 81.25 396 MET A C 1
ATOM 3074 O O . MET A 1 396 ? 2.770 23.591 -10.456 1.00 81.25 396 MET A O 1
ATOM 3078 N N . SER A 1 397 ? 4.969 23.328 -10.133 1.00 85.75 397 SER A N 1
ATOM 3079 C CA . SER A 1 397 ? 5.199 22.359 -11.202 1.00 85.75 397 SER A CA 1
ATOM 3080 C C . SER A 1 397 ? 5.786 21.073 -10.624 1.00 85.75 397 SER A C 1
ATOM 3082 O O . SER A 1 397 ? 6.558 21.103 -9.662 1.00 85.75 397 SER A O 1
ATOM 3084 N N . LEU A 1 398 ? 5.390 19.936 -11.193 1.00 91.25 398 LEU A N 1
ATOM 3085 C CA . LEU A 1 398 ? 5.979 18.636 -10.893 1.00 91.25 398 LEU A CA 1
ATOM 3086 C C . LEU A 1 398 ? 7.184 18.445 -11.814 1.00 91.25 398 LEU A C 1
ATOM 3088 O O . LEU A 1 398 ? 7.056 18.581 -13.028 1.00 91.25 398 LEU A O 1
ATOM 3092 N N . GLU A 1 399 ? 8.337 18.118 -11.249 1.00 93.81 399 GLU A N 1
ATOM 3093 C CA . GLU A 1 399 ? 9.529 17.738 -11.999 1.00 93.81 399 GLU A CA 1
ATOM 3094 C C . GLU A 1 399 ? 9.940 16.315 -11.644 1.00 93.81 399 GLU A C 1
ATOM 3096 O O . GLU A 1 399 ? 9.865 15.919 -10.480 1.00 93.81 399 GLU A O 1
ATOM 3101 N N . VAL A 1 400 ? 10.404 15.564 -12.640 1.00 95.75 400 VAL A N 1
ATOM 3102 C CA . VAL A 1 400 ? 10.864 14.179 -12.489 1.00 95.75 400 VAL A CA 1
ATOM 3103 C C . VAL A 1 400 ? 12.261 14.017 -13.064 1.00 95.75 400 VAL A C 1
ATOM 3105 O O . VAL A 1 400 ? 12.630 14.724 -14.009 1.00 95.75 400 VAL A O 1
ATOM 3108 N N . ALA A 1 401 ? 13.044 13.113 -12.480 1.00 90.00 401 ALA A N 1
ATOM 3109 C CA . ALA A 1 401 ? 14.411 12.857 -12.901 1.00 90.00 401 ALA A CA 1
ATOM 3110 C C . ALA A 1 401 ? 14.642 11.427 -13.379 1.00 90.00 401 ALA A C 1
ATOM 3112 O O . ALA A 1 401 ? 14.212 10.463 -12.748 1.00 90.00 401 ALA A O 1
ATOM 3113 N N . VAL A 1 402 ? 15.400 11.330 -14.470 1.00 87.62 402 VAL A N 1
ATOM 3114 C CA . VAL A 1 402 ? 15.907 10.086 -15.057 1.00 87.62 402 VAL A CA 1
ATOM 3115 C C . VAL A 1 402 ? 17.409 10.253 -15.214 1.00 87.62 402 VAL A C 1
ATOM 3117 O O . VAL A 1 402 ? 17.855 11.215 -15.842 1.00 87.62 402 VAL A O 1
ATOM 3120 N N . ASP A 1 403 ? 18.188 9.349 -14.617 1.00 76.75 403 ASP A N 1
ATOM 3121 C CA . ASP A 1 403 ? 19.660 9.382 -14.670 1.00 76.75 403 ASP A CA 1
ATOM 3122 C C . ASP A 1 403 ? 20.259 10.753 -14.277 1.00 76.75 403 ASP A C 1
ATOM 3124 O O . ASP A 1 403 ? 21.176 11.277 -14.907 1.00 76.75 403 ASP A O 1
ATOM 3128 N N . GLY A 1 404 ? 19.671 11.396 -13.261 1.00 77.00 404 GLY A N 1
ATOM 3129 C CA . GLY A 1 404 ? 20.089 12.712 -12.762 1.00 77.00 404 GLY A CA 1
ATOM 3130 C C . GLY A 1 404 ? 19.630 13.923 -13.592 1.00 77.00 404 GLY A C 1
ATOM 3131 O O . GLY A 1 404 ? 19.840 15.060 -13.163 1.00 77.00 404 GLY A O 1
ATOM 3132 N N . MET A 1 405 ? 18.969 13.726 -14.738 1.00 83.38 405 MET A N 1
ATOM 3133 C CA . MET A 1 405 ? 18.402 14.816 -15.542 1.00 83.38 405 MET A CA 1
ATOM 3134 C C . MET A 1 405 ? 16.963 15.122 -15.135 1.00 83.38 405 MET A C 1
ATOM 3136 O O . MET A 1 405 ? 16.107 14.252 -15.231 1.00 83.38 405 MET A O 1
ATOM 3140 N N . TRP A 1 406 ? 16.681 16.372 -14.764 1.00 93.19 406 TRP A N 1
ATOM 3141 C CA . TRP A 1 406 ? 15.343 16.834 -14.381 1.00 93.19 406 TRP A CA 1
ATOM 3142 C C . TRP A 1 406 ? 14.549 17.361 -15.579 1.00 93.19 406 TRP A C 1
ATOM 3144 O O . TRP A 1 406 ? 15.067 18.147 -16.377 1.00 93.19 406 TRP A O 1
ATOM 3154 N N . LYS A 1 407 ? 13.271 16.985 -15.672 1.00 95.06 407 LYS A N 1
ATOM 3155 C CA . LYS A 1 407 ? 12.302 17.555 -16.617 1.00 95.06 407 LYS A CA 1
ATOM 3156 C C . LYS A 1 407 ? 10.990 17.905 -15.929 1.00 95.06 407 LYS A C 1
ATOM 3158 O O . LYS A 1 407 ? 10.563 17.222 -15.005 1.00 95.06 407 LYS A O 1
ATOM 3163 N N . VAL A 1 408 ? 10.346 18.964 -16.415 1.00 95.69 408 VAL A N 1
ATOM 3164 C CA . VAL A 1 408 ? 9.022 19.403 -15.959 1.00 95.69 408 VAL A CA 1
ATOM 3165 C C . VAL A 1 408 ? 7.945 18.518 -16.590 1.00 95.69 408 VAL A C 1
ATOM 3167 O O . VAL A 1 408 ? 7.935 18.325 -17.806 1.00 95.69 408 VAL A O 1
ATOM 3170 N N . CYS A 1 409 ? 7.039 18.002 -15.767 1.00 95.12 409 CYS A N 1
ATOM 3171 C CA . CYS A 1 409 ? 5.867 17.250 -16.193 1.00 95.12 409 CYS A CA 1
ATOM 3172 C C . CYS A 1 409 ? 4.715 18.187 -16.598 1.00 95.12 409 CYS A C 1
ATOM 3174 O O . CYS A 1 409 ? 4.523 19.231 -15.966 1.00 95.12 409 CYS A O 1
ATOM 3176 N N . PRO A 1 410 ? 3.890 17.810 -17.593 1.00 94.94 410 PRO A N 1
ATOM 3177 C CA . PRO A 1 410 ? 2.626 18.494 -17.860 1.00 94.94 410 PRO A CA 1
ATOM 3178 C C . PRO A 1 410 ? 1.707 18.487 -16.626 1.00 94.94 410 PRO A C 1
ATOM 3180 O O . PRO A 1 410 ? 1.643 17.487 -15.914 1.00 94.94 410 PRO A O 1
ATOM 3183 N N . GLU A 1 411 ? 0.942 19.560 -16.386 1.00 88.12 411 GLU A N 1
ATOM 3184 C CA . GLU A 1 411 ? 0.067 19.663 -15.196 1.00 88.12 411 GLU A CA 1
ATOM 3185 C C . GLU A 1 411 ? -0.988 18.540 -15.138 1.00 88.12 411 GLU A C 1
ATOM 3187 O O . GLU A 1 411 ? -1.266 18.003 -14.064 1.00 88.12 411 GLU A O 1
ATOM 3192 N N . ALA A 1 412 ? -1.531 18.143 -16.293 1.00 86.06 412 ALA A N 1
ATOM 3193 C CA . ALA A 1 412 ? -2.487 17.041 -16.421 1.00 86.06 412 ALA A CA 1
ATOM 3194 C C . ALA A 1 412 ? -1.835 15.641 -16.418 1.00 86.06 412 ALA A C 1
ATOM 3196 O O . ALA A 1 412 ? -2.551 14.645 -16.480 1.00 86.06 412 ALA A O 1
ATOM 3197 N N . GLY A 1 413 ? -0.503 15.559 -16.350 1.00 89.69 413 GLY A N 1
ATOM 3198 C CA . GLY A 1 413 ? 0.250 14.332 -16.604 1.00 89.69 413 GLY A CA 1
ATOM 3199 C C . GLY A 1 413 ? 0.400 14.048 -18.100 1.00 89.69 413 GLY A C 1
ATOM 3200 O O . GLY A 1 413 ? -0.181 14.733 -18.946 1.00 89.69 413 GLY A O 1
ATOM 3201 N N . GLY A 1 414 ? 1.220 13.057 -18.440 1.00 90.44 414 GLY A N 1
ATOM 3202 C CA . GLY A 1 414 ? 1.466 12.661 -19.827 1.00 90.44 414 GLY A CA 1
ATOM 3203 C C . GLY A 1 414 ? 2.927 12.327 -20.137 1.00 90.44 414 GLY A C 1
ATOM 3204 O O . GLY A 1 414 ? 3.779 12.368 -19.248 1.00 90.44 414 GLY A O 1
ATOM 3205 N N . PRO A 1 415 ? 3.222 11.974 -21.396 1.00 93.88 415 PRO A N 1
ATOM 3206 C CA . PRO A 1 415 ? 4.533 11.482 -21.790 1.00 93.88 415 PRO A CA 1
ATOM 3207 C C . PRO A 1 415 ? 5.612 12.569 -21.787 1.00 93.88 415 PRO A C 1
ATOM 3209 O O . PRO A 1 415 ? 5.404 13.691 -22.254 1.00 93.88 415 PRO A O 1
ATOM 3212 N N . VAL A 1 416 ? 6.801 12.202 -21.310 1.00 95.12 416 VAL A N 1
ATOM 3213 C CA . VAL A 1 416 ? 8.023 13.006 -21.334 1.00 95.12 416 VAL A CA 1
ATOM 3214 C C . VAL A 1 416 ? 9.190 12.125 -21.779 1.00 95.12 416 VAL A C 1
ATOM 3216 O O . VAL A 1 416 ? 9.455 11.067 -21.216 1.00 95.12 416 VAL A O 1
ATOM 3219 N N . GLN A 1 417 ? 9.921 12.574 -22.796 1.00 92.00 417 GLN A N 1
ATOM 3220 C CA . GLN A 1 417 ? 11.105 11.880 -23.314 1.00 92.00 417 GLN A CA 1
ATOM 3221 C C . GLN A 1 417 ? 12.377 12.373 -22.625 1.00 92.00 417 GLN A C 1
ATOM 3223 O O . GLN A 1 417 ? 12.435 13.535 -22.223 1.00 92.00 417 GLN A O 1
ATOM 3228 N N . PHE A 1 418 ? 13.431 11.559 -22.567 1.00 88.81 418 PHE A N 1
ATOM 3229 C CA . PHE A 1 418 ? 14.730 11.933 -21.992 1.00 88.81 418 PHE A CA 1
ATOM 3230 C C . PHE A 1 418 ? 15.870 11.717 -23.001 1.00 88.81 418 PHE A C 1
ATOM 3232 O O . PHE A 1 418 ? 15.893 10.690 -23.673 1.00 88.81 418 PHE A O 1
ATOM 3239 N N . PRO A 1 419 ? 16.822 12.661 -23.144 1.00 80.38 419 PRO A N 1
ATOM 3240 C CA . PRO A 1 419 ? 17.983 12.464 -24.014 1.00 80.38 419 PRO A CA 1
ATOM 3241 C C . PRO A 1 419 ? 18.797 11.230 -23.601 1.00 80.38 419 PRO A C 1
ATOM 3243 O O . PRO A 1 419 ? 18.987 10.995 -22.415 1.00 80.38 419 PRO A O 1
ATOM 3246 N N . GLY A 1 420 ? 19.302 10.452 -24.561 1.00 71.69 420 GLY A N 1
ATOM 3247 C CA . GLY A 1 420 ? 20.066 9.230 -24.264 1.00 71.69 420 GLY A CA 1
ATOM 3248 C C . GLY A 1 420 ? 19.214 8.032 -23.830 1.00 71.69 420 GLY A C 1
ATOM 3249 O O . GLY A 1 420 ? 19.772 6.993 -23.476 1.00 71.69 420 GLY A O 1
ATOM 3250 N N . PHE A 1 421 ? 17.887 8.162 -23.893 1.00 78.62 421 PHE A N 1
ATOM 3251 C CA . PHE A 1 421 ? 16.928 7.082 -23.717 1.00 78.62 421 PHE A CA 1
ATOM 3252 C C . PHE A 1 421 ? 15.981 7.023 -24.923 1.00 78.62 421 PHE A C 1
ATOM 3254 O O . PHE A 1 421 ? 15.565 8.046 -25.465 1.00 78.62 421 PHE A O 1
ATOM 3261 N N . ASN A 1 422 ? 15.646 5.809 -25.342 1.00 74.00 422 ASN A N 1
ATOM 3262 C CA . ASN A 1 422 ? 14.530 5.505 -26.225 1.00 74.00 422 ASN A CA 1
ATOM 3263 C C . ASN A 1 422 ? 13.254 5.357 -25.380 1.00 74.00 422 ASN A C 1
ATOM 3265 O O . ASN A 1 422 ? 13.334 4.952 -24.222 1.00 74.00 422 ASN A O 1
ATOM 3269 N N . GLY A 1 423 ? 12.090 5.647 -25.964 1.00 83.38 423 GLY A N 1
ATOM 3270 C CA . GLY A 1 423 ? 10.803 5.585 -25.266 1.00 83.38 423 GLY A CA 1
ATOM 3271 C C . GLY A 1 423 ? 10.474 6.852 -24.471 1.00 83.38 423 GLY A C 1
ATOM 3272 O O . GLY A 1 423 ? 11.044 7.924 -24.683 1.00 83.38 423 GLY A O 1
ATOM 3273 N N . GLU A 1 424 ? 9.510 6.728 -23.568 1.00 89.19 424 GLU A N 1
ATOM 3274 C CA . GLU A 1 424 ? 8.945 7.829 -22.789 1.00 89.19 424 GLU A CA 1
ATOM 3275 C C . GLU A 1 424 ? 8.620 7.410 -21.352 1.00 89.19 424 GLU A C 1
ATOM 3277 O O . GLU A 1 424 ? 8.245 6.265 -21.083 1.00 89.19 424 GLU A O 1
ATOM 3282 N N . LEU A 1 425 ? 8.746 8.371 -20.438 1.00 92.56 425 LEU A N 1
ATOM 3283 C CA . LEU A 1 425 ? 8.231 8.299 -19.078 1.00 92.56 425 LEU A CA 1
ATOM 3284 C C . LEU A 1 425 ? 6.852 8.951 -19.048 1.00 92.56 425 LEU A C 1
ATOM 3286 O O . LEU A 1 425 ? 6.697 10.078 -19.516 1.00 92.56 425 LEU A O 1
ATOM 3290 N N . ILE A 1 426 ? 5.855 8.288 -18.478 1.00 92.44 426 ILE A N 1
ATOM 3291 C CA . ILE A 1 426 ? 4.520 8.860 -18.320 1.00 92.44 426 ILE A CA 1
ATOM 3292 C C . ILE A 1 426 ? 4.449 9.553 -16.960 1.00 92.44 426 ILE A C 1
ATOM 3294 O O . ILE A 1 426 ? 4.288 8.912 -15.920 1.00 92.44 426 ILE A O 1
ATOM 3298 N N . CYS A 1 427 ? 4.561 10.881 -16.971 1.00 92.94 427 CYS A N 1
ATOM 3299 C CA . CYS A 1 427 ? 4.388 11.693 -15.778 1.00 92.94 427 CYS A CA 1
ATOM 3300 C C . CYS A 1 427 ? 2.961 11.565 -15.228 1.00 92.94 427 CYS A C 1
ATOM 3302 O O . CYS A 1 427 ? 2.000 11.661 -16.004 1.00 92.94 427 CYS A O 1
ATOM 3304 N N . PRO A 1 428 ? 2.796 11.451 -13.901 1.00 89.06 428 PRO A N 1
ATOM 3305 C CA . PRO A 1 428 ? 1.489 11.600 -13.283 1.00 89.06 428 PRO A CA 1
ATOM 3306 C C . PRO A 1 428 ? 1.006 13.049 -13.347 1.00 89.06 428 PRO A C 1
ATOM 3308 O O . PRO A 1 428 ? 1.789 13.976 -13.583 1.00 89.06 428 PRO A O 1
ATOM 3311 N N . ALA A 1 429 ? -0.288 13.256 -13.110 1.00 84.69 429 ALA A N 1
ATOM 3312 C CA . ALA A 1 429 ? -0.822 14.600 -12.969 1.00 84.69 429 ALA A CA 1
ATOM 3313 C C . ALA A 1 429 ? -0.238 15.288 -11.727 1.00 84.69 429 ALA A C 1
ATOM 3315 O O . ALA A 1 429 ? 0.071 14.646 -10.722 1.00 84.69 429 ALA A O 1
ATOM 3316 N N . PHE A 1 430 ? -0.130 16.620 -11.765 1.00 84.69 430 PHE A N 1
ATOM 3317 C CA . PHE A 1 430 ? 0.484 17.403 -10.687 1.00 84.69 430 PHE A CA 1
ATOM 3318 C C . PHE A 1 430 ? -0.099 17.065 -9.307 1.00 84.69 430 PHE A C 1
ATOM 3320 O O . PHE A 1 430 ? 0.646 16.910 -8.348 1.00 84.69 430 PHE A O 1
ATOM 3327 N N . HIS A 1 431 ? -1.421 16.921 -9.207 1.00 78.31 431 HIS A N 1
ATOM 3328 C CA . HIS A 1 431 ? -2.123 16.695 -7.941 1.00 78.31 431 HIS A CA 1
ATOM 3329 C C . HIS A 1 431 ? -1.943 15.284 -7.357 1.00 78.31 431 HIS A C 1
ATOM 3331 O O . HIS A 1 431 ? -2.322 15.066 -6.208 1.00 78.31 431 HIS A O 1
ATOM 3337 N N . GLU A 1 432 ? -1.400 14.336 -8.128 1.00 78.56 432 GLU A N 1
ATOM 3338 C CA . GLU A 1 432 ? -1.118 12.980 -7.646 1.00 78.56 432 GLU A CA 1
ATOM 3339 C C . GLU A 1 432 ? 0.129 12.941 -6.754 1.00 78.56 432 GLU A C 1
ATOM 3341 O O . GLU A 1 432 ? 0.173 12.153 -5.816 1.00 78.56 432 GLU A O 1
ATOM 3346 N N . LEU A 1 433 ? 1.126 13.798 -7.017 1.00 82.44 433 LEU A N 1
ATOM 3347 C CA . LEU A 1 433 ? 2.384 13.847 -6.252 1.00 82.44 433 LEU A CA 1
ATOM 3348 C C . LEU A 1 433 ? 2.623 15.182 -5.532 1.00 82.44 433 LEU A C 1
ATOM 3350 O O . LEU A 1 433 ? 3.313 15.231 -4.518 1.00 82.44 433 LEU A O 1
ATOM 3354 N N . CYS A 1 434 ? 2.052 16.275 -6.031 1.00 81.62 434 CYS A N 1
ATOM 3355 C CA . CYS A 1 434 ? 2.260 17.625 -5.523 1.00 81.62 434 CYS A CA 1
ATOM 3356 C C . CYS A 1 434 ? 0.947 18.257 -5.046 1.00 81.62 434 CYS A C 1
ATOM 3358 O O . CYS A 1 434 ? -0.152 17.903 -5.463 1.00 81.62 434 CYS A O 1
ATOM 3360 N N . SER A 1 435 ? 1.048 19.244 -4.157 1.00 76.25 435 SER A N 1
ATOM 3361 C CA . SER A 1 435 ? -0.094 20.033 -3.679 1.00 76.25 435 SER A CA 1
ATOM 3362 C C . SER A 1 435 ? 0.159 21.524 -3.917 1.00 76.25 435 SER A C 1
ATOM 3364 O O . SER A 1 435 ? 1.277 22.002 -3.721 1.00 76.25 435 SER A O 1
ATOM 3366 N N . LYS A 1 436 ? -0.866 22.274 -4.354 1.00 61.16 436 LYS A N 1
ATOM 3367 C CA . LYS A 1 436 ? -0.791 23.733 -4.568 1.00 61.16 436 LYS A CA 1
ATOM 3368 C C . LYS A 1 436 ? -0.782 24.458 -3.217 1.00 61.16 436 LYS A C 1
ATOM 3370 O O . LYS A 1 436 ? -1.809 24.964 -2.797 1.00 61.16 436 LYS A O 1
ATOM 3375 N N . GLY A 1 437 ? 0.370 24.496 -2.550 1.00 53.41 437 GLY A N 1
ATOM 3376 C CA . GLY A 1 437 ? 0.607 25.340 -1.378 1.00 53.41 437 GLY A CA 1
ATOM 3377 C C . GLY A 1 437 ? -0.090 24.889 -0.090 1.00 53.41 437 GLY A C 1
ATOM 3378 O O . GLY A 1 437 ? -1.301 24.723 -0.002 1.00 53.41 437 GLY A O 1
ATOM 3379 N N . SER A 1 438 ? 0.729 24.734 0.939 1.00 44.81 438 SER A N 1
ATOM 3380 C CA . SER A 1 438 ? 0.378 24.515 2.335 1.00 44.81 438 SER A CA 1
ATOM 3381 C C . SER A 1 438 ? -0.487 25.638 2.917 1.00 44.81 438 SER A C 1
ATOM 3383 O O . SER A 1 438 ? -0.050 26.788 2.977 1.00 44.81 438 SER A O 1
ATOM 3385 N N . VAL A 1 439 ? -1.626 25.285 3.509 1.00 32.31 439 VAL A N 1
ATOM 3386 C CA . VAL A 1 439 ? -1.953 25.868 4.812 1.00 32.31 439 VAL A CA 1
ATOM 3387 C C . VAL A 1 439 ? -1.120 25.084 5.820 1.00 32.31 439 VAL A C 1
ATOM 3389 O O . VAL A 1 439 ? -1.305 23.879 5.976 1.00 32.31 439 VAL A O 1
ATOM 3392 N N . SER A 1 440 ? -0.154 25.746 6.453 1.00 39.19 440 SER A N 1
ATOM 3393 C CA . SER A 1 440 ? 0.487 25.248 7.667 1.00 39.19 440 SER A CA 1
ATOM 3394 C C . SER A 1 440 ? -0.569 25.228 8.771 1.00 39.19 440 SER A C 1
ATOM 3396 O O . SER A 1 440 ? -0.860 26.255 9.389 1.00 39.19 440 SER A O 1
ATOM 3398 N N . VAL A 1 441 ? -1.199 24.074 8.962 1.00 40.28 441 VAL A N 1
ATOM 3399 C CA . VAL A 1 441 ? -2.058 23.807 10.117 1.00 40.28 441 VAL A CA 1
ATOM 3400 C C . VAL A 1 441 ? -1.129 23.470 11.295 1.00 40.28 441 VAL A C 1
ATOM 3402 O O . VAL A 1 441 ? -0.128 22.779 11.088 1.00 40.28 441 VAL A O 1
ATOM 3405 N N . PRO A 1 442 ? -1.382 23.959 12.522 1.00 37.75 442 PRO A N 1
ATOM 3406 C CA . PRO A 1 442 ? -0.590 23.562 13.684 1.00 37.75 442 PRO A CA 1
ATOM 3407 C C . PRO A 1 442 ? -0.645 22.033 13.844 1.00 37.75 442 PRO A C 1
ATOM 3409 O O . PRO A 1 442 ? -1.740 21.482 13.907 1.00 37.75 442 PRO A O 1
ATOM 3412 N N . GLY A 1 443 ? 0.513 21.362 13.878 1.00 53.91 443 GLY A N 1
ATOM 3413 C CA . GLY A 1 443 ? 0.616 19.889 13.927 1.00 53.91 443 GLY A CA 1
ATOM 3414 C C . GLY A 1 443 ? 1.500 19.250 12.845 1.00 53.91 443 GLY A C 1
ATOM 3415 O O . GLY A 1 443 ? 1.580 18.031 12.756 1.00 53.91 443 GLY A O 1
ATOM 3416 N N . GLN A 1 444 ? 2.174 20.050 12.018 1.00 58.41 444 GLN A N 1
ATOM 3417 C CA . GLN A 1 444 ? 3.033 19.550 10.946 1.00 58.41 444 GLN A CA 1
ATOM 3418 C C . GLN A 1 444 ? 4.358 19.002 11.496 1.00 58.41 444 GLN A C 1
ATOM 3420 O O . GLN A 1 444 ? 5.077 19.710 12.202 1.00 58.41 444 GLN A O 1
ATOM 3425 N N . CYS A 1 445 ? 4.693 17.755 11.164 1.00 53.69 445 CYS A N 1
ATOM 3426 C CA . CYS A 1 445 ? 5.939 17.154 11.618 1.00 53.69 445 CYS A CA 1
ATOM 3427 C C . CYS A 1 445 ? 7.165 17.805 10.969 1.00 53.69 445 CYS A C 1
ATOM 3429 O O . CYS A 1 445 ? 7.109 18.192 9.792 1.00 53.69 445 CYS A O 1
ATOM 3431 N N . PRO A 1 446 ? 8.288 17.906 11.701 1.00 61.91 446 PRO A N 1
ATOM 3432 C CA . PRO A 1 446 ? 9.512 18.504 11.184 1.00 61.91 446 PRO A CA 1
ATOM 3433 C C . PRO A 1 446 ? 9.921 17.831 9.869 1.00 61.91 446 PRO A C 1
ATOM 3435 O O . PRO A 1 446 ? 10.044 16.610 9.788 1.00 61.91 446 PRO A O 1
ATOM 3438 N N . SER A 1 447 ? 10.069 18.636 8.812 1.00 65.56 447 SER A N 1
ATOM 3439 C CA . SER A 1 447 ? 10.452 18.188 7.463 1.00 65.56 447 SER A CA 1
ATOM 3440 C C . SER A 1 447 ? 9.605 17.033 6.898 1.00 65.56 447 SER A C 1
ATOM 3442 O O . SER A 1 447 ? 10.101 16.253 6.090 1.00 65.56 447 SER A O 1
ATOM 3444 N N . SER A 1 448 ? 8.337 16.900 7.317 1.00 61.44 448 SER A N 1
ATOM 3445 C CA . SER A 1 448 ? 7.461 15.763 6.961 1.00 61.44 448 SER A CA 1
ATOM 3446 C C . SER A 1 448 ? 8.089 14.396 7.271 1.00 61.44 448 SER A C 1
ATOM 3448 O O . SER A 1 448 ? 7.972 13.459 6.484 1.00 61.44 448 SER A O 1
ATOM 3450 N N . CYS A 1 449 ? 8.824 14.303 8.383 1.00 47.25 449 CYS A N 1
ATOM 3451 C CA . CYS A 1 449 ? 9.536 13.091 8.793 1.00 47.25 449 CYS A CA 1
ATOM 3452 C C . CYS A 1 449 ? 10.552 12.584 7.769 1.00 47.25 449 CYS A C 1
ATOM 3454 O O . CYS A 1 449 ? 10.855 11.393 7.730 1.00 47.25 449 CYS A O 1
ATOM 3456 N N . TYR A 1 450 ? 11.025 13.470 6.879 1.00 62.16 450 TYR A N 1
ATOM 3457 C CA . TYR A 1 450 ? 11.847 13.120 5.717 1.00 62.16 450 TYR A CA 1
ATOM 3458 C C . TYR A 1 450 ? 11.272 11.961 4.877 1.00 62.16 450 TYR A C 1
ATOM 3460 O O . TYR A 1 450 ? 12.001 11.343 4.100 1.00 62.16 450 TYR A O 1
ATOM 3468 N N . PHE A 1 451 ? 9.969 11.688 5.025 1.00 48.94 451 PHE A N 1
ATOM 3469 C CA . PHE A 1 451 ? 9.257 10.527 4.491 1.00 48.94 451 PHE A CA 1
ATOM 3470 C C . PHE A 1 451 ? 9.809 9.159 4.937 1.00 48.94 451 PHE A C 1
ATOM 3472 O O . PHE A 1 451 ? 9.513 8.151 4.307 1.00 48.94 451 PHE A O 1
ATOM 3479 N N . ASN A 1 452 ? 10.591 9.110 6.020 1.00 48.12 452 ASN A N 1
ATOM 3480 C CA . ASN A 1 452 ? 11.124 7.877 6.614 1.00 48.12 452 ASN A CA 1
ATOM 3481 C C . ASN A 1 452 ? 10.404 7.523 7.920 1.00 48.12 452 ASN A C 1
ATOM 3483 O O . ASN A 1 452 ? 10.993 6.935 8.828 1.00 48.12 452 ASN A O 1
ATOM 3487 N N . GLY A 1 453 ? 9.161 7.961 8.058 1.00 44.31 453 GLY A N 1
ATOM 3488 C CA . GLY A 1 453 ? 8.361 7.752 9.243 1.00 44.31 453 GLY A CA 1
ATOM 3489 C C . GLY A 1 453 ? 6.995 8.383 9.116 1.00 44.31 453 GLY A C 1
ATOM 3490 O O . GLY A 1 453 ? 6.797 9.335 8.358 1.00 44.31 453 GLY A O 1
ATOM 3491 N N . ASP A 1 454 ? 6.077 7.867 9.908 1.00 45.22 454 ASP A N 1
ATOM 3492 C CA . ASP A 1 454 ? 4.726 8.373 10.001 1.00 45.22 454 ASP A CA 1
ATOM 3493 C C . ASP A 1 454 ? 4.713 9.662 10.824 1.00 45.22 454 ASP A C 1
ATOM 3495 O O . ASP A 1 454 ? 5.335 9.768 11.886 1.00 45.22 454 ASP A O 1
ATOM 3499 N N . CYS A 1 455 ? 4.016 10.676 10.322 1.00 47.31 455 CYS A N 1
ATOM 3500 C CA . CYS A 1 455 ? 3.837 11.932 11.033 1.00 47.31 455 CYS A CA 1
ATOM 3501 C C . CYS A 1 455 ? 2.633 11.819 11.966 1.00 47.31 455 CYS A C 1
ATOM 3503 O O . CYS A 1 455 ? 1.501 11.801 11.494 1.00 47.31 455 CYS A O 1
ATOM 3505 N N . VAL A 1 456 ? 2.872 11.780 13.277 1.00 52.03 456 VAL A N 1
ATOM 3506 C CA . VAL A 1 456 ? 1.811 11.648 14.283 1.00 52.03 456 VAL A CA 1
ATOM 3507 C C . VAL A 1 456 ? 1.949 12.774 15.304 1.00 52.03 456 VAL A C 1
ATOM 3509 O O . VAL A 1 456 ? 2.986 12.929 15.948 1.00 52.03 456 VAL A O 1
ATOM 3512 N N . ASP A 1 457 ? 0.906 13.596 15.450 1.00 49.75 457 ASP A N 1
ATOM 3513 C CA . ASP A 1 457 ? 0.847 14.699 16.423 1.00 49.75 457 ASP A CA 1
ATOM 3514 C C . ASP A 1 457 ? 2.065 15.659 16.374 1.00 49.75 457 ASP A C 1
ATOM 3516 O O . ASP A 1 457 ? 2.575 16.111 17.402 1.00 49.75 457 ASP A O 1
ATOM 3520 N N . GLY A 1 458 ? 2.577 15.967 15.175 1.00 54.53 458 GLY A N 1
ATOM 3521 C CA . GLY A 1 458 ? 3.742 16.845 14.988 1.00 54.53 458 GLY A CA 1
ATOM 3522 C C . GLY A 1 458 ? 5.097 16.208 15.330 1.00 54.53 458 GLY A C 1
ATOM 3523 O O . GLY A 1 458 ? 6.118 16.894 15.277 1.00 54.53 458 GLY A O 1
ATOM 3524 N N . ASN A 1 459 ? 5.125 14.911 15.644 1.00 56.75 459 ASN A N 1
ATOM 3525 C CA . ASN A 1 459 ? 6.328 14.126 15.905 1.00 56.75 459 ASN A CA 1
ATOM 3526 C C . ASN A 1 459 ? 6.457 12.980 14.900 1.00 56.75 459 ASN A C 1
ATOM 3528 O O . ASN A 1 459 ? 5.467 12.419 14.437 1.00 56.75 459 ASN A O 1
ATOM 3532 N N . CYS A 1 460 ? 7.690 12.616 14.567 1.00 53.53 460 CYS A N 1
ATOM 3533 C CA . CYS A 1 460 ? 7.931 11.580 13.578 1.00 53.53 460 CYS A CA 1
ATOM 3534 C C . CYS A 1 460 ? 8.147 10.200 14.196 1.00 53.53 460 CYS A C 1
ATOM 3536 O O . CYS A 1 460 ? 9.020 10.015 15.046 1.00 53.53 460 CYS A O 1
ATOM 3538 N N . HIS A 1 461 ? 7.364 9.235 13.724 1.00 54.16 461 HIS A N 1
ATOM 3539 C CA . HIS A 1 461 ? 7.434 7.820 14.062 1.00 54.16 461 HIS A CA 1
ATOM 3540 C C . HIS A 1 461 ? 8.159 7.073 12.957 1.00 54.16 461 HIS A C 1
ATOM 3542 O O . HIS A 1 461 ? 7.591 6.709 11.936 1.00 54.16 461 HIS A O 1
ATOM 3548 N N . CYS A 1 462 ? 9.453 6.892 13.148 1.00 51.25 462 CYS A N 1
ATOM 3549 C CA . CYS A 1 462 ? 10.331 6.462 12.079 1.00 51.25 462 CYS A CA 1
ATOM 3550 C C . CYS A 1 462 ? 10.137 4.999 11.687 1.00 51.25 462 CYS A C 1
ATOM 3552 O O . CYS A 1 462 ? 9.984 4.131 12.547 1.00 51.25 462 CYS A O 1
ATOM 3554 N N . PHE A 1 463 ? 10.190 4.740 10.382 1.00 46.34 463 PHE A N 1
ATOM 3555 C CA . PHE A 1 463 ? 10.245 3.400 9.816 1.00 46.34 463 PHE A CA 1
ATOM 3556 C C . PHE A 1 463 ? 11.501 2.668 10.285 1.00 46.34 463 PHE A C 1
ATOM 3558 O O . PHE A 1 463 ? 12.476 3.276 10.732 1.00 46.34 463 PHE A O 1
ATOM 3565 N N . LEU A 1 464 ? 11.474 1.340 10.185 1.00 43.88 464 LEU A N 1
ATOM 3566 C CA . LEU A 1 464 ? 12.536 0.477 10.685 1.00 43.88 464 LEU A CA 1
ATOM 3567 C C . LEU A 1 464 ? 13.898 0.894 10.109 1.00 43.88 464 LEU A C 1
ATOM 3569 O O . LEU A 1 464 ? 14.063 1.082 8.907 1.00 43.88 464 LEU A O 1
ATOM 3573 N N . GLY A 1 465 ? 14.871 1.079 10.997 1.00 47.00 465 GLY A N 1
ATOM 3574 C CA . GLY A 1 465 ? 16.187 1.595 10.640 1.00 47.00 465 GLY A CA 1
ATOM 3575 C C . GLY A 1 465 ? 16.321 3.116 10.733 1.00 47.00 465 GLY A C 1
ATOM 3576 O O . GLY A 1 465 ? 17.438 3.608 10.768 1.00 47.00 465 GLY A O 1
ATOM 3577 N N . PHE A 1 466 ? 15.242 3.882 10.856 1.00 56.28 466 PHE A N 1
ATOM 3578 C CA . PHE A 1 466 ? 15.272 5.333 11.038 1.00 56.28 466 PHE A CA 1
ATOM 3579 C C . PHE A 1 466 ? 14.847 5.707 12.459 1.00 56.28 466 PHE A C 1
ATOM 3581 O O . PHE A 1 466 ? 14.125 4.980 13.133 1.00 56.28 466 PHE A O 1
ATOM 3588 N N . HIS A 1 467 ? 15.331 6.842 12.948 1.00 64.38 467 HIS A N 1
ATOM 3589 C CA . HIS A 1 467 ? 15.052 7.360 14.282 1.00 64.38 467 HIS A CA 1
ATOM 3590 C C . HIS A 1 467 ? 15.353 8.866 14.363 1.00 64.38 467 HIS A C 1
ATOM 3592 O O . HIS A 1 467 ? 15.905 9.478 13.446 1.00 64.38 467 HIS A O 1
ATOM 3598 N N . GLY A 1 468 ? 15.065 9.476 15.508 1.00 69.38 468 GLY A N 1
ATOM 3599 C CA . GLY A 1 468 ? 15.218 10.916 15.714 1.00 69.38 468 GLY A CA 1
ATOM 3600 C C . GLY A 1 468 ? 13.930 11.683 15.422 1.00 69.38 468 GLY A C 1
ATOM 3601 O O . GLY A 1 468 ? 12.983 11.145 14.867 1.00 69.38 468 GLY A O 1
ATOM 3602 N N . HIS A 1 469 ? 13.893 12.949 15.837 1.00 71.62 469 HIS A N 1
ATOM 3603 C CA . HIS A 1 469 ? 12.664 13.751 15.909 1.00 71.62 469 HIS A CA 1
ATOM 3604 C C . HIS A 1 469 ? 11.957 13.969 14.558 1.00 71.62 469 HIS A C 1
ATOM 3606 O O . HIS A 1 469 ? 10.747 14.172 14.533 1.00 71.62 469 HIS A O 1
ATOM 3612 N N . ASP A 1 470 ? 12.702 13.896 13.456 1.00 68.75 470 ASP A N 1
ATOM 3613 C CA . ASP A 1 470 ? 12.233 14.062 12.080 1.00 68.75 470 ASP A CA 1
ATOM 3614 C C . ASP A 1 470 ? 12.574 12.865 11.172 1.00 68.75 470 ASP A C 1
ATOM 3616 O O . ASP A 1 470 ? 12.524 12.992 9.953 1.00 68.75 470 ASP A O 1
ATOM 3620 N N . CYS A 1 471 ? 12.984 11.726 11.743 1.00 63.75 471 CYS A N 1
ATOM 3621 C CA . CYS A 1 471 ? 13.435 10.529 11.012 1.00 63.75 471 CYS A CA 1
ATOM 3622 C C . CYS A 1 471 ? 14.574 10.748 10.008 1.00 63.75 471 CYS A C 1
ATOM 3624 O O . CYS A 1 471 ? 14.775 9.955 9.085 1.00 63.75 471 CYS A O 1
ATOM 3626 N N . SER A 1 472 ? 15.369 11.801 10.212 1.00 65.94 472 SER A N 1
ATOM 3627 C CA . SER A 1 472 ? 16.583 12.050 9.430 1.00 65.94 472 SER A CA 1
ATOM 3628 C C . SER A 1 472 ? 17.761 11.162 9.840 1.00 65.94 472 SER A C 1
ATOM 3630 O O . SER A 1 472 ? 18.699 10.981 9.062 1.00 65.94 472 SER A O 1
ATOM 3632 N N . LYS A 1 473 ? 17.749 10.615 11.063 1.00 60.25 473 LYS A N 1
ATOM 3633 C CA . LYS A 1 473 ? 18.863 9.838 11.620 1.00 60.25 473 LYS A CA 1
ATOM 3634 C C . LYS A 1 473 ? 18.577 8.347 11.468 1.00 60.25 473 LYS A C 1
ATOM 3636 O O . LYS A 1 473 ? 17.437 7.931 11.607 1.00 60.25 473 LYS A O 1
ATOM 3641 N N . ARG A 1 474 ? 19.598 7.534 11.227 1.00 66.06 474 ARG A N 1
ATOM 3642 C CA . ARG A 1 474 ? 19.453 6.092 10.986 1.00 66.06 474 ARG A CA 1
ATOM 3643 C C . ARG A 1 474 ? 20.086 5.294 12.143 1.00 66.06 474 ARG A C 1
ATOM 3645 O O . ARG A 1 474 ? 20.959 5.834 12.824 1.00 66.06 474 ARG A O 1
ATOM 3652 N N . SER A 1 475 ? 19.667 4.046 12.357 1.00 66.69 475 SER A N 1
ATOM 3653 C CA . SER A 1 475 ? 20.242 3.052 13.284 1.00 66.69 475 SER A CA 1
ATOM 3654 C C . SER A 1 475 ? 20.072 1.639 12.732 1.00 66.69 475 SER A C 1
ATOM 3656 O O . SER A 1 475 ? 19.028 1.310 12.184 1.00 66.69 475 SER A O 1
ATOM 3658 N N . CYS A 1 476 ? 21.061 0.772 12.921 1.00 62.38 476 CYS A N 1
ATOM 3659 C CA . CYS A 1 476 ? 21.063 -0.554 12.311 1.00 62.38 476 CYS A CA 1
ATOM 3660 C C . CYS A 1 476 ? 20.188 -1.556 13.070 1.00 62.38 476 CYS A C 1
ATOM 3662 O O . CYS A 1 476 ? 20.474 -1.880 14.226 1.00 62.38 476 CYS A O 1
ATOM 3664 N N . SER A 1 477 ? 19.163 -2.091 12.406 1.00 59.53 477 SER A N 1
ATOM 3665 C CA . SER A 1 477 ? 18.330 -3.157 12.969 1.00 59.53 477 SER A CA 1
ATOM 3666 C C . SER A 1 477 ? 19.132 -4.456 13.111 1.00 59.53 477 SER A C 1
ATOM 3668 O O . SER A 1 477 ? 19.939 -4.783 12.240 1.00 59.53 477 SER A O 1
ATOM 3670 N N . GLY A 1 478 ? 18.990 -5.157 14.242 1.00 60.94 478 GLY A N 1
ATOM 3671 C CA . GLY A 1 478 ? 19.696 -6.421 14.511 1.00 60.94 478 GLY A CA 1
ATOM 3672 C C . GLY A 1 478 ? 21.231 -6.346 14.443 1.00 60.94 478 GLY A C 1
ATOM 3673 O O . GLY A 1 478 ? 21.876 -7.369 14.231 1.00 60.94 478 GLY A O 1
ATOM 3674 N N . ASN A 1 479 ? 21.823 -5.147 14.560 1.00 73.25 479 ASN A N 1
ATOM 3675 C CA . ASN A 1 479 ? 23.237 -4.891 14.254 1.00 73.25 479 ASN A CA 1
ATOM 3676 C C . ASN A 1 479 ? 23.654 -5.459 12.880 1.00 73.25 479 ASN A C 1
ATOM 3678 O O . ASN A 1 479 ? 24.679 -6.129 12.757 1.00 73.25 479 ASN A O 1
ATOM 3682 N N . CYS A 1 480 ? 22.828 -5.209 11.859 1.00 71.44 480 CYS A N 1
ATOM 3683 C CA . CYS A 1 480 ? 23.025 -5.702 10.495 1.00 71.44 480 CYS A CA 1
ATOM 3684 C C . CYS A 1 480 ? 22.985 -7.235 10.388 1.00 71.44 480 CYS A C 1
ATOM 3686 O O . CYS A 1 480 ? 23.805 -7.820 9.682 1.00 71.44 480 CYS A O 1
ATOM 3688 N N . ASN A 1 481 ? 22.092 -7.876 11.157 1.00 73.62 481 ASN A N 1
ATOM 3689 C CA . ASN A 1 481 ? 21.920 -9.335 11.264 1.00 73.62 481 ASN A CA 1
ATOM 3690 C C . ASN A 1 481 ? 23.226 -10.122 11.475 1.00 73.62 481 ASN A C 1
ATOM 3692 O O . ASN A 1 481 ? 23.326 -11.288 11.112 1.00 73.62 481 ASN A O 1
ATOM 3696 N N . GLY A 1 482 ? 24.263 -9.489 12.033 1.00 77.69 482 GLY A N 1
ATOM 3697 C CA . GLY A 1 482 ? 25.595 -10.093 12.155 1.00 77.69 482 GLY A CA 1
ATOM 3698 C C . GLY A 1 482 ? 26.378 -10.222 10.837 1.00 77.69 482 GLY A C 1
ATOM 3699 O O . GLY A 1 482 ? 27.550 -10.592 10.874 1.00 77.69 482 GLY A O 1
ATOM 3700 N N . HIS A 1 483 ? 25.785 -9.846 9.702 1.00 79.69 483 HIS A N 1
ATOM 3701 C CA . HIS A 1 483 ? 26.369 -9.870 8.356 1.00 79.69 483 HIS A CA 1
ATOM 3702 C C . HIS A 1 483 ? 26.791 -8.475 7.868 1.00 79.69 483 HIS A C 1
ATOM 3704 O O . HIS A 1 483 ? 26.939 -8.220 6.674 1.00 79.69 483 HIS A O 1
ATOM 3710 N N . GLY A 1 484 ? 27.011 -7.535 8.786 1.00 84.00 484 GLY A N 1
ATOM 3711 C CA . GLY A 1 484 ? 27.397 -6.167 8.464 1.00 84.00 484 GLY A CA 1
ATOM 3712 C C . GLY A 1 484 ? 27.996 -5.425 9.648 1.00 84.00 484 GLY A C 1
ATOM 3713 O O . GLY A 1 484 ? 27.968 -5.882 10.788 1.00 84.00 484 GLY A O 1
ATOM 3714 N N . MET A 1 485 ? 28.559 -4.258 9.363 1.00 80.19 485 MET A N 1
ATOM 3715 C CA . MET A 1 485 ? 29.007 -3.299 10.362 1.00 80.19 485 MET A CA 1
ATOM 3716 C C . MET A 1 485 ? 28.057 -2.111 10.388 1.00 80.19 485 MET A C 1
ATOM 3718 O O . MET A 1 485 ? 27.835 -1.464 9.364 1.00 80.19 485 MET A O 1
ATOM 3722 N N . CYS A 1 486 ? 27.555 -1.770 11.569 1.00 78.44 486 CYS A N 1
ATOM 3723 C CA . CYS A 1 486 ? 26.783 -0.552 11.722 1.00 78.44 486 CYS A CA 1
ATOM 3724 C C . CYS A 1 486 ? 27.692 0.681 11.677 1.00 78.44 486 CYS A C 1
ATOM 3726 O O . CYS A 1 486 ? 28.603 0.822 12.495 1.00 78.44 486 CYS A O 1
ATOM 3728 N N . LEU A 1 487 ? 27.460 1.577 10.717 1.00 74.00 487 LEU A N 1
ATOM 3729 C CA . LEU A 1 487 ? 28.197 2.834 10.610 1.00 74.00 487 LEU A CA 1
ATOM 3730 C C . LEU A 1 487 ? 27.647 3.887 11.581 1.00 74.00 487 LEU A C 1
ATOM 3732 O O . LEU A 1 487 ? 26.515 3.805 12.050 1.00 74.00 487 LEU A O 1
ATOM 3736 N N . SER A 1 488 ? 28.431 4.934 11.846 1.00 67.06 488 SER A N 1
ATOM 3737 C CA . SER A 1 488 ? 28.056 6.024 12.762 1.00 67.06 488 SER A CA 1
ATOM 3738 C C . SER A 1 488 ? 26.842 6.847 12.309 1.00 67.06 488 SER A C 1
ATOM 3740 O O . SER A 1 488 ? 26.236 7.538 13.123 1.00 67.06 488 SER A O 1
ATOM 3742 N N . ASN A 1 489 ? 26.469 6.768 11.029 1.00 62.12 489 ASN A N 1
ATOM 3743 C CA . ASN A 1 489 ? 25.238 7.343 10.478 1.00 62.12 489 ASN A CA 1
ATOM 3744 C C . ASN A 1 489 ? 24.043 6.366 10.506 1.00 62.12 489 ASN A C 1
ATOM 3746 O O . ASN A 1 489 ? 22.983 6.711 9.990 1.00 62.12 489 ASN A O 1
ATOM 3750 N N . GLY A 1 490 ? 24.233 5.169 11.077 1.00 63.75 490 GLY A N 1
ATOM 3751 C CA . GLY A 1 490 ? 23.252 4.100 11.262 1.00 63.75 490 GLY A CA 1
ATOM 3752 C C . GLY A 1 490 ? 22.798 3.387 9.999 1.00 63.75 490 GLY A C 1
ATOM 3753 O O . GLY A 1 490 ? 21.717 2.805 9.968 1.00 63.75 490 GLY A O 1
ATOM 3754 N N . ILE A 1 491 ? 23.624 3.444 8.959 1.00 65.12 491 ILE A N 1
ATOM 3755 C CA . ILE A 1 491 ? 23.505 2.591 7.783 1.00 65.12 491 ILE A CA 1
ATOM 3756 C C . ILE A 1 491 ? 24.303 1.315 8.040 1.00 65.12 491 ILE A C 1
ATOM 3758 O O . ILE A 1 491 ? 25.450 1.365 8.499 1.00 65.12 491 ILE A O 1
ATOM 3762 N N . CYS A 1 492 ? 23.704 0.175 7.712 1.00 66.12 492 CYS A N 1
ATOM 3763 C CA . CYS A 1 492 ? 24.420 -1.082 7.667 1.00 66.12 492 CYS A CA 1
ATOM 3764 C C . CYS A 1 492 ? 25.390 -1.097 6.491 1.00 66.12 492 CYS A C 1
ATOM 3766 O O . CYS A 1 492 ? 24.988 -1.085 5.331 1.00 66.12 492 CYS A O 1
ATOM 3768 N N . LYS A 1 493 ? 26.687 -1.141 6.790 1.00 77.25 493 LYS A N 1
ATOM 3769 C CA . LYS A 1 493 ? 27.690 -1.538 5.811 1.00 77.25 493 LYS A CA 1
ATOM 3770 C C . LYS A 1 493 ? 27.741 -3.057 5.803 1.00 77.25 493 LYS A C 1
ATOM 3772 O O . LYS A 1 493 ? 28.439 -3.648 6.630 1.00 77.25 493 LYS A O 1
ATOM 3777 N N . CYS A 1 494 ? 26.984 -3.676 4.910 1.00 72.50 494 CYS A N 1
ATOM 3778 C CA . CYS A 1 494 ? 26.993 -5.125 4.780 1.00 72.50 494 CYS A CA 1
ATOM 3779 C C . CYS A 1 494 ? 28.394 -5.643 4.447 1.00 72.50 494 CYS A C 1
ATOM 3781 O O . CYS A 1 494 ? 29.190 -4.978 3.778 1.00 72.50 494 CYS A O 1
ATOM 3783 N N . GLN A 1 495 ? 28.716 -6.810 4.997 1.00 74.44 495 GLN A N 1
ATOM 3784 C CA . GLN A 1 495 ? 29.892 -7.570 4.602 1.00 74.44 495 GLN A CA 1
ATOM 3785 C C . GLN A 1 495 ? 29.705 -8.040 3.153 1.00 74.44 495 GLN A C 1
ATOM 3787 O O . GLN A 1 495 ? 28.577 -8.181 2.679 1.00 74.44 495 GLN A O 1
ATOM 3792 N N . ASN A 1 496 ? 30.810 -8.268 2.441 1.00 68.94 496 ASN A N 1
ATOM 3793 C CA . ASN A 1 496 ? 30.756 -8.722 1.051 1.00 68.94 496 ASN A CA 1
ATOM 3794 C C . ASN A 1 496 ? 29.894 -9.988 0.922 1.00 68.94 496 ASN A C 1
ATOM 3796 O O . ASN A 1 496 ? 30.089 -10.941 1.676 1.00 68.94 496 ASN A O 1
ATOM 3800 N N . GLY A 1 497 ? 28.970 -9.984 -0.043 1.00 60.28 497 GLY A N 1
ATOM 3801 C CA . GLY A 1 497 ? 28.020 -11.077 -0.266 1.00 60.28 497 GLY A CA 1
ATOM 3802 C C . GLY A 1 497 ? 26.693 -10.943 0.487 1.00 60.28 497 GLY A C 1
ATOM 3803 O O . GLY A 1 497 ? 25.900 -11.874 0.445 1.00 60.28 497 GLY A O 1
ATOM 3804 N N . TYR A 1 498 ? 26.422 -9.809 1.144 1.00 63.38 498 TYR A N 1
ATOM 3805 C CA . TYR A 1 498 ? 25.144 -9.514 1.807 1.00 63.38 498 TYR A CA 1
ATOM 3806 C C . TYR A 1 498 ? 24.652 -8.094 1.477 1.00 63.38 498 TYR A C 1
ATOM 3808 O O . TYR A 1 498 ? 25.453 -7.188 1.248 1.00 63.38 498 TYR A O 1
ATOM 3816 N N . THR A 1 499 ? 23.333 -7.899 1.433 1.00 57.59 499 THR A N 1
ATOM 3817 C CA . THR A 1 499 ? 22.632 -6.652 1.081 1.00 57.59 499 THR A CA 1
ATOM 3818 C C . THR A 1 499 ? 21.298 -6.528 1.843 1.00 57.59 499 THR A C 1
ATOM 3820 O O . THR A 1 499 ? 20.941 -7.395 2.643 1.00 57.59 499 THR A O 1
ATOM 3823 N N . GLY A 1 500 ? 20.565 -5.436 1.618 1.00 51.16 500 GLY A N 1
ATOM 3824 C CA . GLY A 1 500 ? 19.307 -5.102 2.295 1.00 51.16 500 GLY A CA 1
ATOM 3825 C C . GLY A 1 500 ? 19.489 -4.165 3.496 1.00 51.16 500 GLY A C 1
ATOM 3826 O O . GLY A 1 500 ? 20.611 -3.906 3.937 1.00 51.16 500 GLY A O 1
ATOM 3827 N N . VAL A 1 501 ? 18.373 -3.647 4.035 1.00 48.62 501 VAL A N 1
ATOM 3828 C CA . VAL A 1 501 ? 18.334 -2.648 5.137 1.00 48.62 501 VAL A CA 1
ATOM 3829 C C . VAL A 1 501 ? 19.151 -3.053 6.365 1.00 48.62 501 VAL A C 1
ATOM 3831 O O . VAL A 1 501 ? 19.628 -2.201 7.117 1.00 48.62 501 VAL A O 1
ATOM 3834 N N . ASP A 1 502 ? 19.290 -4.357 6.562 1.00 59.06 502 ASP A N 1
ATOM 3835 C CA . ASP A 1 502 ? 19.833 -5.003 7.741 1.00 59.06 502 ASP A CA 1
ATOM 3836 C C . ASP A 1 502 ? 20.784 -6.161 7.386 1.00 59.06 502 ASP A C 1
ATOM 3838 O O . ASP A 1 502 ? 21.115 -6.953 8.261 1.00 59.06 502 ASP A O 1
ATOM 3842 N N . CYS A 1 503 ? 21.241 -6.265 6.133 1.00 67.44 503 CYS A N 1
ATOM 3843 C CA . CYS A 1 503 ? 22.150 -7.317 5.649 1.00 67.44 503 CYS A CA 1
ATOM 3844 C C . CYS A 1 503 ? 21.633 -8.761 5.784 1.00 67.44 503 CYS A C 1
ATOM 3846 O O . CYS A 1 503 ? 22.432 -9.694 5.822 1.00 67.44 503 CYS A O 1
ATOM 3848 N N . SER A 1 504 ? 20.316 -8.962 5.868 1.00 62.03 504 SER A N 1
ATOM 3849 C CA . SER A 1 504 ? 19.701 -10.296 5.936 1.00 62.03 504 SER A CA 1
ATOM 3850 C C . SER A 1 504 ? 19.683 -11.042 4.596 1.00 62.03 504 SER A C 1
ATOM 3852 O O . SER A 1 504 ? 19.525 -12.260 4.576 1.00 62.03 504 SER A O 1
ATOM 3854 N N . THR A 1 505 ? 19.845 -10.333 3.476 1.00 56.12 505 THR A N 1
ATOM 3855 C CA . THR A 1 505 ? 19.743 -10.907 2.127 1.00 56.12 505 THR A CA 1
ATOM 3856 C C . THR A 1 505 ? 21.133 -11.182 1.572 1.00 56.12 505 THR A C 1
ATOM 3858 O O . THR A 1 505 ? 21.975 -10.286 1.572 1.00 56.12 505 THR A O 1
ATOM 3861 N N . ALA A 1 506 ? 21.399 -12.388 1.071 1.00 56.06 506 ALA A N 1
ATOM 3862 C CA . ALA A 1 506 ? 22.659 -12.662 0.384 1.00 56.06 506 ALA A CA 1
ATOM 3863 C C . ALA A 1 506 ? 22.699 -11.895 -0.951 1.00 56.06 506 ALA A C 1
ATOM 3865 O O . ALA A 1 506 ? 21.792 -11.996 -1.775 1.00 56.06 506 ALA A O 1
ATOM 3866 N N . ALA A 1 507 ? 23.738 -11.087 -1.141 1.00 56.84 507 ALA A N 1
ATOM 3867 C CA . ALA A 1 507 ? 23.947 -10.306 -2.349 1.00 56.84 507 ALA A CA 1
ATOM 3868 C C . ALA A 1 507 ? 24.573 -11.185 -3.429 1.00 56.84 507 ALA A C 1
ATOM 3870 O O . ALA A 1 507 ? 25.602 -11.823 -3.201 1.00 56.84 507 ALA A O 1
ATOM 3871 N N . CYS A 1 508 ? 23.988 -11.164 -4.621 1.00 57.81 508 CYS A N 1
ATOM 3872 C CA . CYS A 1 508 ? 24.682 -11.620 -5.814 1.00 57.81 508 CYS A CA 1
ATOM 3873 C C . CYS A 1 508 ? 25.788 -10.622 -6.175 1.00 57.81 508 CYS A C 1
ATOM 3875 O O . CYS A 1 508 ? 25.747 -9.460 -5.764 1.00 57.81 508 CYS A O 1
ATOM 3877 N N . ASP A 1 509 ? 26.774 -11.075 -6.948 1.00 56.16 509 ASP A N 1
ATOM 3878 C CA . ASP A 1 509 ? 27.808 -10.200 -7.506 1.00 56.16 509 ASP A CA 1
ATOM 3879 C C . ASP A 1 509 ? 27.161 -8.959 -8.164 1.00 56.16 509 ASP A C 1
ATOM 3881 O O . ASP A 1 509 ? 26.127 -9.092 -8.826 1.00 56.16 509 ASP A O 1
ATOM 3885 N N . GLU A 1 510 ? 27.741 -7.758 -7.997 1.00 46.66 510 GLU A N 1
ATOM 3886 C CA . GLU A 1 510 ? 27.255 -6.506 -8.622 1.00 46.66 510 GLU A CA 1
ATOM 3887 C C . GLU A 1 510 ? 27.056 -6.662 -10.137 1.00 46.66 510 GLU A C 1
ATOM 3889 O O . GLU A 1 510 ? 26.219 -6.008 -10.764 1.00 46.66 510 GLU A O 1
ATOM 3894 N N . GLN A 1 511 ? 27.820 -7.575 -10.719 1.00 46.12 511 GLN A N 1
ATOM 3895 C CA . GLN A 1 511 ? 27.761 -7.956 -12.108 1.00 46.12 511 GLN A CA 1
ATOM 3896 C C . GLN A 1 511 ? 26.467 -8.681 -12.534 1.00 46.12 511 GLN A C 1
ATOM 3898 O O . GLN A 1 511 ? 26.144 -8.696 -13.721 1.00 46.12 511 GLN A O 1
ATOM 3903 N N . CYS A 1 512 ? 25.699 -9.249 -11.602 1.00 47.22 512 CYS A N 1
ATOM 3904 C CA . CYS A 1 512 ? 24.451 -9.957 -11.892 1.00 47.22 512 CYS A CA 1
ATOM 3905 C C . CYS A 1 512 ? 23.415 -9.023 -12.540 1.00 47.22 512 CYS A C 1
ATOM 3907 O O . CYS A 1 512 ? 22.937 -9.263 -13.651 1.00 47.22 512 CYS A O 1
ATOM 3909 N N . SER A 1 513 ? 23.153 -7.882 -11.899 1.00 43.84 513 SER A N 1
ATOM 3910 C CA . SER A 1 513 ? 22.187 -6.891 -12.385 1.00 43.84 513 SER A CA 1
ATOM 3911 C C . SER A 1 513 ? 22.697 -6.107 -13.601 1.00 43.84 513 SER A C 1
ATOM 3913 O O . SER A 1 513 ? 21.909 -5.717 -14.458 1.00 43.84 513 SER A O 1
ATOM 3915 N N . LEU A 1 514 ? 24.016 -5.904 -13.725 1.00 38.00 514 LEU A N 1
ATOM 3916 C CA . LEU A 1 514 ? 24.648 -5.230 -14.874 1.00 38.00 514 LEU A CA 1
ATOM 3917 C C . LEU A 1 514 ? 24.419 -5.959 -16.210 1.00 38.00 514 LEU A C 1
ATOM 3919 O O . LEU A 1 514 ? 24.435 -5.319 -17.261 1.00 38.00 514 LEU A O 1
ATOM 3923 N N . HIS A 1 515 ? 24.195 -7.274 -16.173 1.00 44.41 515 HIS A N 1
ATOM 3924 C CA . HIS A 1 515 ? 24.046 -8.125 -17.358 1.00 44.41 515 HIS A CA 1
ATOM 3925 C C . HIS A 1 515 ? 22.630 -8.703 -17.524 1.00 44.41 515 HIS A C 1
ATOM 3927 O O . HIS A 1 515 ? 22.422 -9.607 -18.341 1.00 44.41 515 HIS A O 1
ATOM 3933 N N . GLY A 1 516 ? 21.660 -8.142 -16.790 1.00 42.44 516 GLY A N 1
ATOM 3934 C CA . GLY A 1 516 ? 20.245 -8.501 -16.884 1.00 42.44 516 GLY A CA 1
ATOM 3935 C C . GLY A 1 516 ? 19.891 -9.825 -16.210 1.00 42.44 516 GLY A C 1
ATOM 3936 O O . GLY A 1 516 ? 19.007 -10.508 -16.704 1.00 42.44 516 GLY A O 1
ATOM 3937 N N . GLY A 1 517 ? 20.613 -10.212 -15.154 1.00 49.66 517 GLY A N 1
ATOM 3938 C CA . GLY A 1 517 ? 20.260 -11.344 -14.296 1.00 49.66 517 GLY A CA 1
ATOM 3939 C C . GLY A 1 517 ? 19.442 -10.912 -13.080 1.00 49.66 517 GLY A C 1
ATOM 3940 O O . GLY A 1 517 ? 19.578 -9.787 -12.586 1.00 49.66 517 GLY A O 1
ATOM 3941 N N . VAL A 1 518 ? 18.612 -11.825 -12.588 1.00 49.12 518 VAL A N 1
ATOM 3942 C CA . VAL A 1 518 ? 17.817 -11.685 -11.367 1.00 49.12 518 VAL A CA 1
ATOM 3943 C C . VAL A 1 518 ? 18.557 -12.376 -10.224 1.00 49.12 518 VAL A C 1
ATOM 3945 O O . VAL A 1 518 ? 19.015 -13.510 -10.351 1.00 49.12 518 VAL A O 1
ATOM 3948 N N . CYS A 1 519 ? 18.702 -11.672 -9.103 1.00 48.62 519 CYS A N 1
ATOM 3949 C CA . CYS A 1 519 ? 19.329 -12.222 -7.908 1.00 48.62 519 CYS A CA 1
ATOM 3950 C C . CYS A 1 519 ? 18.273 -12.844 -6.991 1.00 48.62 519 CYS A C 1
ATOM 3952 O O . CYS A 1 519 ? 17.426 -12.116 -6.477 1.00 48.62 519 CYS A O 1
ATOM 3954 N N . ASP A 1 520 ? 18.367 -14.148 -6.735 1.00 50.50 520 ASP A N 1
ATOM 3955 C CA . ASP A 1 520 ? 17.596 -14.829 -5.693 1.00 50.50 520 ASP A CA 1
ATOM 3956 C C . ASP A 1 520 ? 18.543 -15.330 -4.594 1.00 50.50 520 ASP A C 1
ATOM 3958 O O . ASP A 1 520 ? 19.298 -16.281 -4.782 1.00 50.50 520 ASP A O 1
ATOM 3962 N N . ASN A 1 521 ? 18.555 -14.642 -3.446 1.00 49.84 521 ASN A N 1
ATOM 3963 C CA . ASN A 1 521 ? 19.332 -15.013 -2.252 1.00 49.84 521 ASN A CA 1
ATOM 3964 C C . ASN A 1 521 ? 20.791 -15.445 -2.525 1.00 49.84 521 ASN A C 1
ATOM 3966 O O . ASN A 1 521 ? 21.269 -16.463 -2.021 1.00 49.84 521 ASN A O 1
ATOM 3970 N N . GLY A 1 522 ? 21.531 -14.648 -3.299 1.00 52.25 522 GLY A N 1
ATOM 3971 C CA . GLY A 1 522 ? 22.942 -14.901 -3.613 1.00 52.25 522 GLY A CA 1
ATOM 3972 C C . GLY A 1 522 ? 23.173 -15.828 -4.811 1.00 52.25 522 GLY A C 1
ATOM 3973 O O . GLY A 1 522 ? 24.324 -16.031 -5.202 1.00 52.25 522 GLY A O 1
ATOM 3974 N N . VAL A 1 523 ? 22.110 -16.347 -5.432 1.00 57.06 523 VAL A N 1
ATOM 3975 C CA . VAL A 1 523 ? 22.152 -17.080 -6.701 1.00 57.06 523 VAL A CA 1
ATOM 3976 C C . VAL A 1 523 ? 21.753 -16.132 -7.830 1.00 57.06 523 VAL A C 1
ATOM 3978 O O . VAL A 1 523 ? 20.674 -15.546 -7.816 1.00 57.06 523 VAL A O 1
ATOM 3981 N N . CYS A 1 524 ? 22.651 -15.943 -8.800 1.00 55.94 524 CYS A N 1
ATOM 3982 C CA . CYS A 1 524 ? 22.372 -15.127 -9.978 1.00 55.94 524 CYS A CA 1
ATOM 3983 C C . CYS A 1 524 ? 21.791 -16.001 -11.091 1.00 55.94 524 CYS A C 1
ATOM 3985 O O . CYS A 1 524 ? 22.501 -16.847 -11.641 1.00 55.94 524 CYS A O 1
ATOM 3987 N N . GLU A 1 525 ? 20.527 -15.772 -11.429 1.00 58.72 525 GLU A N 1
ATOM 3988 C CA . GLU A 1 525 ? 19.826 -16.448 -12.516 1.00 58.72 525 GLU A CA 1
ATOM 3989 C C . GLU A 1 525 ? 19.695 -15.500 -13.712 1.00 58.72 525 GLU A C 1
ATOM 3991 O O . GLU A 1 525 ? 19.395 -14.320 -13.557 1.00 58.72 525 GLU A O 1
ATOM 3996 N N . PHE A 1 526 ? 19.924 -16.002 -14.923 1.00 61.56 526 PHE A N 1
ATOM 3997 C CA . PHE A 1 526 ? 19.712 -15.241 -16.154 1.00 61.56 526 PHE A CA 1
ATOM 3998 C C . PHE A 1 526 ? 18.642 -15.956 -16.956 1.00 61.56 526 PHE A C 1
ATOM 4000 O O . PHE A 1 526 ? 18.905 -17.056 -17.429 1.00 61.56 526 PHE A O 1
ATOM 4007 N N . ARG A 1 527 ? 17.467 -15.363 -17.142 1.00 68.12 527 ARG A N 1
ATOM 4008 C CA . ARG A 1 527 ? 16.354 -16.023 -17.827 1.00 68.12 527 ARG A CA 1
ATOM 4009 C C . ARG A 1 527 ? 16.214 -15.500 -19.252 1.00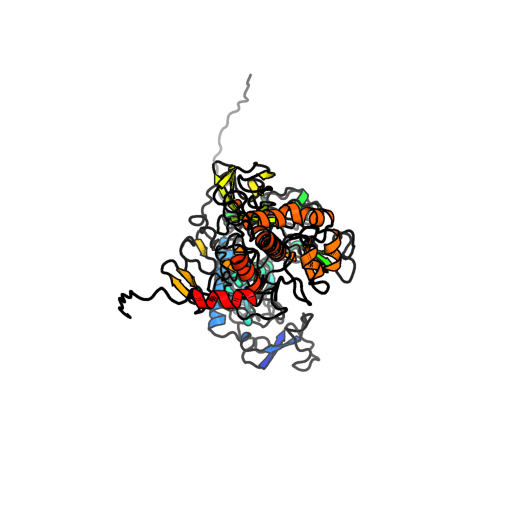 68.12 527 ARG A C 1
ATOM 4011 O O . ARG A 1 527 ? 16.484 -14.333 -19.531 1.00 68.12 527 ARG A O 1
ATOM 4018 N N . CYS A 1 528 ? 15.805 -16.341 -20.200 1.00 65.81 528 CYS A N 1
ATOM 4019 C CA . CYS A 1 528 ? 15.509 -15.879 -21.550 1.00 65.81 528 CYS A CA 1
ATOM 4020 C C . CYS A 1 528 ? 14.324 -14.900 -21.509 1.00 65.81 528 CYS A C 1
ATOM 4022 O O . CYS A 1 528 ? 14.366 -13.908 -22.230 1.00 65.81 528 CYS A O 1
ATOM 4024 N N . SER A 1 529 ? 13.321 -15.123 -20.647 1.00 58.47 529 SER A N 1
ATOM 4025 C CA . SER A 1 529 ? 12.164 -14.229 -20.481 1.00 58.47 529 SER A CA 1
ATOM 4026 C C . SER A 1 529 ? 12.504 -12.831 -19.963 1.00 58.47 529 SER A C 1
ATOM 4028 O O . SER A 1 529 ? 11.709 -11.913 -20.185 1.00 58.47 529 SER A O 1
ATOM 4030 N N . ASP A 1 530 ? 13.690 -12.626 -19.374 1.00 55.69 530 ASP A N 1
ATOM 4031 C CA . ASP A 1 530 ? 14.180 -11.289 -19.004 1.00 55.69 530 ASP A CA 1
ATOM 4032 C C . ASP A 1 530 ? 14.325 -10.396 -20.253 1.00 55.69 530 ASP A C 1
ATOM 4034 O O . ASP A 1 530 ? 14.097 -9.181 -20.218 1.00 55.69 530 ASP A O 1
ATOM 4038 N N . TYR A 1 531 ? 14.608 -11.004 -21.410 1.00 51.31 531 TYR A N 1
ATOM 4039 C CA . TYR A 1 531 ? 14.443 -10.373 -22.712 1.00 51.31 531 TYR A CA 1
ATOM 4040 C C . TYR A 1 531 ? 13.033 -10.662 -23.194 1.00 51.31 531 TYR A C 1
ATOM 4042 O O . TYR A 1 531 ? 12.758 -11.696 -23.789 1.00 51.31 531 TYR A O 1
ATOM 4050 N N . ALA A 1 532 ? 12.100 -9.753 -22.945 1.00 45.59 532 ALA A N 1
ATOM 4051 C CA . ALA A 1 532 ? 10.734 -10.011 -23.371 1.00 45.59 532 ALA A CA 1
ATOM 4052 C C . ALA A 1 532 ? 10.599 -10.371 -24.869 1.00 45.59 532 ALA A C 1
ATOM 4054 O O . ALA A 1 532 ? 11.374 -9.964 -25.739 1.00 45.59 532 ALA A O 1
ATOM 4055 N N . GLY A 1 533 ? 9.643 -11.258 -25.128 1.00 58.59 533 GLY A N 1
ATOM 4056 C CA . GLY A 1 533 ? 9.500 -11.932 -26.411 1.00 58.59 533 GLY A CA 1
ATOM 4057 C C . GLY A 1 533 ? 10.517 -13.052 -26.654 1.00 58.59 533 GLY A C 1
ATOM 4058 O O . GLY A 1 533 ? 10.265 -13.852 -27.552 1.00 58.59 533 GLY A O 1
ATOM 4059 N N . TYR A 1 534 ? 11.606 -13.176 -25.887 1.00 72.38 534 TYR A N 1
ATOM 4060 C CA . TYR A 1 534 ? 12.546 -14.291 -26.000 1.00 72.38 534 TYR A CA 1
ATOM 4061 C C . TYR A 1 534 ? 12.058 -15.491 -25.199 1.00 72.38 534 TYR A C 1
ATOM 4063 O O . TYR A 1 534 ? 11.434 -15.374 -24.150 1.00 72.38 534 TYR A O 1
ATOM 4071 N N . THR A 1 535 ? 12.344 -16.664 -25.743 1.00 79.12 535 THR A N 1
ATOM 4072 C CA . THR A 1 535 ? 12.038 -17.967 -25.148 1.00 79.12 535 THR A CA 1
ATOM 4073 C C . THR A 1 535 ? 13.135 -18.946 -25.556 1.00 79.12 535 THR A C 1
ATOM 4075 O O . THR A 1 535 ? 13.876 -18.682 -26.510 1.00 79.12 535 THR A O 1
ATOM 4078 N N . CYS A 1 536 ? 13.217 -20.090 -24.884 1.00 86.81 536 CYS A N 1
ATOM 4079 C CA . CYS A 1 536 ? 13.993 -21.227 -25.367 1.00 86.81 536 CYS A CA 1
ATOM 4080 C C . CYS A 1 536 ? 13.413 -21.767 -26.679 1.00 86.81 536 CYS A C 1
ATOM 4082 O O . CYS A 1 536 ? 12.352 -22.390 -26.708 1.00 86.81 536 CYS A O 1
ATOM 4084 N N . GLN A 1 537 ? 14.116 -21.518 -27.782 1.00 86.12 537 GLN A N 1
ATOM 4085 C CA . GLN A 1 537 ? 13.753 -21.980 -29.118 1.00 86.12 537 GLN A CA 1
ATOM 4086 C C . GLN A 1 537 ? 14.726 -23.069 -29.574 1.00 86.12 537 GLN A C 1
ATOM 4088 O O . GLN A 1 537 ? 15.939 -22.937 -29.415 1.00 86.12 537 GLN A O 1
ATOM 4093 N N . ASN A 1 538 ? 14.212 -24.145 -30.170 1.00 87.88 538 ASN A N 1
ATOM 4094 C CA . ASN A 1 538 ? 15.058 -25.212 -30.713 1.00 87.88 538 ASN A CA 1
ATOM 4095 C C . ASN A 1 538 ? 15.937 -24.683 -31.855 1.00 87.88 538 ASN A C 1
ATOM 4097 O O . ASN A 1 538 ? 15.455 -23.964 -32.728 1.00 87.88 538 ASN A O 1
ATOM 4101 N N . SER A 1 539 ? 17.195 -25.123 -31.943 1.00 87.31 539 SER A N 1
ATOM 4102 C CA . SER A 1 539 ? 18.100 -24.741 -33.043 1.00 87.31 539 SER A CA 1
ATOM 4103 C C . SER A 1 539 ? 17.475 -24.935 -34.430 1.00 87.31 539 SER A C 1
ATOM 4105 O O . SER A 1 539 ? 17.673 -24.121 -35.333 1.00 87.31 539 SER A O 1
ATOM 4107 N N . SER A 1 540 ? 16.655 -25.979 -34.592 1.00 84.38 540 SER A N 1
ATOM 4108 C CA . SER A 1 540 ? 15.947 -26.290 -35.836 1.00 84.38 540 SER A CA 1
ATOM 4109 C C . SER A 1 540 ? 14.952 -25.214 -36.289 1.00 84.38 540 SER A C 1
ATOM 4111 O O . SER A 1 540 ? 14.782 -25.037 -37.495 1.00 84.38 540 SER A O 1
ATOM 4113 N N . THR A 1 541 ? 14.324 -24.477 -35.366 1.00 82.50 541 THR A N 1
ATOM 4114 C CA . THR A 1 541 ? 13.367 -23.402 -35.692 1.00 82.50 541 THR A CA 1
ATOM 4115 C C . THR A 1 541 ? 14.071 -22.092 -36.047 1.00 82.50 541 THR A C 1
ATOM 4117 O O . THR A 1 541 ? 13.517 -21.264 -36.768 1.00 82.50 541 THR A O 1
ATOM 4120 N N . LEU A 1 542 ? 15.319 -21.921 -35.601 1.00 84.56 542 LEU A N 1
ATOM 4121 C CA . LEU A 1 542 ? 16.118 -20.715 -35.820 1.00 84.56 542 LEU A CA 1
ATOM 4122 C C . LEU A 1 542 ? 16.887 -20.732 -37.155 1.00 84.56 542 LEU A C 1
ATOM 4124 O O . LEU A 1 542 ? 17.099 -19.680 -37.759 1.00 84.56 542 LEU A O 1
ATOM 4128 N N . LEU A 1 543 ? 17.262 -21.915 -37.660 1.00 83.44 543 LEU A N 1
ATOM 4129 C CA . LEU A 1 543 ? 18.076 -22.108 -38.880 1.00 83.44 543 LEU A CA 1
ATOM 4130 C C . LEU A 1 543 ? 17.532 -21.421 -40.140 1.00 83.44 543 LEU A C 1
ATOM 4132 O O . LEU A 1 543 ? 18.301 -20.968 -40.998 1.00 83.44 543 LEU A O 1
ATOM 4136 N N . SER A 1 544 ? 16.207 -21.379 -40.284 1.00 79.62 544 SER A N 1
ATOM 4137 C CA . SER A 1 544 ? 15.551 -20.754 -41.435 1.00 79.62 544 SER A CA 1
ATOM 4138 C C . SER A 1 544 ? 15.612 -19.230 -41.392 1.00 79.62 544 SER A C 1
ATOM 4140 O O . SER A 1 544 ? 15.581 -18.599 -42.446 1.00 79.62 544 SER A O 1
ATOM 4142 N N . SER A 1 545 ? 15.714 -18.657 -40.192 1.00 81.19 545 SER A N 1
ATOM 4143 C CA . SER A 1 545 ? 15.610 -17.216 -39.946 1.00 81.19 545 SER A CA 1
ATOM 4144 C C . SER A 1 545 ? 16.971 -16.543 -39.764 1.00 81.19 545 SER A C 1
ATOM 4146 O O . SER A 1 545 ? 17.083 -15.347 -40.004 1.00 81.19 545 SER A O 1
ATOM 4148 N N . LEU A 1 546 ? 18.005 -17.302 -39.377 1.00 85.19 546 LEU A N 1
ATOM 4149 C CA . LEU A 1 546 ? 19.350 -16.793 -39.099 1.00 85.19 546 LEU A CA 1
ATOM 4150 C C . LEU A 1 546 ? 20.351 -17.317 -40.143 1.00 85.19 546 LEU A C 1
ATOM 4152 O O . LEU A 1 546 ? 20.544 -18.524 -40.295 1.00 85.19 546 LEU A O 1
ATOM 4156 N N . SER A 1 547 ? 20.974 -16.411 -40.895 1.00 85.25 547 SER A N 1
ATOM 4157 C CA . SER A 1 547 ? 21.909 -16.691 -41.989 1.00 85.25 547 SER A CA 1
ATOM 4158 C C . SER A 1 547 ? 23.383 -16.647 -41.563 1.00 85.25 547 SER A C 1
ATOM 4160 O O . SER A 1 547 ? 24.171 -17.501 -41.971 1.00 85.25 547 SER A O 1
ATOM 4162 N N . VAL A 1 548 ? 23.752 -15.691 -40.709 1.00 86.38 548 VAL A N 1
ATOM 4163 C CA . VAL A 1 548 ? 25.090 -15.494 -40.135 1.00 86.38 548 VAL A CA 1
ATOM 4164 C C . VAL A 1 548 ? 25.382 -16.558 -39.077 1.00 86.38 548 VAL A C 1
ATOM 4166 O O . VAL A 1 548 ? 26.473 -17.132 -39.075 1.00 86.38 548 VAL A O 1
ATOM 4169 N N . CYS A 1 549 ? 24.406 -16.870 -38.219 1.00 88.06 549 CYS A N 1
ATOM 4170 C CA . CYS A 1 549 ? 24.560 -17.867 -37.152 1.00 88.06 549 CYS A CA 1
ATOM 4171 C C . CYS A 1 549 ? 24.237 -19.307 -37.581 1.00 88.06 549 CYS A C 1
ATOM 4173 O O . CYS A 1 549 ? 24.451 -20.240 -36.805 1.00 88.06 549 CYS A O 1
ATOM 4175 N N . ARG A 1 550 ? 23.799 -19.519 -38.832 1.00 87.75 550 ARG A N 1
ATOM 4176 C CA . ARG A 1 550 ? 23.377 -20.828 -39.364 1.00 87.75 550 ARG A CA 1
ATOM 4177 C C . ARG A 1 550 ? 24.372 -21.954 -39.088 1.00 87.75 550 ARG A C 1
ATOM 4179 O O . ARG A 1 550 ? 24.014 -22.956 -38.486 1.00 87.75 550 ARG A O 1
ATOM 4186 N N . ASN A 1 551 ? 25.631 -21.768 -39.486 1.00 82.69 551 ASN A N 1
ATOM 4187 C CA . ASN A 1 551 ? 26.666 -22.805 -39.376 1.00 82.69 551 ASN A CA 1
ATOM 4188 C C . ASN A 1 551 ? 26.955 -23.216 -37.921 1.00 82.69 551 ASN A C 1
ATOM 4190 O O . ASN A 1 551 ? 27.461 -24.308 -37.680 1.00 82.69 551 ASN A O 1
ATOM 4194 N N . MET A 1 552 ? 26.701 -22.322 -36.959 1.00 85.25 552 MET A N 1
ATOM 4195 C CA . MET A 1 552 ? 26.853 -22.612 -35.532 1.00 85.25 552 MET A CA 1
ATOM 4196 C C . MET A 1 552 ? 25.643 -23.410 -35.021 1.00 85.25 552 MET A C 1
ATOM 4198 O O . MET A 1 552 ? 25.838 -24.443 -34.383 1.00 85.25 552 MET A O 1
ATOM 4202 N N . LEU A 1 553 ? 24.423 -23.030 -35.406 1.00 84.75 553 LEU A N 1
ATOM 4203 C CA . LEU A 1 553 ? 23.197 -23.757 -35.054 1.00 84.75 553 LEU A CA 1
ATOM 4204 C C . LEU A 1 553 ? 23.158 -25.176 -35.642 1.00 84.75 553 LEU A C 1
ATOM 4206 O O . LEU A 1 553 ? 22.732 -26.109 -34.968 1.00 84.75 553 LEU A O 1
ATOM 4210 N N . GLU A 1 554 ? 23.677 -25.370 -36.860 1.00 84.06 554 GLU A N 1
ATOM 4211 C CA . GLU A 1 554 ? 23.808 -26.698 -37.489 1.00 84.06 554 GLU A CA 1
ATOM 4212 C C . GLU A 1 554 ? 24.721 -27.648 -36.699 1.00 84.06 554 GLU A C 1
ATOM 4214 O O . GLU A 1 554 ? 24.595 -28.868 -36.800 1.00 84.06 554 GLU A O 1
ATOM 4219 N N . SER A 1 555 ? 25.650 -27.109 -35.906 1.00 75.81 555 SER A N 1
ATOM 4220 C CA . SER A 1 555 ? 26.546 -27.912 -35.071 1.00 75.81 555 SER A CA 1
ATOM 4221 C C . SER A 1 555 ? 25.960 -28.271 -33.698 1.00 75.81 555 SER A C 1
ATOM 4223 O O . SER A 1 555 ? 26.502 -29.155 -33.036 1.00 75.81 555 SER A O 1
ATOM 4225 N N . ASP A 1 556 ? 24.837 -27.652 -33.309 1.00 76.00 556 ASP A N 1
ATOM 4226 C CA . ASP A 1 556 ? 24.111 -27.870 -32.045 1.00 76.00 556 ASP A CA 1
ATOM 4227 C C . ASP A 1 556 ? 22.609 -28.121 -32.301 1.00 76.00 556 ASP A C 1
ATOM 4229 O O . ASP A 1 556 ? 21.729 -27.519 -31.687 1.00 76.00 556 ASP A O 1
ATOM 4233 N N . MET A 1 557 ? 22.299 -29.019 -33.247 1.00 74.75 557 MET A N 1
ATOM 4234 C CA . MET A 1 557 ? 20.927 -29.312 -33.711 1.00 74.75 557 MET A CA 1
ATOM 4235 C C . MET A 1 557 ? 19.962 -29.796 -32.620 1.00 74.75 557 MET A C 1
ATOM 4237 O O . MET A 1 557 ? 18.750 -29.699 -32.799 1.00 74.75 557 MET A O 1
ATOM 4241 N N . SER A 1 558 ? 20.486 -30.355 -31.529 1.00 75.12 558 SER A N 1
ATOM 4242 C CA . SER A 1 558 ? 19.709 -30.832 -30.381 1.00 75.12 558 SER A CA 1
ATOM 4243 C C . SER A 1 558 ? 19.618 -29.810 -29.243 1.00 75.12 558 SER A C 1
ATOM 4245 O O . SER A 1 558 ? 19.053 -30.130 -28.204 1.00 75.12 558 SER A O 1
ATOM 4247 N N . GLY A 1 559 ? 20.224 -28.628 -29.395 1.00 81.94 559 GLY A N 1
ATOM 4248 C CA . GLY A 1 559 ? 20.203 -27.557 -28.403 1.00 81.94 559 GLY A CA 1
ATOM 4249 C C . GLY A 1 559 ? 18.975 -26.649 -28.504 1.00 81.94 559 GLY A C 1
ATOM 4250 O O . GLY A 1 559 ? 18.278 -26.606 -29.522 1.00 81.94 559 GLY A O 1
ATOM 4251 N N . GLN A 1 560 ? 18.742 -25.901 -27.428 1.00 87.31 560 GLN A N 1
ATOM 4252 C CA . GLN A 1 560 ? 17.798 -24.790 -27.374 1.00 87.31 560 GLN A CA 1
ATOM 4253 C C . GLN A 1 560 ? 18.551 -23.497 -27.080 1.00 87.31 560 GLN A C 1
ATOM 4255 O O . GLN A 1 560 ? 19.516 -23.503 -26.316 1.00 87.31 560 GLN A O 1
ATOM 4260 N N . HIS A 1 561 ? 18.120 -22.396 -27.689 1.00 88.50 561 HIS A N 1
ATOM 4261 C CA . HIS A 1 561 ? 18.745 -21.087 -27.542 1.00 88.50 561 HIS A CA 1
ATOM 4262 C C . HIS A 1 561 ? 17.706 -20.025 -27.197 1.00 88.50 561 HIS A C 1
ATOM 4264 O O . HIS A 1 561 ? 16.605 -20.027 -27.751 1.00 88.50 561 HIS A O 1
ATOM 4270 N N . CYS A 1 562 ? 18.081 -19.087 -26.328 1.00 84.88 562 CYS A N 1
ATOM 4271 C CA . CYS A 1 562 ? 17.289 -17.896 -26.064 1.00 84.88 562 CYS A CA 1
ATOM 4272 C C . CYS A 1 562 ? 17.196 -17.062 -27.349 1.00 84.88 562 CYS A C 1
ATOM 4274 O O . CYS A 1 562 ? 18.190 -16.487 -27.799 1.00 84.88 562 CYS A O 1
ATOM 4276 N N . ALA A 1 563 ? 16.004 -16.977 -27.933 1.00 84.38 563 ALA A N 1
ATOM 4277 C CA . ALA A 1 563 ? 15.748 -16.185 -29.131 1.00 84.38 563 ALA A CA 1
ATOM 4278 C C . ALA A 1 563 ? 14.311 -15.635 -29.129 1.00 84.38 563 ALA A C 1
ATOM 4280 O O . ALA A 1 563 ? 13.436 -16.232 -28.491 1.00 84.38 563 ALA A O 1
ATOM 4281 N N . PRO A 1 564 ? 14.039 -14.531 -29.853 1.00 79.00 564 PRO A N 1
ATOM 4282 C CA . PRO A 1 564 ? 12.687 -14.011 -30.009 1.00 79.00 564 PRO A CA 1
ATOM 4283 C C . PRO A 1 564 ? 11.734 -15.079 -30.557 1.00 79.00 564 PRO A C 1
ATOM 4285 O O . PRO A 1 564 ? 12.016 -15.728 -31.564 1.00 79.00 564 PRO A O 1
ATOM 4288 N N . SER A 1 565 ? 10.585 -15.222 -29.908 1.00 77.00 565 SER A N 1
ATOM 4289 C CA . SER A 1 565 ? 9.465 -16.061 -30.339 1.00 77.00 565 SER A CA 1
ATOM 4290 C C . SER A 1 565 ? 8.674 -15.430 -31.489 1.00 77.00 565 SER A C 1
ATOM 4292 O O . SER A 1 565 ? 8.057 -16.148 -32.275 1.00 77.00 565 SER A O 1
ATOM 4294 N N . GLU A 1 566 ? 8.709 -14.098 -31.626 1.00 78.56 566 GLU A N 1
ATOM 4295 C CA . GLU A 1 566 ? 8.044 -13.391 -32.719 1.00 78.56 566 GLU A CA 1
ATOM 4296 C C . GLU A 1 566 ? 8.889 -13.449 -34.012 1.00 78.56 566 GLU A C 1
ATOM 4298 O O . GLU A 1 566 ? 10.021 -12.950 -34.031 1.00 78.56 566 GLU A O 1
ATOM 4303 N N . PRO A 1 567 ? 8.363 -13.995 -35.129 1.00 75.88 567 PRO A N 1
ATOM 4304 C CA . PRO A 1 567 ? 9.134 -14.167 -36.364 1.00 75.88 567 PRO A CA 1
ATOM 4305 C C . PRO A 1 567 ? 9.647 -12.859 -36.985 1.00 75.88 567 PRO A C 1
ATOM 4307 O O . PRO A 1 567 ? 10.714 -12.848 -37.595 1.00 75.88 567 PRO A O 1
ATOM 4310 N N . SER A 1 568 ? 8.895 -11.765 -36.836 1.00 70.75 568 SER A N 1
ATOM 4311 C CA . SER A 1 568 ? 9.243 -10.426 -37.339 1.00 70.75 568 SER A CA 1
ATOM 4312 C C . SER A 1 568 ? 10.505 -9.872 -36.659 1.00 70.75 568 SER A C 1
ATOM 4314 O O . SER A 1 568 ? 11.373 -9.310 -37.324 1.00 70.75 568 SER A O 1
ATOM 4316 N N . ILE A 1 569 ? 10.631 -10.090 -35.347 1.00 67.06 569 ILE A N 1
ATOM 4317 C CA . ILE A 1 569 ? 11.766 -9.674 -34.515 1.00 67.06 569 ILE A CA 1
ATOM 4318 C C . ILE A 1 569 ? 12.947 -10.621 -34.734 1.00 67.06 569 ILE A C 1
ATOM 4320 O O . ILE A 1 569 ? 14.085 -10.177 -34.882 1.00 67.06 569 ILE A O 1
ATOM 4324 N N . LEU A 1 570 ? 12.681 -11.927 -34.833 1.00 76.81 570 LEU A N 1
ATOM 4325 C CA . LEU A 1 570 ? 13.707 -12.933 -35.100 1.00 76.81 570 LEU A CA 1
ATOM 4326 C C . LEU A 1 570 ? 14.452 -12.668 -36.421 1.00 76.81 570 LEU A C 1
ATOM 4328 O O . LEU A 1 570 ? 15.666 -12.842 -36.479 1.00 76.81 570 LEU A O 1
ATOM 4332 N N . GLN A 1 571 ? 13.757 -12.191 -37.460 1.00 75.56 571 GLN A N 1
ATOM 4333 C CA . GLN A 1 571 ? 14.374 -11.808 -38.740 1.00 75.56 571 GLN A CA 1
ATOM 4334 C C . GLN A 1 571 ? 15.340 -10.619 -38.624 1.00 75.56 571 GLN A C 1
ATOM 4336 O O . GLN A 1 571 ? 16.257 -10.496 -39.433 1.00 75.56 571 GLN A O 1
ATOM 4341 N N . GLN A 1 572 ? 15.161 -9.756 -37.622 1.00 73.81 572 GLN A N 1
ATOM 4342 C CA . GLN A 1 572 ? 16.000 -8.575 -37.395 1.00 73.81 572 GLN A CA 1
ATOM 4343 C C . GLN A 1 572 ? 17.160 -8.847 -36.426 1.00 73.81 572 GLN A C 1
ATOM 4345 O O . GLN A 1 572 ? 18.077 -8.031 -36.317 1.00 73.81 572 GLN A O 1
ATOM 4350 N N . LEU A 1 573 ? 17.155 -9.996 -35.740 1.00 75.19 573 LEU A N 1
ATOM 4351 C CA . LEU A 1 573 ? 18.121 -10.341 -34.696 1.00 75.19 573 LEU A CA 1
ATOM 4352 C C . LEU A 1 573 ? 19.575 -10.278 -35.187 1.00 75.19 573 LEU A C 1
ATOM 4354 O O . LEU A 1 573 ? 20.452 -9.775 -34.479 1.00 75.19 573 LEU A O 1
ATOM 4358 N N . GLU A 1 574 ? 19.850 -10.749 -36.407 1.00 80.12 574 GLU A N 1
ATOM 4359 C CA . GLU A 1 574 ? 21.215 -10.718 -36.939 1.00 80.12 574 GLU A CA 1
ATOM 4360 C C . GLU A 1 574 ? 21.689 -9.294 -37.217 1.00 80.12 574 GLU A C 1
ATOM 4362 O O . GLU A 1 574 ? 22.807 -8.936 -36.861 1.00 80.12 574 GLU A O 1
ATOM 4367 N N . GLU A 1 575 ? 20.839 -8.465 -37.815 1.00 72.44 575 GLU A N 1
ATOM 4368 C CA . GLU A 1 575 ? 21.195 -7.103 -38.205 1.00 72.44 575 GLU A CA 1
ATOM 4369 C C . GLU A 1 575 ? 21.328 -6.170 -36.996 1.00 72.44 575 GLU A C 1
ATOM 4371 O O . GLU A 1 575 ? 22.254 -5.361 -36.937 1.00 72.44 575 GLU A O 1
ATOM 4376 N N . VAL A 1 576 ? 20.432 -6.305 -36.017 1.00 62.97 576 VAL A N 1
ATOM 4377 C CA . VAL A 1 576 ? 20.308 -5.367 -34.891 1.00 62.97 576 VAL A CA 1
ATOM 4378 C C . VAL A 1 576 ? 21.143 -5.790 -33.680 1.00 62.97 576 VAL A C 1
ATOM 4380 O O . VAL A 1 576 ? 21.540 -4.935 -32.889 1.00 62.97 576 VAL A O 1
ATOM 4383 N N . VAL A 1 577 ? 21.458 -7.083 -33.530 1.00 66.44 577 VAL A N 1
ATOM 4384 C CA . VAL A 1 577 ? 22.163 -7.606 -32.343 1.00 66.44 577 VAL A CA 1
ATOM 4385 C C . VAL A 1 577 ? 23.471 -8.306 -32.714 1.00 66.44 577 VAL A C 1
ATOM 4387 O O . VAL A 1 577 ? 24.542 -7.899 -32.252 1.00 66.44 577 VAL A O 1
ATOM 4390 N N . VAL A 1 578 ? 23.425 -9.315 -33.592 1.00 77.62 578 VAL A N 1
ATOM 4391 C CA . VAL A 1 578 ? 24.609 -10.139 -33.917 1.00 77.62 578 VAL A CA 1
ATOM 4392 C C . VAL A 1 578 ? 25.677 -9.328 -34.653 1.00 77.62 578 VAL A C 1
ATOM 4394 O O . VAL A 1 578 ? 26.849 -9.360 -34.278 1.00 77.62 578 VAL A O 1
ATOM 4397 N N . MET A 1 579 ? 25.300 -8.582 -35.690 1.00 78.44 579 MET A N 1
ATOM 4398 C CA . MET A 1 579 ? 26.233 -7.831 -36.530 1.00 78.44 579 MET A CA 1
ATOM 4399 C C . MET A 1 579 ? 26.902 -6.668 -35.783 1.00 78.44 579 MET A C 1
ATOM 4401 O O . MET A 1 579 ? 28.115 -6.504 -35.927 1.00 78.44 579 MET A O 1
ATOM 4405 N N . PRO A 1 580 ? 26.207 -5.900 -34.922 1.00 67.50 580 PRO A N 1
ATOM 4406 C CA . PRO A 1 580 ? 26.855 -4.941 -34.031 1.00 67.50 580 PRO A CA 1
ATOM 4407 C C . PRO A 1 580 ? 27.866 -5.584 -33.075 1.00 67.50 580 PRO A C 1
ATOM 4409 O O . PRO A 1 580 ? 28.968 -5.054 -32.915 1.00 67.50 580 PRO A O 1
ATOM 4412 N N . ASN A 1 581 ? 27.551 -6.744 -32.487 1.00 65.75 581 ASN A N 1
ATOM 4413 C CA . ASN A 1 581 ? 28.499 -7.490 -31.650 1.00 65.75 581 ASN A CA 1
ATOM 4414 C C . ASN A 1 581 ? 29.704 -7.991 -32.460 1.00 65.75 581 ASN A C 1
ATOM 4416 O O . ASN A 1 581 ? 30.848 -7.835 -32.031 1.00 65.75 581 ASN A O 1
ATOM 4420 N N . TYR A 1 582 ? 29.476 -8.492 -33.674 1.00 80.94 582 TYR A N 1
ATOM 4421 C CA . TYR A 1 582 ? 30.542 -8.863 -34.600 1.00 80.94 582 TYR A CA 1
ATOM 4422 C C . TYR A 1 582 ? 31.437 -7.669 -34.959 1.00 80.94 582 TYR A C 1
ATOM 4424 O O . TYR A 1 582 ? 32.654 -7.797 -34.899 1.00 80.94 582 TYR A O 1
ATOM 4432 N N . HIS A 1 583 ? 30.882 -6.493 -35.264 1.00 74.19 583 HIS A N 1
ATOM 4433 C CA . HIS A 1 583 ? 31.674 -5.302 -35.597 1.00 74.19 583 HIS A CA 1
ATOM 4434 C C . HIS A 1 583 ? 32.498 -4.772 -34.413 1.00 74.19 583 HIS A C 1
ATOM 4436 O O . HIS A 1 583 ? 33.575 -4.215 -34.627 1.00 74.19 583 HIS A O 1
ATOM 4442 N N . ARG A 1 584 ? 32.034 -4.969 -33.170 1.00 70.75 584 ARG A N 1
ATOM 4443 C CA . ARG A 1 584 ? 32.814 -4.664 -31.955 1.00 70.75 584 ARG A CA 1
ATOM 4444 C C . ARG A 1 584 ? 34.000 -5.614 -31.787 1.00 70.75 584 ARG A C 1
ATOM 4446 O O . ARG A 1 584 ? 35.091 -5.170 -31.439 1.00 70.75 584 ARG A O 1
ATOM 4453 N N . LEU A 1 585 ? 33.801 -6.902 -32.066 1.00 72.31 585 LEU A N 1
ATOM 4454 C CA . LEU A 1 585 ? 34.865 -7.910 -32.044 1.00 72.31 585 LEU A CA 1
ATOM 4455 C C . LEU A 1 585 ? 35.828 -7.733 -33.237 1.00 72.31 585 LEU A C 1
ATOM 4457 O O . LEU A 1 585 ? 37.041 -7.892 -33.126 1.00 72.31 585 LEU A O 1
ATOM 4461 N N . PHE A 1 586 ? 35.313 -7.321 -34.389 1.00 73.38 586 PHE A N 1
ATOM 4462 C CA . PHE A 1 586 ? 36.066 -7.201 -35.631 1.00 73.38 586 PHE A CA 1
ATOM 4463 C C . PHE A 1 586 ? 35.969 -5.777 -36.223 1.00 73.38 586 PHE A C 1
ATOM 4465 O O . PHE A 1 586 ? 35.330 -5.573 -37.259 1.00 73.38 586 PHE A O 1
ATOM 4472 N N . PRO A 1 587 ? 36.605 -4.764 -35.595 1.00 56.75 587 PRO A N 1
ATOM 4473 C CA . PRO A 1 587 ? 36.507 -3.375 -36.033 1.00 56.75 587 PRO A CA 1
ATOM 4474 C C . PRO A 1 587 ? 37.208 -3.156 -37.381 1.00 56.75 587 PRO A C 1
ATOM 4476 O O . PRO A 1 587 ? 38.409 -3.405 -37.550 1.00 56.75 587 PRO A O 1
ATOM 4479 N N . GLY A 1 588 ? 36.460 -2.657 -38.364 1.00 57.81 588 GLY A N 1
ATOM 4480 C CA . GLY A 1 588 ? 36.994 -2.291 -39.672 1.00 57.81 588 GLY A CA 1
ATOM 4481 C C . GLY A 1 588 ? 37.848 -1.026 -39.586 1.00 57.81 588 GLY A C 1
ATOM 4482 O O . GLY A 1 588 ? 37.315 0.050 -39.345 1.00 57.81 588 GLY A O 1
ATOM 4483 N N . GLY A 1 589 ? 39.165 -1.127 -39.809 1.00 51.25 589 GLY A N 1
ATOM 4484 C CA . GLY A 1 589 ? 39.978 0.079 -40.033 1.00 51.25 589 GLY A CA 1
ATOM 4485 C C . GLY A 1 589 ? 41.497 -0.022 -39.891 1.00 51.25 589 GLY A C 1
ATOM 4486 O O . GLY A 1 589 ? 42.192 0.664 -40.625 1.00 51.25 589 GLY A O 1
ATOM 4487 N N . ALA A 1 590 ? 42.050 -0.882 -39.026 1.00 44.12 590 ALA A N 1
ATOM 4488 C CA . ALA A 1 590 ? 43.512 -0.896 -38.794 1.00 44.12 590 ALA A CA 1
ATOM 4489 C C . ALA A 1 590 ? 44.167 -2.291 -38.797 1.00 44.12 590 ALA A C 1
ATOM 4491 O O . ALA A 1 590 ? 45.346 -2.420 -39.118 1.00 44.12 590 ALA A O 1
ATOM 4492 N N . ARG A 1 591 ? 43.415 -3.368 -38.524 1.00 48.25 591 ARG A N 1
ATOM 4493 C CA . ARG A 1 591 ? 43.951 -4.749 -38.499 1.00 48.25 591 ARG A CA 1
ATOM 4494 C C . ARG A 1 591 ? 44.044 -5.434 -39.870 1.00 48.25 591 ARG A C 1
ATOM 4496 O O . ARG A 1 591 ? 44.653 -6.494 -39.974 1.00 48.25 591 ARG A O 1
ATOM 4503 N N . LYS A 1 592 ? 43.502 -4.831 -40.939 1.00 48.03 592 LYS A N 1
ATOM 4504 C CA . LYS A 1 592 ? 43.585 -5.382 -42.309 1.00 48.03 592 LYS A CA 1
ATOM 4505 C C . LYS A 1 592 ? 44.996 -5.337 -42.918 1.00 48.03 592 LYS A C 1
ATOM 4507 O O . LYS A 1 592 ? 45.252 -6.085 -43.853 1.00 48.03 592 LYS A O 1
ATOM 4512 N N . LEU A 1 593 ? 45.907 -4.504 -42.404 1.00 45.38 593 LEU A N 1
ATOM 4513 C CA . LEU A 1 593 ? 47.214 -4.260 -43.034 1.00 45.38 593 LEU A CA 1
ATOM 4514 C C . LEU A 1 593 ? 48.311 -5.283 -42.681 1.00 45.38 593 LEU A C 1
ATOM 4516 O O . LEU A 1 593 ? 49.305 -5.341 -43.395 1.00 45.38 593 LEU A O 1
ATOM 4520 N N . PHE A 1 594 ? 48.139 -6.119 -41.648 1.00 47.19 594 PHE A N 1
ATOM 4521 C CA . PHE A 1 594 ? 49.220 -6.994 -41.154 1.00 47.19 594 PHE A CA 1
ATOM 4522 C C . PHE A 1 594 ? 48.944 -8.509 -41.193 1.00 47.19 594 PHE A C 1
ATOM 4524 O O . PHE A 1 594 ? 49.809 -9.277 -40.788 1.00 47.19 594 PHE A O 1
ATOM 4531 N N . ASN A 1 595 ? 47.795 -8.983 -41.695 1.00 45.97 595 ASN A N 1
ATOM 4532 C CA . ASN A 1 595 ? 47.468 -10.419 -41.677 1.00 45.97 595 ASN A CA 1
ATOM 4533 C C . ASN A 1 595 ? 46.799 -10.898 -42.978 1.00 45.97 595 ASN A C 1
ATOM 4535 O O . ASN A 1 595 ? 45.580 -11.020 -43.066 1.00 45.97 595 ASN A O 1
ATOM 4539 N N . ILE A 1 596 ? 47.614 -11.214 -43.988 1.00 45.47 596 ILE A N 1
ATOM 4540 C CA . ILE A 1 596 ? 47.146 -11.673 -45.312 1.00 45.47 596 ILE A CA 1
ATOM 4541 C C . ILE A 1 596 ? 46.707 -13.160 -45.300 1.00 45.47 596 ILE A C 1
ATOM 4543 O O . ILE A 1 596 ? 45.930 -13.566 -46.156 1.00 45.47 596 ILE A O 1
ATOM 4547 N N . PHE A 1 597 ? 47.087 -13.958 -44.288 1.00 43.75 597 PHE A N 1
ATOM 4548 C CA . PHE A 1 597 ? 46.667 -15.371 -44.153 1.00 43.75 597 PHE A CA 1
ATOM 4549 C C . PHE A 1 597 ? 45.769 -15.679 -42.933 1.00 43.75 597 PHE A C 1
ATOM 4551 O O . PHE A 1 597 ? 45.198 -16.763 -42.858 1.00 43.75 597 PHE A O 1
ATOM 4558 N N . GLY A 1 598 ? 45.620 -14.751 -41.977 1.00 50.72 598 GLY A N 1
ATOM 4559 C CA . GLY A 1 598 ? 44.859 -14.956 -40.728 1.00 50.72 598 GLY A CA 1
ATOM 4560 C C . GLY A 1 598 ? 43.451 -14.345 -40.698 1.00 50.72 598 GLY A C 1
ATOM 4561 O O . GLY A 1 598 ? 42.724 -14.535 -39.724 1.00 50.72 598 GLY A O 1
ATOM 4562 N N . SER A 1 599 ? 43.054 -13.603 -41.739 1.00 60.31 599 SER A N 1
ATOM 4563 C CA . SER A 1 599 ? 41.839 -12.778 -41.709 1.00 60.31 599 SER A CA 1
ATOM 4564 C C . SER A 1 599 ? 40.534 -13.578 -41.808 1.00 60.31 599 SER A C 1
ATOM 4566 O O . SER A 1 599 ? 39.584 -13.219 -41.119 1.00 60.31 599 SER A O 1
ATOM 4568 N N . SER A 1 600 ? 40.475 -14.678 -42.576 1.00 69.50 600 SER A N 1
ATOM 4569 C CA . SER A 1 600 ? 39.234 -15.469 -42.713 1.00 69.50 600 SER A CA 1
ATOM 4570 C C . SER A 1 600 ? 38.946 -16.355 -41.498 1.00 69.50 600 SER A C 1
ATOM 4572 O O . SER A 1 600 ? 37.787 -16.568 -41.143 1.00 69.50 600 SER A O 1
ATOM 4574 N N . TYR A 1 601 ? 39.993 -16.841 -40.821 1.00 80.06 601 TYR A N 1
ATOM 4575 C CA . TYR A 1 601 ? 39.840 -17.628 -39.598 1.00 80.06 601 TYR A CA 1
ATOM 4576 C C . TYR A 1 601 ? 39.366 -16.749 -38.438 1.00 80.06 601 TYR A C 1
ATOM 4578 O O . TYR A 1 601 ? 38.396 -17.098 -37.773 1.00 80.06 601 TYR A O 1
ATOM 4586 N N . CYS A 1 602 ? 39.978 -15.575 -38.248 1.00 82.06 602 CYS A N 1
ATOM 4587 C CA . CYS A 1 602 ? 39.497 -14.611 -37.260 1.00 82.06 602 CYS A CA 1
ATOM 4588 C C . CYS A 1 602 ? 38.070 -14.132 -37.571 1.00 82.06 602 CYS A C 1
ATOM 4590 O O . CYS A 1 602 ? 37.246 -14.104 -36.667 1.00 82.06 602 CYS A O 1
ATOM 4592 N N . ASP A 1 603 ? 37.746 -13.839 -38.837 1.00 83.56 603 ASP A N 1
ATOM 4593 C CA . ASP A 1 603 ? 36.379 -13.490 -39.254 1.00 83.56 603 ASP A CA 1
ATOM 4594 C C . ASP A 1 603 ? 35.360 -14.568 -38.850 1.00 83.56 603 ASP A C 1
ATOM 4596 O O . ASP A 1 603 ? 34.334 -14.270 -38.239 1.00 83.56 603 ASP A O 1
ATOM 4600 N N . THR A 1 604 ? 35.678 -15.836 -39.126 1.00 84.06 604 THR A N 1
ATOM 4601 C CA . THR A 1 604 ? 34.813 -16.974 -38.787 1.00 84.06 604 THR A CA 1
ATOM 4602 C C . THR A 1 604 ? 34.621 -17.103 -37.275 1.00 84.06 604 THR A C 1
ATOM 4604 O O . THR A 1 604 ? 33.499 -17.281 -36.804 1.00 84.06 604 THR A O 1
ATOM 4607 N N . VAL A 1 605 ? 35.703 -16.998 -36.500 1.00 84.19 605 VAL A N 1
ATOM 4608 C CA . VAL A 1 605 ? 35.664 -17.150 -35.038 1.00 84.19 605 VAL A CA 1
ATOM 4609 C C . VAL A 1 605 ? 34.982 -15.947 -34.369 1.00 84.19 605 VAL A C 1
ATOM 4611 O O . VAL A 1 605 ? 34.235 -16.128 -33.412 1.00 84.19 605 VAL A O 1
ATOM 4614 N N . ALA A 1 606 ? 35.160 -14.735 -34.900 1.00 85.38 606 ALA A N 1
ATOM 4615 C CA . ALA A 1 606 ? 34.492 -13.526 -34.418 1.00 85.38 606 ALA A CA 1
ATOM 4616 C C . ALA A 1 606 ? 32.977 -13.563 -34.663 1.00 85.38 606 ALA A C 1
ATOM 4618 O O . ALA A 1 606 ? 32.213 -13.217 -33.766 1.00 85.38 606 ALA A O 1
ATOM 4619 N N . LYS A 1 607 ? 32.525 -14.032 -35.838 1.00 87.12 607 LYS A N 1
ATOM 4620 C CA . LYS A 1 607 ? 31.091 -14.241 -36.117 1.00 87.12 607 LYS A CA 1
ATOM 4621 C C . LYS A 1 607 ? 30.480 -15.274 -35.178 1.00 87.12 607 LYS A C 1
ATOM 4623 O O . LYS A 1 607 ? 29.405 -15.041 -34.639 1.00 87.12 607 LYS A O 1
ATOM 4628 N N . ARG A 1 608 ? 31.182 -16.384 -34.930 1.00 87.62 608 ARG A N 1
ATOM 4629 C CA . ARG A 1 608 ? 30.723 -17.410 -33.981 1.00 87.62 608 ARG A CA 1
ATOM 4630 C C . ARG A 1 608 ? 30.602 -16.873 -32.566 1.00 87.62 608 ARG A C 1
ATOM 4632 O O . ARG A 1 608 ? 29.572 -17.081 -31.940 1.00 87.62 608 ARG A O 1
ATOM 4639 N N . LEU A 1 609 ? 31.617 -16.162 -32.076 1.00 86.75 609 LEU A N 1
ATOM 4640 C CA . LEU A 1 609 ? 31.559 -15.563 -30.747 1.00 86.75 609 LEU A CA 1
ATOM 4641 C C . LEU A 1 609 ? 30.420 -14.536 -30.646 1.00 86.75 609 LEU A C 1
ATOM 4643 O O . LEU A 1 609 ? 29.683 -14.548 -29.667 1.00 86.75 609 LEU A O 1
ATOM 4647 N N . ALA A 1 610 ? 30.216 -13.708 -31.677 1.00 83.88 610 ALA A N 1
ATOM 4648 C CA . ALA A 1 610 ? 29.085 -12.783 -31.736 1.00 83.88 610 ALA A CA 1
ATOM 4649 C C . ALA A 1 610 ? 27.732 -13.510 -31.674 1.00 83.88 610 ALA A C 1
ATOM 4651 O O . ALA A 1 610 ? 26.843 -13.066 -30.950 1.00 83.88 610 ALA A O 1
ATOM 4652 N N . CYS A 1 611 ? 27.584 -14.639 -32.373 1.00 87.69 611 CYS A N 1
ATOM 4653 C CA . CYS A 1 611 ? 26.397 -15.488 -32.279 1.00 87.69 611 CYS A CA 1
ATOM 4654 C C . CYS A 1 611 ? 26.222 -16.056 -30.867 1.00 87.69 611 CYS A C 1
ATOM 4656 O O . CYS A 1 611 ? 25.163 -15.873 -30.283 1.00 87.69 611 CYS A O 1
ATOM 4658 N N . TRP A 1 612 ? 27.258 -16.650 -30.270 1.00 85.75 612 TRP A N 1
ATOM 4659 C CA . TRP A 1 612 ? 27.172 -17.227 -28.924 1.00 85.75 612 TRP A CA 1
ATOM 4660 C C . TRP A 1 612 ? 26.815 -16.209 -27.838 1.00 85.75 612 TRP A C 1
ATOM 4662 O O . TRP A 1 612 ? 26.114 -16.552 -26.896 1.00 85.75 612 TRP A O 1
ATOM 4672 N N . ILE A 1 613 ? 27.252 -14.959 -27.988 1.00 79.88 613 ILE A N 1
ATOM 4673 C CA . ILE A 1 613 ? 26.878 -13.852 -27.097 1.00 79.88 613 ILE A CA 1
ATOM 4674 C C . ILE A 1 613 ? 25.419 -13.418 -27.317 1.00 79.88 613 ILE A C 1
ATOM 4676 O O . ILE A 1 613 ? 24.760 -12.985 -26.378 1.00 79.88 613 ILE A O 1
ATOM 4680 N N . SER A 1 614 ? 24.914 -13.517 -28.549 1.00 81.56 614 SER A N 1
ATOM 4681 C CA . SER A 1 614 ? 23.605 -12.968 -28.936 1.00 81.56 614 SER A CA 1
ATOM 4682 C C . SER A 1 614 ? 22.449 -13.973 -28.831 1.00 81.56 614 SER A C 1
ATOM 4684 O O . SER A 1 614 ? 21.309 -13.554 -28.665 1.00 81.56 614 SER A O 1
ATOM 4686 N N . ILE A 1 615 ? 22.730 -15.276 -28.941 1.00 82.69 615 ILE A N 1
ATOM 4687 C CA . ILE A 1 615 ? 21.766 -16.388 -28.860 1.00 82.69 615 ILE A CA 1
ATOM 4688 C C . ILE A 1 615 ? 22.337 -17.503 -27.978 1.00 82.69 615 ILE A C 1
ATOM 4690 O O . ILE A 1 615 ? 22.806 -18.547 -28.440 1.00 82.69 615 ILE A O 1
ATOM 4694 N N . GLN A 1 616 ? 22.354 -17.239 -26.674 1.00 85.69 616 GLN A N 1
ATOM 4695 C CA . GLN A 1 616 ? 22.900 -18.161 -25.683 1.00 85.69 616 GLN A CA 1
ATOM 4696 C C . GLN A 1 616 ? 22.054 -19.430 -25.573 1.00 85.69 616 GLN A C 1
ATOM 4698 O O . GLN A 1 616 ? 20.839 -19.396 -25.760 1.00 85.69 616 GLN A O 1
ATOM 4703 N N . LYS A 1 617 ? 22.706 -20.565 -25.315 1.00 86.94 617 LYS A N 1
ATOM 4704 C CA . LYS A 1 617 ? 22.032 -21.839 -25.055 1.00 86.94 617 LYS A CA 1
ATOM 4705 C C . LYS A 1 617 ? 21.245 -21.729 -23.748 1.00 86.94 617 LYS A C 1
ATOM 4707 O O . LYS A 1 617 ? 21.699 -21.035 -22.843 1.00 86.94 617 LYS A O 1
ATOM 4712 N N . CYS A 1 618 ? 20.110 -22.403 -23.647 1.00 84.75 618 CYS A N 1
ATOM 4713 C CA . CYS A 1 618 ? 19.390 -22.543 -22.386 1.00 84.75 618 CYS A CA 1
ATOM 4714 C C . CYS A 1 618 ? 19.376 -23.993 -21.889 1.00 84.75 618 CYS A C 1
ATOM 4716 O O . CYS A 1 618 ? 19.689 -24.912 -22.656 1.00 84.75 618 CYS A O 1
ATOM 4718 N N . ASP A 1 619 ? 19.113 -24.175 -20.594 1.00 74.81 619 ASP A N 1
ATOM 4719 C CA . ASP A 1 619 ? 19.083 -25.496 -19.956 1.00 74.81 619 ASP A CA 1
ATOM 4720 C C . ASP A 1 619 ? 17.868 -26.329 -20.417 1.00 74.81 619 ASP A C 1
ATOM 4722 O O . ASP A 1 619 ? 16.854 -25.798 -20.863 1.00 74.81 619 ASP A O 1
ATOM 4726 N N . ASN A 1 620 ? 17.970 -27.658 -20.345 1.00 59.69 620 ASN A N 1
ATOM 4727 C CA . ASN A 1 620 ? 16.993 -28.596 -20.908 1.00 59.69 620 ASN A CA 1
ATOM 4728 C C . ASN A 1 620 ? 15.623 -28.576 -20.202 1.00 59.69 620 ASN A C 1
ATOM 4730 O O . ASN A 1 620 ? 14.651 -29.051 -20.790 1.00 59.69 620 ASN A O 1
ATOM 4734 N N . ASP A 1 621 ? 15.548 -28.039 -18.978 1.00 56.88 621 ASP A N 1
ATOM 4735 C CA . ASP A 1 621 ? 14.362 -28.085 -18.112 1.00 56.88 621 ASP A CA 1
ATOM 4736 C C . ASP A 1 621 ? 13.760 -26.694 -17.783 1.00 56.88 621 ASP A C 1
ATOM 4738 O O . ASP A 1 621 ? 12.747 -26.628 -17.082 1.00 56.88 621 ASP A O 1
ATOM 4742 N N . GLY A 1 622 ? 14.315 -25.576 -18.281 1.00 60.16 622 GLY A N 1
ATOM 4743 C CA . GLY A 1 622 ? 13.886 -24.236 -17.852 1.00 60.16 622 GLY A CA 1
ATOM 4744 C C . GLY A 1 622 ? 14.397 -23.069 -18.698 1.00 60.16 622 GLY A C 1
ATOM 4745 O O . GLY A 1 622 ? 15.308 -23.203 -19.505 1.00 60.16 622 GLY A O 1
ATOM 4746 N N . ASP A 1 623 ? 13.788 -21.899 -18.494 1.00 66.62 623 ASP A N 1
ATOM 4747 C CA . ASP A 1 623 ? 14.037 -20.627 -19.193 1.00 66.62 623 ASP A CA 1
ATOM 4748 C C . ASP A 1 623 ? 15.431 -20.022 -18.907 1.00 66.62 623 ASP A C 1
ATOM 4750 O O . ASP A 1 623 ? 15.688 -18.873 -19.240 1.00 66.62 623 ASP A O 1
ATOM 4754 N N . ASP A 1 624 ? 16.344 -20.776 -18.294 1.00 73.81 624 ASP A N 1
ATOM 4755 C CA . ASP A 1 624 ? 17.633 -20.297 -17.805 1.00 73.81 624 ASP A CA 1
ATOM 4756 C C . ASP A 1 624 ? 18.715 -20.334 -18.887 1.00 73.81 624 ASP A C 1
ATOM 4758 O O . ASP A 1 624 ? 18.924 -21.319 -19.597 1.00 73.81 624 ASP A O 1
ATOM 4762 N N . ARG A 1 625 ? 19.450 -19.234 -18.988 1.00 78.06 625 ARG A N 1
ATOM 4763 C CA . ARG A 1 625 ? 20.446 -18.934 -20.008 1.00 78.06 625 ARG A CA 1
ATOM 4764 C C . ARG A 1 625 ? 21.846 -19.310 -19.542 1.00 78.06 625 ARG A C 1
ATOM 4766 O O . ARG A 1 625 ? 22.337 -18.837 -18.520 1.00 78.06 625 ARG A O 1
ATOM 4773 N N . LEU A 1 626 ? 22.549 -20.079 -20.365 1.00 81.38 626 LEU A N 1
ATOM 4774 C CA . LEU A 1 626 ? 23.920 -20.504 -20.111 1.00 81.38 626 LEU A CA 1
ATOM 4775 C C . LEU A 1 626 ? 24.930 -19.460 -20.607 1.00 81.38 626 LEU A C 1
ATOM 4777 O O . LEU A 1 626 ? 24.896 -19.032 -21.767 1.00 81.38 626 LEU A O 1
ATOM 4781 N N . ARG A 1 627 ? 25.909 -19.122 -19.759 1.00 81.12 627 ARG A N 1
ATOM 4782 C CA . ARG A 1 627 ? 27.054 -18.262 -20.118 1.00 81.12 627 ARG A CA 1
ATOM 4783 C C . ARG A 1 627 ? 27.843 -18.824 -21.300 1.00 81.12 627 ARG A C 1
ATOM 4785 O O . ARG A 1 627 ? 27.838 -20.028 -21.545 1.00 81.12 627 ARG A O 1
ATOM 4792 N N . VAL A 1 628 ? 28.554 -17.971 -22.037 1.00 85.81 628 VAL A N 1
ATOM 4793 C CA . VAL A 1 628 ? 29.440 -18.405 -23.131 1.00 85.81 628 VAL A CA 1
ATOM 4794 C C . VAL A 1 628 ? 30.649 -19.125 -22.548 1.00 85.81 628 VAL A C 1
ATOM 4796 O O . VAL A 1 628 ? 31.216 -18.693 -21.562 1.00 85.81 628 VAL A O 1
ATOM 4799 N N . CYS A 1 629 ? 31.102 -20.225 -23.128 1.00 88.19 629 CYS A N 1
ATOM 4800 C CA . CYS A 1 629 ? 32.238 -20.936 -22.556 1.00 88.19 629 CYS A CA 1
ATOM 4801 C C . CYS A 1 629 ? 33.522 -20.093 -22.614 1.00 88.19 629 CYS A C 1
ATOM 4803 O O . CYS A 1 629 ? 33.857 -19.528 -23.662 1.00 88.19 629 CYS A O 1
ATOM 4805 N N . HIS A 1 630 ? 34.307 -20.110 -21.536 1.00 87.19 630 HIS A N 1
ATOM 4806 C CA . HIS A 1 630 ? 35.644 -19.513 -21.461 1.00 87.19 630 HIS 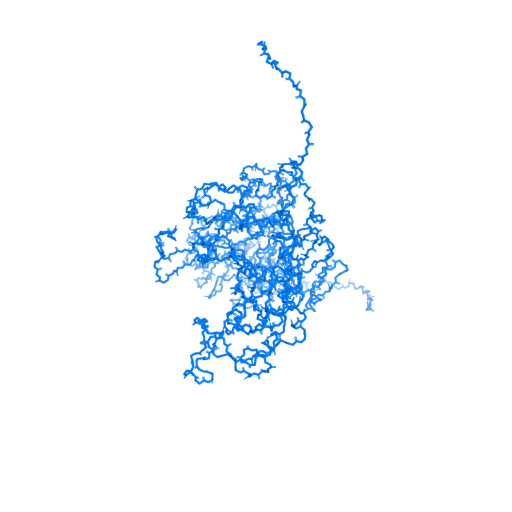A CA 1
ATOM 4807 C C . HIS A 1 630 ? 36.512 -19.901 -22.672 1.00 87.19 630 HIS A C 1
ATOM 4809 O O . HIS A 1 630 ? 37.179 -19.072 -23.297 1.00 87.19 630 HIS A O 1
ATOM 4815 N N . SER A 1 631 ? 36.429 -21.170 -23.087 1.00 86.38 631 SER A N 1
ATOM 4816 C CA . SER A 1 631 ? 37.152 -21.708 -24.243 1.00 86.38 631 SER A CA 1
ATOM 4817 C C . SER A 1 631 ? 36.802 -21.031 -25.575 1.00 86.38 631 SER A C 1
ATOM 4819 O O . SER A 1 631 ? 37.649 -20.958 -26.471 1.00 86.38 631 SER A O 1
ATOM 4821 N N . ALA A 1 632 ? 35.566 -20.549 -25.738 1.00 87.56 632 ALA A N 1
ATOM 4822 C CA . ALA A 1 632 ? 35.132 -19.855 -26.949 1.00 87.56 632 ALA A CA 1
ATOM 4823 C C . ALA A 1 632 ? 35.761 -18.453 -27.025 1.00 87.56 632 ALA A C 1
ATOM 4825 O O . ALA A 1 632 ? 36.288 -18.069 -28.073 1.00 87.56 632 ALA A O 1
ATOM 4826 N N . CYS A 1 633 ? 35.818 -17.742 -25.894 1.00 87.38 633 CYS A N 1
ATOM 4827 C CA . CYS A 1 633 ? 36.537 -16.474 -25.774 1.00 87.38 633 CYS A CA 1
ATOM 4828 C C . CYS A 1 633 ? 38.041 -16.633 -26.050 1.00 87.38 633 CYS A C 1
ATOM 4830 O O . CYS A 1 633 ? 38.610 -15.906 -26.870 1.00 87.38 633 CYS A O 1
ATOM 4832 N N . GLN A 1 634 ? 38.688 -17.639 -25.449 1.00 87.25 634 GLN A N 1
ATOM 4833 C CA . GLN A 1 634 ? 40.110 -17.908 -25.691 1.00 87.25 634 GLN A CA 1
ATOM 4834 C C . GLN A 1 634 ? 40.396 -18.226 -27.164 1.00 87.25 634 GLN A C 1
ATOM 4836 O O . GLN A 1 634 ? 41.391 -17.762 -27.727 1.00 87.25 634 GLN A O 1
ATOM 4841 N N . SER A 1 635 ? 39.511 -18.989 -27.811 1.00 86.25 635 SER A N 1
ATOM 4842 C CA . SER A 1 635 ? 39.632 -19.325 -29.234 1.00 86.25 635 SER A CA 1
ATOM 4843 C C . SER A 1 635 ? 39.581 -18.078 -30.114 1.00 86.25 635 SER A C 1
ATOM 4845 O O . SER A 1 635 ? 40.365 -17.962 -31.058 1.00 86.25 635 SER A O 1
ATOM 4847 N N . TYR A 1 636 ? 38.716 -17.120 -29.777 1.00 87.56 636 TYR A N 1
ATOM 4848 C CA . TYR A 1 636 ? 38.656 -15.817 -30.431 1.00 87.56 636 TYR A CA 1
ATOM 4849 C C . TYR A 1 636 ? 39.933 -14.998 -30.219 1.00 87.56 636 TYR A C 1
ATOM 4851 O O . TYR A 1 636 ? 40.534 -14.561 -31.203 1.00 87.56 636 TYR A O 1
ATOM 4859 N N . ASN A 1 637 ? 40.411 -14.858 -28.980 1.00 84.44 637 ASN A N 1
ATOM 4860 C CA . ASN A 1 637 ? 41.659 -14.143 -28.696 1.00 84.44 637 ASN A CA 1
ATOM 4861 C C . ASN A 1 637 ? 42.842 -14.722 -29.474 1.00 84.44 637 ASN A C 1
ATOM 4863 O O . ASN A 1 637 ? 43.598 -13.979 -30.103 1.00 84.44 637 ASN A O 1
ATOM 4867 N N . LEU A 1 638 ? 42.951 -16.052 -29.515 1.00 85.00 638 LEU A N 1
ATOM 4868 C CA . LEU A 1 638 ? 43.995 -16.759 -30.249 1.00 85.00 638 LEU A CA 1
ATOM 4869 C C . LEU A 1 638 ? 43.872 -16.586 -31.771 1.00 85.00 638 LEU A C 1
ATOM 4871 O O . LEU A 1 638 ? 44.880 -16.411 -32.457 1.00 85.00 638 LEU A O 1
ATOM 4875 N N . ALA A 1 639 ? 42.656 -16.663 -32.317 1.00 83.75 639 ALA A N 1
ATOM 4876 C CA . ALA A 1 639 ? 42.408 -16.533 -33.751 1.00 83.75 639 ALA A CA 1
ATOM 4877 C C . ALA A 1 639 ? 42.642 -15.104 -34.255 1.00 83.75 639 ALA A C 1
ATOM 4879 O O . ALA A 1 639 ? 43.157 -14.913 -35.357 1.00 83.75 639 ALA A O 1
ATOM 4880 N N . CYS A 1 640 ? 42.266 -14.116 -33.445 1.00 80.31 640 CYS A N 1
ATOM 4881 C CA . CYS A 1 640 ? 42.223 -12.710 -33.822 1.00 80.31 640 CYS A CA 1
ATOM 4882 C C . CYS A 1 640 ? 43.388 -11.871 -33.290 1.00 80.31 640 CYS A C 1
ATOM 4884 O O . CYS A 1 640 ? 43.484 -10.694 -33.644 1.00 80.31 640 CYS A O 1
ATOM 4886 N N . GLY A 1 641 ? 44.262 -12.440 -32.450 1.00 76.50 641 GLY A N 1
ATOM 4887 C CA . GLY A 1 641 ? 45.278 -11.671 -31.724 1.00 76.50 641 GLY A CA 1
ATOM 4888 C C . GLY A 1 641 ? 44.641 -10.584 -30.853 1.00 76.50 641 GLY A C 1
ATOM 4889 O O . GLY A 1 641 ? 45.130 -9.455 -30.808 1.00 76.50 641 GLY A O 1
ATOM 4890 N N . ALA A 1 642 ? 43.485 -10.894 -30.264 1.00 78.81 642 ALA A N 1
ATOM 4891 C CA . ALA A 1 642 ? 42.722 -9.993 -29.413 1.00 78.81 642 ALA A CA 1
ATOM 4892 C C . ALA A 1 642 ? 43.013 -10.267 -27.930 1.00 78.81 642 ALA A C 1
ATOM 4894 O O . ALA A 1 642 ? 43.584 -11.298 -27.577 1.00 78.81 642 ALA A O 1
ATOM 4895 N N . SER A 1 643 ? 42.614 -9.320 -27.084 1.00 79.50 643 SER A N 1
ATOM 4896 C CA . SER A 1 643 ? 42.843 -9.339 -25.636 1.00 79.50 643 SER A CA 1
ATOM 4897 C C . SER A 1 643 ? 41.514 -9.197 -24.892 1.00 79.50 643 SER A C 1
ATOM 4899 O O . SER A 1 643 ? 41.402 -8.383 -23.982 1.00 79.50 643 SER A O 1
ATOM 4901 N N . LEU A 1 644 ? 40.474 -9.899 -25.350 1.00 78.94 644 LEU A N 1
ATOM 4902 C CA . LEU A 1 644 ? 39.192 -9.930 -24.652 1.00 78.94 644 LEU A CA 1
ATOM 4903 C C . LEU A 1 644 ? 39.398 -10.583 -23.284 1.00 78.94 644 LEU A C 1
ATOM 4905 O O . LEU A 1 644 ? 40.072 -11.610 -23.196 1.00 78.94 644 LEU A O 1
ATOM 4909 N N . ASP A 1 645 ? 38.848 -9.994 -22.231 1.00 78.75 645 ASP A N 1
ATOM 4910 C CA . ASP A 1 645 ? 38.949 -10.580 -20.903 1.00 78.75 645 ASP A CA 1
ATOM 4911 C C . ASP A 1 645 ? 38.019 -11.794 -20.801 1.00 78.75 645 ASP A C 1
ATOM 4913 O O . ASP A 1 645 ? 36.809 -11.662 -20.660 1.00 78.75 645 ASP A O 1
ATOM 4917 N N . CYS A 1 646 ? 38.587 -12.994 -20.924 1.00 81.38 646 CYS A N 1
ATOM 4918 C CA . CYS A 1 646 ? 37.822 -14.234 -20.813 1.00 81.38 646 CYS A CA 1
ATOM 4919 C C . CYS A 1 646 ? 37.535 -14.621 -19.359 1.00 81.38 646 CYS A C 1
ATOM 4921 O O . CYS A 1 646 ? 36.786 -15.568 -19.128 1.00 81.38 646 CYS A O 1
ATOM 4923 N N . SER A 1 647 ? 38.145 -13.936 -18.386 1.00 76.19 647 SER A N 1
ATOM 4924 C CA . SER A 1 647 ? 37.882 -14.176 -16.967 1.00 76.19 647 SER A CA 1
ATOM 4925 C C . SER A 1 647 ? 36.590 -13.513 -16.487 1.00 76.19 647 SER A C 1
ATOM 4927 O O . SER A 1 647 ? 36.128 -13.842 -15.399 1.00 76.19 647 SER A O 1
ATOM 4929 N N . ASP A 1 648 ? 35.976 -12.667 -17.321 1.00 69.56 648 ASP A N 1
ATOM 4930 C CA . ASP A 1 648 ? 34.687 -12.024 -17.085 1.00 69.56 648 ASP A CA 1
ATOM 4931 C C . ASP A 1 648 ? 33.555 -13.061 -16.926 1.00 69.56 648 ASP A C 1
ATOM 4933 O O . ASP A 1 648 ? 32.957 -13.522 -17.904 1.00 69.56 648 ASP A O 1
ATOM 4937 N N . GLN A 1 649 ? 33.266 -13.423 -15.670 1.00 65.44 649 GLN A N 1
ATOM 4938 C CA . GLN A 1 649 ? 32.274 -14.440 -15.295 1.00 65.44 649 GLN A CA 1
ATOM 4939 C C . GLN A 1 649 ? 30.817 -14.000 -15.530 1.00 65.44 649 GLN A C 1
ATOM 4941 O O . GLN A 1 649 ? 29.882 -14.760 -15.262 1.00 65.44 649 GLN A O 1
ATOM 4946 N N . THR A 1 650 ? 30.600 -12.783 -16.038 1.00 55.72 650 THR A N 1
ATOM 4947 C CA . THR A 1 650 ? 29.273 -12.268 -16.411 1.00 55.72 650 THR A CA 1
ATOM 4948 C C . THR A 1 650 ? 28.807 -12.786 -17.757 1.00 55.72 650 THR A C 1
ATOM 4950 O O . THR A 1 650 ? 27.626 -13.055 -17.967 1.00 55.72 650 THR A O 1
ATOM 4953 N N . LEU A 1 651 ? 29.758 -12.939 -18.675 1.00 66.25 651 LEU A N 1
ATOM 4954 C CA . LEU A 1 651 ? 29.521 -13.337 -20.049 1.00 66.25 651 LEU A CA 1
ATOM 4955 C C . LEU A 1 651 ? 30.131 -14.705 -20.328 1.00 66.25 651 LEU A C 1
ATOM 4957 O O . LEU A 1 651 ? 29.563 -15.467 -21.117 1.00 66.25 651 LEU A O 1
ATOM 4961 N N . PHE A 1 652 ? 31.257 -15.014 -19.677 1.00 81.62 652 PHE A N 1
ATOM 4962 C CA . PHE A 1 652 ? 32.004 -16.244 -19.865 1.00 81.62 652 PHE A CA 1
ATOM 4963 C C . PHE A 1 652 ? 31.902 -17.197 -18.672 1.00 81.62 652 PHE A C 1
ATOM 4965 O O . PHE A 1 652 ? 31.715 -16.784 -17.537 1.00 81.62 652 PHE A O 1
ATOM 4972 N N . SER A 1 653 ? 32.008 -18.497 -18.930 1.00 79.69 653 SER A N 1
ATOM 4973 C CA . SER A 1 653 ? 32.111 -19.520 -17.891 1.00 79.69 653 SER A CA 1
ATOM 4974 C C . SER A 1 653 ? 33.452 -19.461 -17.155 1.00 79.69 653 SER A C 1
ATOM 4976 O O . SER A 1 653 ? 34.390 -18.770 -17.573 1.00 79.69 653 SER A O 1
ATOM 4978 N N . SER A 1 654 ? 33.581 -20.274 -16.108 1.00 80.06 654 SER A N 1
ATOM 4979 C CA . SER A 1 654 ? 34.877 -20.556 -15.489 1.00 80.06 654 SER A CA 1
ATOM 4980 C C . SER A 1 654 ? 35.743 -21.457 -16.388 1.00 80.06 654 SER A C 1
ATOM 4982 O O . SER A 1 654 ? 35.257 -22.045 -17.364 1.00 80.06 654 SER A O 1
ATOM 4984 N N . GLU A 1 655 ? 37.045 -21.558 -16.090 1.00 75.56 655 GLU A N 1
ATOM 4985 C CA . GLU A 1 655 ? 37.992 -22.397 -16.849 1.00 75.56 655 GLU A CA 1
ATOM 4986 C C . GLU A 1 655 ? 37.725 -23.908 -16.706 1.00 75.56 655 GLU A C 1
ATOM 4988 O O . GLU A 1 655 ? 38.148 -24.685 -17.564 1.00 75.56 655 GLU A O 1
ATOM 4993 N N . GLU A 1 656 ? 37.023 -24.329 -15.647 1.00 68.50 656 GLU A N 1
ATOM 4994 C CA . GLU A 1 656 ? 36.853 -25.739 -15.264 1.00 68.50 656 GLU A CA 1
ATOM 4995 C C . GLU A 1 656 ? 35.552 -26.388 -15.786 1.00 68.50 656 GLU A C 1
ATOM 4997 O O . GLU A 1 656 ? 35.353 -27.592 -15.621 1.00 68.50 656 GLU A O 1
ATOM 5002 N N . GLU A 1 657 ? 34.667 -25.631 -16.444 1.00 64.69 657 GLU A N 1
ATOM 5003 C CA . GLU A 1 657 ? 33.339 -26.114 -16.858 1.00 64.69 657 GLU A CA 1
ATOM 5004 C C . GLU A 1 657 ? 33.346 -27.021 -18.109 1.00 64.69 657 GLU A C 1
ATOM 5006 O O . GLU A 1 657 ? 34.054 -26.797 -19.097 1.00 64.69 657 GLU A O 1
ATOM 5011 N N . GLY A 1 658 ? 32.525 -28.081 -18.062 1.00 59.47 658 GLY A N 1
ATOM 5012 C CA . GLY A 1 658 ? 32.455 -29.152 -19.062 1.00 59.47 658 GLY A CA 1
ATOM 5013 C C . GLY A 1 658 ? 31.378 -28.970 -20.144 1.00 59.47 658 GLY A C 1
ATOM 5014 O O . GLY A 1 658 ? 30.600 -28.017 -20.158 1.00 59.47 658 GLY A O 1
ATOM 5015 N N . LYS A 1 659 ? 31.305 -29.927 -21.086 1.00 57.56 659 LYS A N 1
ATOM 5016 C CA . LYS A 1 659 ? 30.275 -29.945 -22.145 1.00 57.56 659 LYS A CA 1
ATOM 5017 C C . LYS A 1 659 ? 28.866 -29.939 -21.540 1.00 57.56 659 LYS A C 1
ATOM 5019 O O . LYS A 1 659 ? 28.531 -30.849 -20.792 1.00 57.56 659 LYS A O 1
ATOM 5024 N N . GLY A 1 660 ? 28.045 -28.970 -21.946 1.00 63.66 660 GLY A N 1
ATOM 5025 C CA . GLY A 1 660 ? 26.639 -28.852 -21.538 1.00 63.66 660 GLY A CA 1
ATOM 5026 C C . GLY A 1 660 ? 26.361 -27.862 -20.402 1.00 63.66 660 GLY A C 1
ATOM 5027 O O . GLY A 1 660 ? 25.200 -27.577 -20.167 1.00 63.66 660 GLY A O 1
ATOM 5028 N N . GLN A 1 661 ? 27.389 -27.302 -19.754 1.00 73.44 661 GLN A N 1
ATOM 5029 C CA . GLN A 1 661 ? 27.233 -26.302 -18.679 1.00 73.44 661 GLN A CA 1
ATOM 5030 C C . GLN A 1 661 ? 27.345 -24.850 -19.175 1.00 73.44 661 GLN A C 1
ATOM 5032 O O . GLN A 1 661 ? 27.018 -23.910 -18.462 1.00 73.44 661 GLN A O 1
ATOM 5037 N N . CYS A 1 662 ? 27.795 -24.665 -20.417 1.00 79.00 662 CYS A N 1
ATOM 5038 C CA . CYS A 1 662 ? 28.002 -23.363 -21.033 1.00 79.00 662 CYS A CA 1
ATOM 5039 C C . CYS A 1 662 ? 27.750 -23.416 -22.551 1.00 79.00 662 CYS A C 1
ATOM 5041 O O . CYS A 1 662 ? 27.820 -24.466 -23.207 1.00 79.00 662 CYS A O 1
ATOM 5043 N N . THR A 1 663 ? 27.486 -22.247 -23.119 1.00 85.50 663 THR A N 1
ATOM 5044 C CA . THR A 1 663 ? 27.211 -21.984 -24.530 1.00 85.50 663 THR A CA 1
ATOM 5045 C C . THR A 1 663 ? 28.508 -21.999 -25.359 1.00 85.50 663 THR A C 1
ATOM 5047 O O . THR A 1 663 ? 29.396 -21.175 -25.144 1.00 85.50 663 THR A O 1
ATOM 5050 N N . GLY A 1 664 ? 28.632 -22.905 -26.339 1.00 78.62 664 GLY A N 1
ATOM 5051 C CA . GLY A 1 664 ? 29.801 -22.974 -27.241 1.00 78.62 664 GLY A CA 1
ATOM 5052 C C . GLY A 1 664 ? 30.986 -23.825 -26.744 1.00 78.62 664 GLY A C 1
ATOM 5053 O O . GLY A 1 664 ? 32.145 -23.519 -27.041 1.00 78.62 664 GLY A O 1
ATOM 5054 N N . SER A 1 665 ? 30.728 -24.891 -25.974 1.00 68.44 665 SER A N 1
ATOM 5055 C CA . SER A 1 665 ? 31.771 -25.784 -25.432 1.00 68.44 665 SER A CA 1
ATOM 5056 C C . SER A 1 665 ? 32.389 -26.695 -26.510 1.00 68.44 665 SER A C 1
ATOM 5058 O O . SER A 1 665 ? 31.688 -27.405 -27.227 1.00 68.44 665 SER A O 1
ATOM 5060 N N . GLY A 1 666 ? 33.731 -26.743 -26.585 1.00 63.22 666 GLY A N 1
ATOM 5061 C CA . GLY A 1 666 ? 34.472 -27.744 -27.379 1.00 63.22 666 GLY A CA 1
ATOM 5062 C C . GLY A 1 666 ? 35.129 -27.291 -28.696 1.00 63.22 666 GLY A C 1
ATOM 5063 O O . GLY A 1 666 ? 35.492 -28.145 -29.505 1.00 63.22 666 GLY A O 1
ATOM 5064 N N . GLU A 1 667 ? 35.332 -25.991 -28.931 1.00 59.03 667 GLU A N 1
ATOM 5065 C CA . GLU A 1 667 ? 35.811 -25.473 -30.231 1.00 59.03 667 GLU A CA 1
ATOM 5066 C C . GLU A 1 667 ? 37.343 -25.308 -30.407 1.00 59.03 667 GLU A C 1
ATOM 5068 O O . GLU A 1 667 ? 37.789 -24.869 -31.471 1.00 59.03 667 GLU A O 1
ATOM 5073 N N . MET A 1 668 ? 38.199 -25.725 -29.462 1.00 46.91 668 MET A N 1
ATOM 5074 C CA . MET A 1 668 ? 39.656 -25.726 -29.703 1.00 46.91 668 MET A CA 1
ATOM 5075 C C . MET A 1 668 ? 40.079 -26.843 -30.678 1.00 46.91 668 MET A C 1
ATOM 5077 O O . MET A 1 668 ? 40.526 -27.916 -30.277 1.00 46.91 668 MET A O 1
ATOM 5081 N N . LYS A 1 669 ? 40.042 -26.576 -31.989 1.00 48.41 669 LYS A N 1
ATOM 5082 C CA . LYS A 1 669 ? 40.814 -27.351 -32.980 1.00 48.41 669 LYS A CA 1
ATOM 5083 C C . LYS A 1 669 ? 42.162 -26.682 -33.236 1.00 48.41 669 LYS A C 1
ATOM 5085 O O . LYS A 1 669 ? 42.388 -26.059 -34.271 1.00 48.41 669 LYS A O 1
ATOM 5090 N N . VAL A 1 670 ? 43.097 -26.834 -32.300 1.00 42.03 670 VAL A N 1
ATOM 5091 C CA . VAL A 1 670 ? 44.502 -26.501 -32.572 1.00 42.03 670 VAL A CA 1
ATOM 5092 C C . VAL A 1 670 ? 45.070 -27.586 -33.489 1.00 42.03 670 VAL A C 1
ATOM 5094 O O . VAL A 1 670 ? 45.296 -28.716 -33.062 1.00 42.03 670 VAL A O 1
ATOM 5097 N N . SER A 1 671 ? 45.287 -27.259 -34.767 1.00 38.69 671 SER A N 1
ATOM 5098 C CA . SER A 1 671 ? 46.010 -28.139 -35.693 1.00 38.69 671 SER A CA 1
ATOM 5099 C C . SER A 1 671 ? 47.384 -28.487 -35.108 1.00 38.69 671 SER A C 1
ATOM 5101 O O . SER A 1 671 ? 48.129 -27.602 -34.679 1.00 38.69 671 SER A O 1
ATOM 5103 N N . TRP A 1 672 ? 47.718 -29.778 -35.104 1.00 37.91 672 TRP A N 1
ATOM 5104 C CA . TRP A 1 672 ? 48.965 -30.379 -34.611 1.00 37.91 672 TRP A CA 1
ATOM 5105 C C . TRP A 1 672 ? 50.245 -29.645 -35.061 1.00 37.91 672 TRP A C 1
ATOM 5107 O O . TRP A 1 672 ? 51.235 -29.635 -34.331 1.00 37.91 672 TRP A O 1
ATOM 5117 N N . LEU A 1 673 ? 50.203 -28.948 -36.201 1.00 39.84 673 LEU A N 1
ATOM 5118 C CA . LEU A 1 673 ? 51.300 -28.137 -36.740 1.00 39.84 673 LEU A CA 1
ATOM 5119 C C . LEU A 1 673 ? 51.662 -26.909 -35.878 1.00 39.84 673 LEU A C 1
ATOM 5121 O O . LEU A 1 673 ? 52.822 -26.504 -35.864 1.00 39.84 673 LEU A O 1
ATOM 5125 N N . LYS A 1 674 ? 50.727 -26.333 -35.103 1.00 42.34 674 LYS A N 1
ATOM 5126 C CA . LYS A 1 674 ? 51.013 -25.170 -34.232 1.00 42.34 674 LYS A CA 1
ATOM 5127 C C . LYS A 1 674 ? 51.585 -25.539 -32.854 1.00 42.34 674 LYS A C 1
ATOM 5129 O O . LYS A 1 674 ? 52.149 -24.671 -32.195 1.00 42.34 674 LYS A O 1
ATOM 5134 N N . ARG A 1 675 ? 51.538 -26.814 -32.435 1.00 38.91 675 ARG A N 1
ATOM 5135 C CA . ARG A 1 675 ? 52.177 -27.278 -31.180 1.00 38.91 675 ARG A CA 1
ATOM 5136 C C . ARG A 1 675 ? 53.710 -27.256 -31.236 1.00 38.91 675 ARG A C 1
ATOM 5138 O O . ARG A 1 675 ? 54.346 -27.135 -30.194 1.00 38.91 675 ARG A O 1
ATOM 5145 N N . LEU A 1 676 ? 54.309 -27.328 -32.427 1.00 36.81 676 LEU A N 1
ATOM 5146 C CA . LEU A 1 676 ? 55.769 -27.297 -32.605 1.00 36.81 676 LEU A CA 1
ATOM 5147 C C . LEU A 1 676 ? 56.365 -25.879 -32.565 1.00 36.81 676 LEU A C 1
ATOM 5149 O O . LEU A 1 676 ? 57.509 -25.721 -32.148 1.00 36.81 676 LEU A O 1
ATOM 5153 N N . GLY A 1 677 ? 55.589 -24.845 -32.909 1.00 36.84 677 GLY A N 1
ATOM 5154 C CA . GLY A 1 677 ? 56.049 -23.448 -32.871 1.00 36.84 677 GLY A CA 1
ATOM 5155 C C . GLY A 1 677 ? 56.156 -22.855 -31.460 1.00 36.84 677 GLY A C 1
ATOM 5156 O O . GLY A 1 677 ? 56.952 -21.950 -31.230 1.00 36.84 677 GLY A O 1
ATOM 5157 N N . ILE A 1 678 ? 55.409 -23.393 -30.491 1.00 39.19 678 ILE A N 1
ATOM 5158 C CA . ILE A 1 678 ? 55.390 -22.887 -29.106 1.00 39.19 678 ILE A CA 1
ATOM 5159 C C . ILE A 1 678 ? 56.648 -23.316 -28.325 1.00 39.19 678 ILE A C 1
ATOM 5161 O O . ILE A 1 678 ? 57.048 -22.641 -27.381 1.00 39.19 678 ILE A O 1
ATOM 5165 N N . ARG A 1 679 ? 57.364 -24.367 -28.760 1.00 30.69 679 ARG A N 1
ATOM 5166 C CA . ARG A 1 679 ? 58.652 -24.747 -28.145 1.00 30.69 679 ARG A CA 1
ATOM 5167 C C . ARG A 1 679 ? 59.821 -23.817 -28.493 1.00 30.69 679 ARG A C 1
ATOM 5169 O O . ARG A 1 679 ? 60.826 -23.872 -27.797 1.00 30.69 679 ARG A O 1
ATOM 5176 N N . PHE A 1 680 ? 59.703 -22.956 -29.508 1.00 31.12 680 PHE A N 1
ATOM 5177 C CA . PHE A 1 680 ? 60.804 -22.074 -29.927 1.00 31.12 680 PHE A CA 1
ATOM 5178 C C . PHE A 1 680 ? 60.760 -20.659 -29.332 1.00 31.12 680 PHE A C 1
ATOM 5180 O O . PHE A 1 680 ? 61.790 -19.993 -29.315 1.00 31.12 680 PHE A O 1
ATOM 5187 N N . PHE A 1 681 ? 59.626 -20.211 -28.783 1.00 29.11 681 PHE A N 1
ATOM 5188 C CA . PHE A 1 681 ? 59.506 -18.871 -28.181 1.00 29.11 681 PHE A CA 1
ATOM 5189 C C . PHE A 1 681 ? 59.709 -18.834 -26.657 1.00 29.11 681 PHE A C 1
ATOM 5191 O O . PHE A 1 681 ? 59.738 -17.754 -26.078 1.00 29.11 681 PHE A O 1
ATOM 5198 N N . SER A 1 682 ? 59.918 -19.982 -26.002 1.00 29.75 682 SER A N 1
ATOM 5199 C CA . SER A 1 682 ? 60.155 -20.049 -24.550 1.00 29.75 682 SER A CA 1
ATOM 5200 C C . SER A 1 682 ? 61.640 -19.990 -24.144 1.00 29.75 682 SER A C 1
ATOM 5202 O O . SER A 1 682 ? 61.973 -20.282 -22.998 1.00 29.75 682 SER A O 1
ATOM 5204 N N . ILE A 1 683 ? 62.543 -19.609 -25.057 1.00 32.91 683 ILE A N 1
ATOM 5205 C CA . ILE A 1 683 ? 63.974 -19.391 -24.779 1.00 32.91 683 ILE A CA 1
ATOM 5206 C C . ILE A 1 683 ? 64.350 -17.979 -25.244 1.00 32.91 683 ILE A C 1
ATOM 5208 O O . ILE A 1 683 ? 64.974 -17.825 -26.286 1.00 32.91 683 ILE A O 1
ATOM 5212 N N . ASN A 1 684 ? 63.897 -16.942 -24.533 1.00 29.34 684 ASN A N 1
ATOM 5213 C CA . ASN A 1 684 ? 64.599 -15.651 -24.402 1.00 29.34 684 ASN A CA 1
ATOM 5214 C C . ASN A 1 684 ? 63.768 -14.637 -23.605 1.00 29.34 684 ASN A C 1
ATOM 5216 O O . ASN A 1 684 ? 63.325 -13.636 -24.146 1.00 29.34 684 ASN A O 1
ATOM 5220 N N . THR A 1 685 ? 63.606 -14.866 -22.303 1.00 28.97 685 THR A N 1
ATOM 5221 C CA . THR A 1 685 ? 63.453 -13.784 -21.311 1.00 28.97 685 THR A CA 1
ATOM 5222 C C . THR A 1 685 ? 63.844 -14.335 -19.942 1.00 28.97 685 THR A C 1
ATOM 5224 O O . THR A 1 685 ? 63.004 -14.708 -19.129 1.00 28.97 685 THR A O 1
ATOM 5227 N N . SER A 1 686 ? 65.152 -14.434 -19.714 1.00 28.83 686 SER A N 1
ATOM 5228 C CA . SER A 1 686 ? 65.744 -14.475 -18.376 1.00 28.83 686 SER A CA 1
ATOM 5229 C C . SER A 1 686 ? 66.333 -13.090 -18.084 1.00 28.83 686 SER A C 1
ATOM 5231 O O . SER A 1 686 ? 66.819 -12.442 -19.009 1.00 28.83 686 SER A O 1
ATOM 5233 N N . PHE A 1 687 ? 66.311 -12.688 -16.808 1.00 27.70 687 PHE A N 1
ATOM 5234 C CA . PHE A 1 687 ? 66.861 -11.464 -16.195 1.00 27.70 687 PHE A CA 1
ATOM 5235 C C . PHE A 1 687 ? 66.021 -10.172 -16.238 1.00 27.70 687 PHE A C 1
ATOM 5237 O O . PHE A 1 687 ? 66.197 -9.319 -17.100 1.00 27.70 687 PHE A O 1
ATOM 5244 N N . LYS A 1 688 ? 65.253 -9.916 -15.170 1.00 27.33 688 LYS A N 1
ATOM 5245 C CA . LYS A 1 688 ? 65.720 -9.165 -13.979 1.00 27.33 688 LYS A CA 1
ATOM 5246 C C . LYS A 1 688 ? 64.597 -9.091 -12.940 1.00 27.33 688 LYS A C 1
ATOM 5248 O O . LYS A 1 688 ? 63.547 -8.514 -13.193 1.00 27.33 688 LYS A O 1
ATOM 5253 N N . GLY A 1 689 ? 64.845 -9.682 -11.775 1.00 25.56 689 GLY A N 1
ATOM 5254 C CA . GLY A 1 689 ? 64.016 -9.500 -10.592 1.00 25.56 689 GLY A CA 1
ATOM 5255 C C . GLY A 1 689 ? 64.404 -8.236 -9.831 1.00 25.56 689 GLY A C 1
ATOM 5256 O O . GLY A 1 689 ? 65.577 -7.871 -9.787 1.00 25.56 689 GLY A O 1
ATOM 5257 N N . THR A 1 690 ? 63.413 -7.631 -9.184 1.00 23.91 690 THR A N 1
ATOM 5258 C CA . THR A 1 690 ? 63.614 -6.909 -7.925 1.00 23.91 690 THR A CA 1
ATOM 5259 C C . THR A 1 690 ? 62.337 -7.026 -7.107 1.00 23.91 690 THR A C 1
ATOM 5261 O O . THR A 1 690 ? 61.296 -6.483 -7.459 1.00 23.91 690 THR A O 1
ATOM 5264 N N . SER A 1 691 ? 62.450 -7.811 -6.045 1.00 23.48 691 SER A N 1
ATOM 5265 C CA . SER A 1 691 ? 61.546 -7.939 -4.911 1.00 23.48 691 SER A CA 1
ATOM 5266 C C . SER A 1 691 ? 61.593 -6.687 -4.037 1.00 23.48 691 SER A C 1
ATOM 5268 O O . SER A 1 691 ? 62.689 -6.228 -3.715 1.00 23.48 691 SER A O 1
ATOM 5270 N N . VAL A 1 692 ? 60.440 -6.220 -3.558 1.00 24.78 692 VAL A N 1
ATOM 5271 C CA . VAL A 1 692 ? 60.343 -5.501 -2.280 1.00 24.78 692 VAL A CA 1
ATOM 5272 C C . VAL A 1 692 ? 59.121 -6.041 -1.535 1.00 24.78 692 VAL A C 1
ATOM 5274 O O . VAL A 1 692 ? 57.982 -5.796 -1.919 1.00 24.78 692 VAL A O 1
ATOM 5277 N N . GLU A 1 693 ? 59.402 -6.837 -0.505 1.00 26.77 693 GLU A N 1
ATOM 5278 C CA . GLU A 1 693 ? 58.494 -7.196 0.588 1.00 26.77 693 GLU A CA 1
ATOM 5279 C C . GLU A 1 693 ? 58.246 -6.002 1.523 1.00 26.77 693 GLU A C 1
ATOM 5281 O O . GLU A 1 693 ? 59.062 -5.083 1.573 1.00 26.77 693 GLU A O 1
ATOM 5286 N N . TYR A 1 694 ? 57.163 -6.117 2.304 1.00 23.70 694 TYR A N 1
ATOM 5287 C CA . TYR A 1 694 ? 56.927 -5.729 3.713 1.00 23.70 694 TYR A CA 1
ATOM 5288 C C . TYR A 1 694 ? 55.489 -5.186 3.840 1.00 23.70 694 TYR A C 1
ATOM 5290 O O . TYR A 1 694 ? 55.081 -4.354 3.044 1.00 23.70 694 TYR A O 1
ATOM 5298 N N . ARG A 1 695 ? 54.658 -5.528 4.829 1.00 26.05 695 ARG A N 1
ATOM 5299 C CA . ARG A 1 695 ? 54.663 -6.510 5.926 1.00 26.05 695 ARG A CA 1
ATOM 5300 C C . ARG A 1 695 ? 53.257 -6.435 6.537 1.00 26.05 695 ARG A C 1
ATOM 5302 O O . ARG A 1 695 ? 52.661 -5.364 6.543 1.00 26.05 695 ARG A O 1
ATOM 5309 N N . GLN A 1 696 ? 52.772 -7.550 7.071 1.00 32.25 696 GLN A N 1
ATOM 5310 C CA . GLN A 1 696 ? 51.615 -7.607 7.966 1.00 32.25 696 GLN A CA 1
ATOM 5311 C C . GLN A 1 696 ? 51.686 -6.546 9.077 1.00 32.25 696 GLN A C 1
ATOM 5313 O O . GLN A 1 696 ? 52.668 -6.516 9.825 1.00 32.25 696 GLN A O 1
ATOM 5318 N N . GLN A 1 697 ? 50.616 -5.763 9.205 1.00 35.72 697 GLN A N 1
ATOM 5319 C CA . GLN A 1 697 ? 49.870 -5.522 10.445 1.00 35.72 697 GLN A CA 1
ATOM 5320 C C . GLN A 1 697 ? 48.467 -5.033 10.106 1.00 35.72 697 GLN A C 1
ATOM 5322 O O . GLN A 1 697 ? 48.357 -4.185 9.193 1.00 35.72 697 GLN A O 1
#

Secondary structure (DSSP, 8-state):
---PPP----------STTSS-S---EE--EEEE-TTTTT-TTTS--STT-EEEES---TTSPTTSSBP-TTSSS---SSEEEE--GGGS--HHHHHHHHHHHHHHHHHHHHHEEE---SSSBPPP--SEESSTT-EEPPHHHHHT-BTT-SEEEEEE----STT--EEEEEEEE-TTS-EEEEEEEE-GGG-SSTTHHHHHHHHHHHHHHHHT-SHHHHTT-B-TT--B-S--------GGGGSSTTTEEE-GGG-----TTTT--THHHHS-GGG--GGG----SSS-EE-TTSSEEEE--EEE-SSPPPGGG--SSSTTEEES-GGGTT----EEEEEEESS-TT-SS---TTTT---STTEEEEEE--EETT---S--S-EEEEEEEEEETTEEEEEETTEEEEPPTT-EEE--TTEES-EEEPPHHHH--S-----TTPPGGGGGGSEEEETTEEEEPTTEESTTS-EE--THHHHTSEEE-TTS-EEEPTTEESTTS-EEPPPTHHHHTTPEEETTEEE-BGGGSTTEEEEEHHHHTTT-SSSHHHHTT-TT-EEEEESSHHHHTTHIIIIIHHHHHHHS-TTSGGGS-TTTHHHHHHHHHHHHHHHHS-BB-TTSSBBPPBPHHHHHHHHHHHT----TT-TTTB--TT--TTSSBTTT-----GGGTTTTTTSSSS-------------

InterPro domains:
  IPR000742 EGF-like domain [PS00022] (492-503)
  IPR000742 EGF-like domain [PS01186] (492-503)
  IPR000742 EGF-like domain [PS50026] (472-504)
  IPR001577 Peptidase M8, leishmanolysin [PF01457] (83-224)
  IPR001577 Peptidase M8, leishmanolysin [PF01457] (247-436)
  IPR001577 Peptidase M8, leishmanolysin [PTHR10942] (248-654)

Foldseek 3Di:
DDDDDDDDDDDDDDDDPPPPPPDFDWAQAFEAEAAPQAQVPQQFADADQFDKHWDFAADPPDDRPVVEFDLVD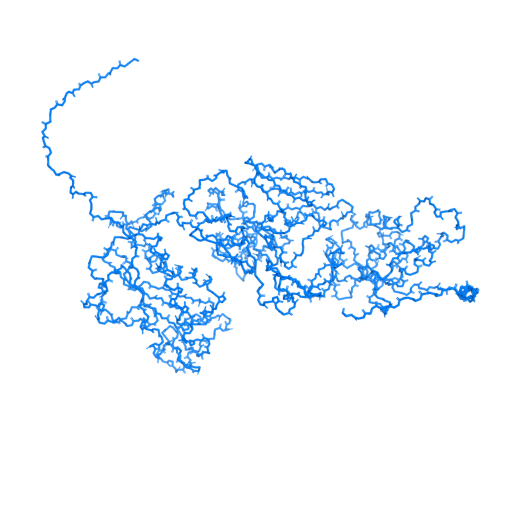VVGPPHIHIYGDDPLQHCDPLLVVLVCVLVVVLSVVSSQFKTFRADDFAQAFDQDQAFEGRRHHGDDPCCHVVHHGPHQAYEYEYAGADGYPDQKAKAQGTADPLRFGRYMYIYGHSNQSDPVNSVVSNVVSNVRVVNNRQPPPVSVQSAADLVSDGDPDPDDDDPPPVVQCVGNGIGGDCLQDDDDLVCPPQPPCCVVPDQLPGDAQSADDDQPAWHAHLLQQFIFGKAKDFAPDFDPPSLQSDPDRRIFAPDVVVSRGIGTDHDPQGGQADQQRPDHFQLQQQADGHNQKGKWWWPKGFPLDDALDPDIHIGIWGWDQDPNWIWIDGNRDIDTADQCWQWDDDPRIPTTTTGHHSVSRHDDDDPPDPQQADVNLSNQAHRGRNFGHGHAQFDDRSRQAGAADCCLVVQFHQDPSRATHGHQQFGGRRRPAGDADPLLSVLQWDDDRNDTFHFLCSNPQWFFAQLVVLLVQDDLCNVVSVVVRRFTWTAGPDSVVSNCLCVSQLVVQLCVLPPPDPLPPPCPPLVVQLSNLSSNVSCCQSIFTAAPPHRTGFAAELVSVVSNCVSRVDDPPSVPVSRYPDPPDDPRRHGPPDPPPPPPVVVVVVVVPPPDDDDDDDDDDDDDD

Organism: Hevea brasiliensis (NCBI:txid3981)

Radius of gyration: 35.75 Å; chains: 1; bounding box: 104×90×89 Å

pLDDT: mean 70.33, std 18.49, range [23.25, 96.94]